Protein AF-A0A938N292-F1 (afdb_monomer)

Secondary structure (DSSP, 8-state):
------PPP-SSS--GGG-PPPPTTS---S-EEEES-TBS-GGGSEEEETTS-EESSTTS--B---EEETTTTEEE-TTSTT--EEEEEETTTEEEEEEEEEETTEEEEEEEEEEEEEETTEEEEEEEEEEEEEE-SS-----SSS----TT-EEEEEEEEESSTTSEEPPP-EEE-SSSEEE---TT-SSSSEE----HHHHHHH--HHHHHHHHHHHHHHHHTTSEEE-SSHHHHHHHHHHHHHHHHTEETTEE-SBTTTB---HHHHHHHHHHHHHTT-HHHHHHHHHHHHHH--S-GGG-----SSPHHHHHHHHHHHHHHHEEEETTEEEESTT--GGGGS-TT-EEEEEE--TTS-EEEEEEEETTEEEEEEEES---TT-EEE---TT--EEEEETTEEEPPPTTS-EEE-TT--EEEEEESS----

pLDDT: mean 81.79, std 16.98, range [26.69, 98.5]

Radius of gyration: 25.87 Å; Cα contacts (8 Å, |Δi|>4): 892; chains: 1; bounding box: 75×67×70 Å

Mean predicted aligned error: 10.75 Å

Foldseek 3Di:
DDPDDPDFDPFPDDTPVPPDPQPLQHAPPPDWQWAEAFQAALQQIKTAGLQRWIDNGPPGDIDADWDADPVVRDIDGSSHPPKDKGKAAVVLAASWIKMWIDDVQKIKIKTKHWDWDADPQGIWIKMKMKIKIAGNDPDWDDDDVGDTAHHRGIDMDIDIDTRQEQFFSAHFDWDDDPQATHGPTDPRDPDHHDGHHHPDDVVVVPDDSVVVVVRSVVVLCVLQVQKQWDFPDVCLRSLLNVLLSQQSCCNHNLFRFFHSGTGGHQPLLLQLSLVLCVQSRNPVSSVSSVVCCVVPVDPPNPRHRDDDPPTSNVSSVVSVVSVVCAWDDDDLEIEGNQNDDQVLLADQSHIWMFQGDDPQGGWTWTWHADPQAIKIFIDGRRFRPQYYKYHHPPQQPKFKDAPNHTFDQDPVRIGRDGTPGGMMGIHRPDDPDD

Nearest PDB structures (foldseek):
  6yfs-assembly1_AA  TM=5.260E-01  e=2.532E-01  Leviviridae sp.
  6yfj-assembly1_AA  TM=5.169E-01  e=3.355E-01  Leviviridae sp.
  8tw2-assembly1_HQ  TM=4.976E-01  e=6.971E-01  Acinetobacter phage AP205
  7cyz-assembly1_A  TM=5.162E-01  e=4.721E+00  Homo sapiens
  8f8q-assembly1_H  TM=2.131E-01  e=2.404E+00  Homo sapiens

Structure (mmCIF, N/CA/C/O backbone):
data_AF-A0A938N292-F1
#
_entry.id   AF-A0A938N292-F1
#
loop_
_atom_site.group_PDB
_atom_site.id
_atom_site.type_symbol
_atom_site.label_atom_id
_atom_site.label_alt_id
_atom_site.label_comp_id
_atom_site.label_asym_id
_atom_site.label_entity_id
_atom_site.label_seq_id
_atom_site.pdbx_PDB_ins_code
_atom_site.Cartn_x
_atom_site.Cartn_y
_atom_site.Cartn_z
_atom_site.occupancy
_atom_site.B_iso_or_equiv
_atom_site.auth_seq_id
_atom_site.auth_comp_id
_atom_site.auth_asym_id
_atom_site.auth_atom_id
_atom_site.pdbx_PDB_model_num
ATOM 1 N N . MET A 1 1 ? 47.258 -20.578 10.007 1.00 29.39 1 MET A N 1
ATOM 2 C CA . MET A 1 1 ? 47.990 -20.265 8.766 1.00 29.39 1 MET A CA 1
ATOM 3 C C . MET A 1 1 ? 47.418 -21.180 7.694 1.00 29.39 1 MET A C 1
ATOM 5 O O . MET A 1 1 ? 47.633 -22.375 7.794 1.00 29.39 1 MET A O 1
ATOM 9 N N . ASP A 1 2 ? 46.559 -20.785 6.766 1.00 26.69 2 ASP A N 1
ATOM 10 C CA . ASP A 1 2 ? 45.954 -19.492 6.464 1.00 26.69 2 ASP A CA 1
ATOM 11 C C . ASP A 1 2 ? 44.490 -19.716 6.077 1.00 26.69 2 ASP A C 1
ATOM 13 O O . ASP A 1 2 ? 44.170 -20.543 5.227 1.00 26.69 2 ASP A O 1
ATOM 17 N N . ALA A 1 3 ? 43.604 -18.969 6.731 1.00 28.50 3 ALA A N 1
ATOM 18 C CA . ALA A 1 3 ? 42.199 -18.853 6.385 1.00 28.50 3 ALA A CA 1
ATOM 19 C C . ALA A 1 3 ? 42.047 -17.570 5.567 1.00 28.50 3 ALA A C 1
ATOM 21 O O . ALA A 1 3 ? 42.012 -16.495 6.155 1.00 28.50 3 ALA A O 1
ATOM 22 N N . ASN A 1 4 ? 42.030 -17.665 4.234 1.00 29.64 4 ASN A N 1
ATOM 23 C CA . ASN A 1 4 ? 41.611 -16.566 3.350 1.00 29.64 4 ASN A CA 1
ATOM 24 C C . ASN A 1 4 ? 41.390 -17.024 1.895 1.00 29.64 4 ASN A C 1
ATOM 26 O O . ASN A 1 4 ? 41.973 -16.492 0.957 1.00 29.64 4 ASN A O 1
ATOM 30 N N . ALA A 1 5 ? 40.486 -17.982 1.691 1.00 28.95 5 ALA A N 1
ATOM 31 C CA . ALA A 1 5 ? 39.868 -18.202 0.385 1.00 28.95 5 ALA A CA 1
ATOM 32 C C . ALA A 1 5 ? 38.353 -18.012 0.529 1.00 28.95 5 ALA A C 1
ATOM 34 O O . ALA A 1 5 ? 37.604 -18.953 0.770 1.00 28.95 5 ALA A O 1
ATOM 35 N N . ARG A 1 6 ? 37.897 -16.755 0.452 1.00 31.02 6 ARG A N 1
ATOM 36 C CA . ARG A 1 6 ? 36.481 -16.452 0.206 1.00 31.02 6 ARG A CA 1
ATOM 37 C C . ARG A 1 6 ? 36.202 -16.777 -1.261 1.00 31.02 6 ARG A C 1
ATOM 39 O O . ARG A 1 6 ? 36.461 -15.950 -2.131 1.00 31.02 6 ARG A O 1
ATOM 46 N N . GLU A 1 7 ? 35.732 -17.990 -1.528 1.00 30.16 7 GLU A N 1
ATOM 47 C CA . GLU A 1 7 ? 35.226 -18.370 -2.847 1.00 30.16 7 GLU A CA 1
ATOM 48 C C . GLU A 1 7 ? 33.938 -17.606 -3.173 1.00 30.16 7 GLU A C 1
ATOM 50 O O . GLU A 1 7 ? 33.058 -17.409 -2.333 1.00 30.16 7 GLU A O 1
ATOM 55 N N . ALA A 1 8 ? 33.883 -17.123 -4.411 1.00 29.12 8 ALA A N 1
ATOM 56 C CA . ALA A 1 8 ? 32.892 -16.193 -4.916 1.00 29.12 8 ALA A CA 1
ATOM 57 C C . ALA A 1 8 ? 31.473 -16.786 -4.957 1.00 29.12 8 ALA A C 1
ATOM 59 O O . ALA A 1 8 ? 31.234 -17.882 -5.462 1.00 29.12 8 ALA A O 1
ATOM 60 N N . THR A 1 9 ? 30.519 -15.992 -4.481 1.00 32.31 9 THR A N 1
ATOM 61 C CA . THR A 1 9 ? 29.074 -16.176 -4.614 1.00 32.31 9 THR A CA 1
ATOM 62 C C . THR A 1 9 ? 28.658 -16.133 -6.092 1.00 32.31 9 THR A C 1
ATOM 64 O O . THR A 1 9 ? 28.963 -15.144 -6.758 1.00 32.31 9 THR A O 1
ATOM 67 N N . PRO A 1 10 ? 27.919 -17.120 -6.630 1.00 30.88 10 PRO A N 1
ATOM 68 C CA . PRO A 1 10 ? 27.251 -16.971 -7.914 1.00 30.88 10 PRO A CA 1
ATOM 69 C C . PRO A 1 10 ? 25.745 -16.898 -7.672 1.00 30.88 10 PRO A C 1
ATOM 71 O O . PRO A 1 10 ? 25.057 -17.909 -7.710 1.00 30.88 10 PRO A O 1
ATOM 74 N N . GLY A 1 11 ? 25.238 -15.705 -7.389 1.00 34.06 11 GLY A N 1
ATOM 75 C CA . GLY A 1 11 ? 23.809 -15.411 -7.435 1.00 34.06 11 GLY A CA 1
ATOM 76 C C . GLY A 1 11 ? 23.667 -13.977 -7.887 1.00 34.06 11 GLY A C 1
ATOM 77 O O . GLY A 1 11 ? 24.084 -13.114 -7.132 1.00 34.06 11 GLY A O 1
ATOM 78 N N . LEU A 1 12 ? 23.221 -13.748 -9.130 1.00 41.81 12 LEU A N 1
ATOM 79 C CA . LEU A 1 12 ? 22.969 -12.435 -9.765 1.00 41.81 12 LEU A CA 1
ATOM 80 C C . LEU A 1 12 ? 23.982 -11.298 -9.481 1.00 41.81 12 LEU A C 1
ATOM 82 O O . LEU A 1 12 ? 23.734 -10.137 -9.782 1.00 41.81 12 LEU A O 1
ATOM 86 N N . SER A 1 13 ? 25.167 -11.625 -8.976 1.00 34.03 13 SER A N 1
ATOM 87 C CA . SER A 1 13 ? 26.339 -10.786 -8.940 1.00 34.03 13 SER A CA 1
ATOM 88 C C . SER A 1 13 ? 27.202 -11.242 -10.095 1.00 34.03 13 SER A C 1
ATOM 90 O O . SER A 1 13 ? 27.641 -12.397 -10.122 1.00 34.03 13 SER A O 1
ATOM 92 N N . LEU A 1 14 ? 27.478 -10.326 -11.021 1.00 32.50 14 LEU A N 1
ATOM 93 C CA . LEU A 1 14 ? 28.688 -10.395 -11.831 1.00 32.50 14 LEU A CA 1
ATOM 94 C C . LEU A 1 14 ? 29.822 -10.896 -10.927 1.00 32.50 14 LEU A C 1
ATOM 96 O O . LEU A 1 14 ? 29.991 -10.395 -9.807 1.00 32.50 14 LEU A O 1
ATOM 100 N N . SER A 1 15 ? 30.522 -11.941 -11.372 1.00 34.97 15 SER A N 1
ATOM 101 C CA . SER A 1 15 ? 31.628 -12.544 -10.623 1.00 34.97 15 SER A CA 1
ATOM 102 C C . SER A 1 15 ? 32.570 -11.449 -10.102 1.00 34.97 15 SER A C 1
ATOM 104 O O . SER A 1 15 ? 32.679 -10.382 -10.704 1.00 34.97 15 SER A O 1
ATOM 106 N N . ALA A 1 16 ? 33.286 -11.669 -8.996 1.00 38.19 16 ALA A N 1
ATOM 107 C CA . ALA A 1 16 ? 34.257 -10.682 -8.503 1.00 38.19 16 ALA A CA 1
ATOM 108 C C . ALA A 1 16 ? 35.290 -10.266 -9.581 1.00 38.19 16 ALA A C 1
ATOM 110 O O . ALA A 1 16 ? 35.799 -9.151 -9.541 1.00 38.19 16 ALA A O 1
ATOM 111 N N . ALA A 1 17 ? 35.515 -11.115 -10.592 1.00 37.50 17 ALA A N 1
ATOM 112 C CA . ALA A 1 17 ? 36.336 -10.837 -11.771 1.00 37.50 17 ALA A CA 1
ATOM 113 C C . ALA A 1 17 ? 35.707 -9.846 -12.784 1.00 37.50 17 ALA A C 1
ATOM 115 O O . ALA A 1 17 ? 36.401 -9.346 -13.661 1.00 37.50 17 ALA A O 1
ATOM 116 N N . GLN A 1 18 ? 34.411 -9.543 -12.667 1.00 40.69 18 GLN A N 1
ATOM 117 C CA . GLN A 1 18 ? 33.640 -8.631 -13.523 1.00 40.69 18 GLN A CA 1
ATOM 118 C C . GLN A 1 18 ? 33.222 -7.329 -12.820 1.00 40.69 18 GLN A C 1
ATOM 120 O O . GLN A 1 18 ? 32.629 -6.460 -13.461 1.00 40.69 18 GLN A O 1
ATOM 125 N N . ARG A 1 19 ? 33.531 -7.149 -11.527 1.00 43.97 19 ARG A N 1
ATOM 126 C CA . ARG A 1 19 ? 33.340 -5.858 -10.850 1.00 43.97 19 ARG A CA 1
ATOM 127 C C . ARG A 1 19 ? 34.393 -4.868 -11.342 1.00 43.97 19 ARG A C 1
ATOM 129 O O . ARG A 1 19 ? 35.417 -4.651 -10.699 1.00 43.97 19 ARG A O 1
ATOM 136 N N . LYS A 1 20 ? 34.128 -4.238 -12.486 1.00 45.84 20 LYS A N 1
ATOM 137 C CA . LYS A 1 20 ? 34.719 -2.932 -12.781 1.00 45.84 20 LYS A CA 1
ATOM 138 C C . LYS A 1 20 ? 34.338 -2.014 -11.613 1.00 45.84 20 LYS A C 1
ATOM 140 O O . LYS A 1 20 ? 33.214 -2.112 -11.121 1.00 45.84 20 LYS A O 1
ATOM 145 N N . ALA A 1 21 ? 35.265 -1.189 -11.123 1.00 48.12 21 ALA A N 1
ATOM 146 C CA . ALA A 1 21 ? 34.914 -0.171 -10.135 1.00 48.12 21 ALA A CA 1
ATOM 147 C C . ALA A 1 21 ? 33.693 0.589 -10.670 1.00 48.12 21 ALA A C 1
ATOM 149 O O . ALA A 1 21 ? 33.756 1.080 -11.800 1.00 48.12 21 ALA A O 1
ATOM 150 N N . ALA A 1 22 ? 32.589 0.580 -9.913 1.00 59.78 22 ALA A N 1
ATOM 151 C CA . ALA A 1 22 ? 31.349 1.223 -10.325 1.00 59.78 22 ALA A CA 1
ATOM 152 C C . ALA A 1 22 ? 31.677 2.669 -10.710 1.00 59.78 22 ALA A C 1
ATOM 154 O O . ALA A 1 22 ? 32.312 3.396 -9.938 1.00 59.78 22 ALA A O 1
ATOM 155 N N . GLY A 1 23 ? 31.346 3.041 -11.944 1.00 67.50 23 GLY A N 1
ATOM 156 C CA . GLY A 1 23 ? 31.558 4.392 -12.430 1.00 67.50 23 GLY A CA 1
ATOM 157 C C . GLY A 1 23 ? 30.736 5.371 -11.600 1.00 67.50 23 GLY A C 1
ATOM 158 O O . GLY A 1 23 ? 29.742 5.003 -10.985 1.00 67.50 23 GLY A O 1
ATOM 159 N N . GLN A 1 24 ? 31.104 6.651 -11.610 1.00 78.38 24 GLN A N 1
ATOM 160 C CA . GLN A 1 24 ? 30.368 7.684 -10.863 1.00 78.38 24 GLN A CA 1
ATOM 161 C C . GLN A 1 24 ? 28.904 7.863 -11.324 1.00 78.38 24 GLN A C 1
ATOM 163 O O . GLN A 1 24 ? 28.135 8.558 -10.664 1.00 78.38 24 GLN A O 1
ATOM 168 N N . LEU A 1 25 ? 28.527 7.251 -12.453 1.00 80.62 25 LEU A N 1
ATOM 169 C CA . LEU A 1 25 ? 27.176 7.240 -13.024 1.00 80.62 25 LEU A CA 1
ATOM 170 C C . LEU A 1 25 ? 26.392 5.966 -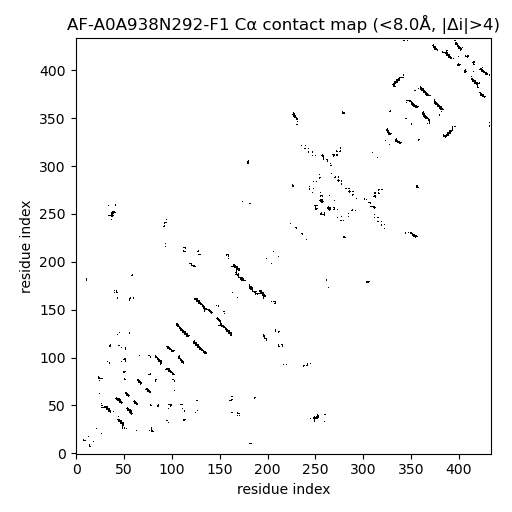12.699 1.00 80.62 25 LEU A C 1
ATOM 172 O O . LEU A 1 25 ? 25.185 5.924 -12.924 1.00 80.62 25 LEU A O 1
ATOM 176 N N . ASP A 1 26 ? 27.069 4.925 -12.212 1.00 81.12 26 ASP A N 1
ATOM 177 C CA . ASP A 1 26 ? 26.409 3.679 -11.851 1.00 81.12 26 ASP A CA 1
ATOM 178 C C . ASP A 1 26 ? 25.600 3.874 -10.563 1.00 81.12 26 ASP A C 1
ATOM 180 O O . ASP A 1 26 ? 25.976 4.696 -9.717 1.00 81.12 26 ASP A O 1
ATOM 184 N N . PRO A 1 27 ? 24.492 3.135 -10.375 1.00 79.62 27 PRO A N 1
ATOM 185 C CA . PRO A 1 27 ? 23.702 3.266 -9.169 1.00 79.62 27 PRO A CA 1
ATOM 186 C C . PRO A 1 27 ? 24.532 2.933 -7.938 1.00 79.62 27 PRO A C 1
ATOM 188 O O . PRO A 1 27 ? 25.319 1.982 -7.935 1.00 79.62 27 PRO A O 1
ATOM 191 N N . ALA A 1 28 ? 24.324 3.690 -6.864 1.00 77.50 28 ALA A N 1
ATOM 192 C CA . ALA A 1 28 ? 25.076 3.477 -5.637 1.00 77.50 28 ALA A CA 1
ATOM 193 C C . ALA A 1 28 ? 24.653 2.193 -4.899 1.00 77.50 28 ALA A C 1
ATOM 195 O O . ALA A 1 28 ? 25.366 1.761 -3.992 1.00 77.50 28 ALA A O 1
ATOM 196 N N . GLY A 1 29 ? 23.495 1.608 -5.243 1.00 73.00 29 GLY A N 1
ATOM 197 C CA . GLY A 1 29 ? 22.965 0.392 -4.620 1.00 73.00 29 GLY A CA 1
ATOM 198 C C . GLY A 1 29 ? 22.646 0.568 -3.134 1.00 73.00 29 GLY A C 1
ATOM 199 O O . GLY A 1 29 ? 22.737 -0.377 -2.354 1.00 73.00 29 GLY A O 1
ATOM 200 N N . LYS A 1 30 ? 22.350 1.804 -2.706 1.00 76.50 30 LYS A N 1
ATOM 201 C CA . LYS A 1 30 ? 22.103 2.134 -1.292 1.00 76.50 30 LYS A CA 1
ATOM 202 C C . LYS A 1 30 ? 20.707 1.718 -0.840 1.00 76.50 30 LYS A C 1
ATOM 204 O O . LYS A 1 30 ? 20.526 1.361 0.322 1.00 76.50 30 LYS A O 1
ATOM 209 N N . ARG A 1 31 ? 19.717 1.827 -1.729 1.00 80.00 31 ARG A N 1
ATOM 210 C CA . ARG A 1 31 ? 18.323 1.427 -1.506 1.00 80.00 31 ARG A CA 1
ATOM 211 C C . ARG A 1 31 ? 17.720 0.997 -2.835 1.00 80.00 31 ARG A C 1
ATOM 213 O O . ARG A 1 31 ? 17.761 1.771 -3.784 1.00 80.00 31 ARG A O 1
ATOM 220 N N . HIS A 1 32 ? 17.099 -0.175 -2.839 1.00 83.06 32 HIS A N 1
ATOM 221 C CA . HIS A 1 32 ? 16.325 -0.687 -3.962 1.00 83.06 32 HIS A CA 1
ATOM 222 C C . HIS A 1 32 ? 14.846 -0.679 -3.577 1.00 83.06 32 HIS A C 1
ATOM 224 O O . HIS A 1 32 ? 14.460 -1.279 -2.574 1.00 83.06 32 HIS A O 1
ATOM 230 N N . ILE A 1 33 ? 14.030 0.024 -4.355 1.00 87.75 33 ILE A N 1
ATOM 231 C CA . ILE A 1 33 ? 12.583 0.114 -4.187 1.00 87.75 33 ILE A CA 1
ATOM 232 C C . ILE A 1 33 ? 11.951 -0.711 -5.314 1.00 87.75 33 ILE A C 1
ATOM 234 O O . ILE A 1 33 ? 11.921 -0.238 -6.454 1.00 87.75 33 ILE A O 1
ATOM 238 N N . PRO A 1 34 ? 11.489 -1.945 -5.042 1.00 89.62 34 PRO A N 1
ATOM 239 C CA . PRO A 1 34 ? 10.710 -2.694 -6.016 1.00 89.62 34 PRO A CA 1
ATOM 240 C C . PRO A 1 34 ? 9.341 -2.030 -6.195 1.00 89.62 34 PRO A C 1
ATOM 242 O O . PRO A 1 34 ? 8.678 -1.682 -5.215 1.00 89.62 34 PRO A O 1
ATOM 245 N N . ILE A 1 35 ? 8.917 -1.873 -7.442 1.00 93.31 35 ILE A N 1
ATOM 246 C CA . ILE A 1 35 ? 7.561 -1.483 -7.829 1.00 93.31 35 ILE A CA 1
ATOM 247 C C . ILE A 1 35 ? 7.049 -2.476 -8.868 1.00 93.31 35 ILE A C 1
ATOM 249 O O . ILE A 1 35 ? 7.838 -3.129 -9.544 1.00 93.31 35 ILE A O 1
ATOM 253 N N . GLY A 1 36 ? 5.734 -2.607 -8.983 1.00 92.00 36 GLY A N 1
ATOM 254 C CA . GLY A 1 36 ? 5.125 -3.505 -9.952 1.00 92.00 36 GLY A CA 1
ATOM 255 C C . GLY A 1 36 ? 3.675 -3.805 -9.632 1.00 92.00 36 GLY A C 1
ATOM 256 O O . GLY A 1 36 ? 3.085 -3.203 -8.729 1.00 92.00 36 GLY A O 1
ATOM 257 N N . VAL A 1 37 ? 3.101 -4.748 -10.372 1.00 90.81 37 VAL A N 1
ATOM 258 C CA . VAL A 1 37 ? 1.756 -5.263 -10.090 1.00 90.81 37 VAL A CA 1
ATOM 259 C C . VAL A 1 37 ? 1.853 -6.421 -9.084 1.00 90.81 37 VAL A C 1
ATOM 261 O O . VAL A 1 37 ? 2.602 -7.365 -9.328 1.00 90.81 37 VAL A O 1
ATOM 264 N N . PRO A 1 38 ? 1.124 -6.383 -7.952 1.00 89.81 38 PRO A N 1
ATOM 265 C CA . PRO A 1 38 ? 1.051 -7.495 -7.007 1.00 89.81 38 PRO A CA 1
ATOM 266 C C . PRO A 1 38 ? 0.733 -8.830 -7.685 1.00 89.81 38 PRO A C 1
ATOM 268 O O . PRO A 1 38 ? -0.067 -8.885 -8.619 1.00 89.81 38 PRO A O 1
ATOM 271 N N . ASN A 1 39 ? 1.333 -9.907 -7.177 1.00 89.19 39 ASN A N 1
ATOM 272 C CA . ASN A 1 39 ? 1.183 -11.269 -7.696 1.00 89.19 39 ASN A CA 1
ATOM 273 C C . ASN A 1 39 ? 1.698 -11.507 -9.135 1.00 89.19 39 ASN A C 1
ATOM 275 O O . ASN A 1 39 ? 1.430 -12.561 -9.712 1.00 89.19 39 ASN A O 1
ATOM 279 N N . SER A 1 40 ? 2.445 -10.567 -9.726 1.00 89.69 40 SER A N 1
ATOM 280 C CA . SER A 1 40 ? 3.163 -10.788 -10.989 1.00 89.69 40 SER A CA 1
ATOM 281 C C . SER A 1 40 ? 4.513 -11.484 -10.766 1.00 89.69 40 SER A C 1
ATOM 283 O O . SER A 1 40 ? 5.042 -11.502 -9.652 1.00 89.69 40 SER A O 1
ATOM 285 N N . LEU A 1 41 ? 5.101 -12.025 -11.840 1.00 87.31 41 LEU A N 1
ATOM 286 C CA . LEU A 1 41 ? 6.461 -12.573 -11.803 1.00 87.31 41 LEU A CA 1
ATOM 287 C C . LEU A 1 41 ? 7.483 -11.522 -11.360 1.00 87.31 41 LEU A C 1
ATOM 289 O O . LEU A 1 41 ? 7.498 -10.422 -11.908 1.00 87.31 41 LEU A O 1
ATOM 293 N N . ASP A 1 42 ? 8.420 -11.881 -10.480 1.00 81.19 42 ASP A N 1
ATOM 294 C CA . ASP A 1 42 ? 9.475 -10.953 -10.029 1.00 81.19 42 ASP A CA 1
ATOM 295 C C . ASP A 1 42 ? 10.303 -10.375 -11.181 1.00 81.19 42 ASP A C 1
ATOM 297 O O . ASP A 1 42 ? 10.696 -9.210 -11.150 1.00 81.19 42 ASP A O 1
ATOM 301 N N . SER A 1 43 ? 10.513 -11.145 -12.255 1.00 82.75 43 SER A N 1
ATOM 302 C CA . SER A 1 43 ? 11.230 -10.657 -13.439 1.00 82.75 43 SER A CA 1
ATOM 303 C C . SER A 1 43 ? 10.543 -9.491 -14.155 1.00 82.75 43 SER A C 1
ATOM 305 O O . SER A 1 43 ? 11.209 -8.768 -14.898 1.00 82.75 43 SER A O 1
ATOM 307 N N . LEU A 1 44 ? 9.233 -9.326 -13.945 1.00 87.62 44 LEU A N 1
ATOM 308 C CA . LEU A 1 44 ? 8.428 -8.244 -14.510 1.00 87.62 44 LEU A CA 1
ATOM 309 C C . LEU A 1 44 ? 8.441 -6.983 -13.647 1.00 87.62 44 LEU A C 1
ATOM 311 O O . LEU A 1 44 ? 8.061 -5.934 -14.146 1.00 87.62 44 LEU A O 1
ATOM 315 N N . LYS A 1 45 ? 8.885 -7.080 -12.390 1.00 91.44 45 LYS A N 1
ATOM 316 C CA . LYS A 1 45 ? 8.884 -5.961 -11.451 1.00 91.44 45 LYS A CA 1
ATOM 317 C C . LYS A 1 45 ? 10.064 -5.027 -11.714 1.00 91.44 45 LYS A C 1
ATOM 319 O O . LYS A 1 45 ? 11.189 -5.454 -11.998 1.00 91.44 45 LYS A O 1
ATOM 324 N N . THR A 1 46 ? 9.807 -3.737 -11.571 1.00 91.44 46 THR A N 1
ATOM 325 C CA . THR A 1 46 ? 10.779 -2.661 -11.746 1.00 91.44 46 THR A CA 1
ATOM 326 C C . THR A 1 46 ? 11.530 -2.384 -10.451 1.00 91.44 46 THR A C 1
ATOM 328 O O . THR A 1 46 ? 10.937 -2.264 -9.382 1.00 91.44 46 THR A O 1
ATOM 331 N N . PHE A 1 47 ? 12.845 -2.197 -10.543 1.00 89.06 47 PHE A N 1
ATOM 332 C CA . PHE A 1 47 ? 13.684 -1.848 -9.392 1.00 89.06 47 PHE A CA 1
ATOM 333 C C . PHE A 1 47 ? 14.187 -0.421 -9.536 1.00 89.06 47 PHE A C 1
ATOM 335 O O . PHE A 1 47 ? 14.922 -0.123 -10.479 1.00 89.06 47 PHE A O 1
ATOM 342 N N . VAL A 1 48 ? 13.773 0.445 -8.609 1.00 91.38 48 VAL A N 1
ATOM 343 C CA . VAL A 1 48 ? 14.116 1.870 -8.583 1.00 91.38 48 VAL A CA 1
ATOM 344 C C . VAL A 1 48 ? 15.116 2.150 -7.467 1.00 91.38 48 VAL A C 1
ATOM 346 O O . VAL A 1 48 ? 14.944 1.724 -6.328 1.00 91.38 48 VAL A O 1
ATOM 349 N N . GLU A 1 49 ? 16.163 2.888 -7.787 1.00 90.69 49 GLU A N 1
ATOM 350 C CA . GLU A 1 49 ? 17.218 3.295 -6.864 1.00 90.69 49 GLU A CA 1
ATOM 351 C C . GLU A 1 49 ? 16.829 4.587 -6.134 1.00 90.69 49 GLU A C 1
ATOM 353 O O . GLU A 1 49 ? 15.995 5.362 -6.611 1.00 90.69 49 GLU A O 1
ATOM 358 N N . ALA A 1 50 ? 17.464 4.881 -4.995 1.00 88.81 50 ALA A N 1
ATOM 359 C CA . ALA A 1 50 ? 17.235 6.145 -4.277 1.00 88.81 50 ALA A CA 1
ATOM 360 C C . ALA A 1 50 ? 17.550 7.389 -5.128 1.00 88.81 50 ALA A C 1
ATOM 362 O O . ALA A 1 50 ? 17.001 8.464 -4.892 1.00 88.81 50 ALA A O 1
ATOM 363 N N . GLU A 1 51 ? 18.441 7.242 -6.102 1.00 91.25 51 GLU A N 1
ATOM 364 C CA . GLU A 1 51 ? 18.855 8.268 -7.051 1.00 91.25 51 GLU A CA 1
ATOM 365 C C . GLU A 1 51 ? 17.881 8.419 -8.239 1.00 91.25 51 GLU A C 1
ATOM 367 O O . GLU A 1 51 ? 18.059 9.295 -9.084 1.00 91.25 51 GLU A O 1
ATOM 372 N N . GLY A 1 52 ? 16.842 7.579 -8.317 1.00 89.50 52 GLY A N 1
ATOM 373 C CA . GLY A 1 52 ? 15.821 7.595 -9.368 1.00 89.50 52 GLY A CA 1
ATOM 374 C C . GLY A 1 52 ? 16.189 6.817 -10.634 1.00 89.50 52 GLY A C 1
ATOM 375 O O . GLY A 1 52 ? 15.344 6.684 -11.519 1.00 89.50 52 GLY A O 1
ATOM 376 N N . CYS A 1 53 ? 17.413 6.287 -10.733 1.00 89.75 53 CYS A N 1
ATOM 377 C CA . CYS A 1 53 ? 17.784 5.309 -11.759 1.00 89.75 53 CYS A CA 1
ATOM 378 C C . CYS A 1 53 ? 16.977 4.020 -11.564 1.00 89.75 53 CYS A C 1
ATOM 380 O O . CYS A 1 53 ? 16.646 3.669 -10.433 1.00 89.75 53 CYS A O 1
ATOM 382 N N . PHE A 1 54 ? 16.656 3.302 -12.638 1.00 91.56 54 PHE A N 1
ATOM 383 C CA . PHE A 1 54 ? 15.853 2.084 -12.511 1.00 91.56 54 PHE A CA 1
ATOM 384 C C . PHE A 1 54 ? 16.088 1.080 -13.635 1.00 91.56 54 PHE A C 1
ATOM 386 O O . PHE A 1 54 ? 16.601 1.422 -14.699 1.00 91.56 54 PHE A O 1
ATOM 393 N N . SER A 1 55 ? 15.673 -0.163 -13.401 1.00 87.12 55 SER A N 1
ATOM 394 C CA . SER A 1 55 ? 15.576 -1.215 -14.416 1.00 87.12 55 SER A CA 1
ATOM 395 C C . SER A 1 55 ? 14.105 -1.589 -14.604 1.00 87.12 55 SER A C 1
ATOM 397 O O . SER A 1 55 ? 13.507 -2.011 -13.613 1.00 87.12 55 SER A O 1
ATOM 399 N N . PRO A 1 56 ? 13.516 -1.486 -15.818 1.00 85.44 56 PRO A N 1
ATOM 400 C CA . PRO A 1 56 ? 12.100 -1.802 -16.043 1.00 85.44 56 PRO A CA 1
ATOM 401 C C . PRO A 1 56 ? 11.706 -3.251 -15.727 1.00 85.44 56 PRO A C 1
ATOM 403 O O . PRO A 1 56 ? 10.539 -3.558 -15.574 1.00 85.44 56 PRO A O 1
ATOM 406 N N . GLY A 1 57 ? 12.677 -4.159 -15.685 1.00 81.38 57 GLY A N 1
ATOM 407 C CA . GLY A 1 57 ? 12.491 -5.556 -15.296 1.00 81.38 57 GLY A CA 1
ATOM 408 C C . GLY A 1 57 ? 13.835 -6.255 -15.130 1.00 81.38 57 GLY A C 1
ATOM 409 O O . GLY A 1 57 ? 14.873 -5.741 -15.573 1.00 81.38 57 GLY A O 1
ATOM 410 N N . ILE A 1 58 ? 13.861 -7.431 -14.512 1.00 77.56 58 ILE A N 1
ATOM 411 C CA . ILE A 1 58 ? 15.114 -8.169 -14.289 1.00 77.56 58 ILE A CA 1
ATOM 412 C C . ILE A 1 58 ? 15.692 -8.634 -15.635 1.00 77.56 58 ILE A C 1
ATOM 414 O O . ILE A 1 58 ? 14.992 -9.165 -16.495 1.00 77.56 58 ILE A O 1
ATOM 418 N N . GLY A 1 59 ? 16.997 -8.423 -15.848 1.00 67.38 59 GLY A N 1
ATOM 419 C CA . GLY A 1 59 ? 17.679 -8.824 -17.090 1.00 67.38 59 GLY A CA 1
ATOM 420 C C . GLY A 1 59 ? 17.336 -7.968 -18.322 1.00 67.38 59 GLY A C 1
ATOM 421 O O . GLY A 1 59 ? 17.648 -8.352 -19.461 1.00 67.38 59 GLY A O 1
ATOM 422 N N . SER A 1 60 ? 16.702 -6.809 -18.109 1.00 76.81 60 SER A N 1
ATOM 423 C CA . SER A 1 60 ? 16.377 -5.835 -19.153 1.00 76.81 60 SER A CA 1
ATOM 424 C C . SER A 1 60 ? 17.554 -4.882 -19.444 1.00 76.81 60 SER A C 1
ATOM 426 O O . SER A 1 60 ? 18.553 -5.327 -20.016 1.00 76.81 60 SER A O 1
ATOM 428 N N . TYR A 1 61 ? 17.419 -3.597 -19.119 1.00 76.62 61 TYR A N 1
ATOM 429 C CA . TYR A 1 61 ? 18.381 -2.509 -19.297 1.00 76.62 61 TYR A CA 1
ATOM 430 C C . TYR A 1 61 ? 18.178 -1.454 -18.197 1.00 76.62 61 TYR A C 1
ATOM 432 O O . TYR A 1 61 ? 17.087 -1.338 -17.651 1.00 76.62 61 TYR A O 1
ATOM 440 N N . GLY A 1 62 ? 19.215 -0.678 -17.873 1.00 79.44 62 GLY A N 1
ATOM 441 C CA . GLY A 1 62 ? 19.124 0.407 -16.889 1.00 79.44 62 GLY A CA 1
ATOM 442 C C . GLY A 1 62 ? 18.782 1.756 -17.526 1.00 79.44 62 GLY A C 1
ATOM 443 O O . GLY A 1 62 ? 19.248 2.061 -18.624 1.00 79.44 62 GLY A O 1
ATOM 444 N N . ILE A 1 63 ? 17.999 2.570 -16.822 1.00 83.25 63 ILE A N 1
ATOM 445 C CA . ILE A 1 63 ? 17.677 3.958 -17.161 1.00 83.25 63 ILE A CA 1
ATOM 446 C C . ILE A 1 63 ? 18.322 4.886 -16.130 1.00 83.25 63 ILE A C 1
ATOM 448 O O . ILE A 1 63 ? 18.191 4.680 -14.923 1.00 83.25 63 ILE A O 1
ATOM 452 N N . TYR A 1 64 ? 19.006 5.916 -16.630 1.00 87.62 64 TYR A N 1
ATOM 453 C CA . TYR A 1 64 ? 19.840 6.836 -15.860 1.00 87.62 64 TYR A CA 1
ATOM 454 C C . TYR A 1 64 ? 19.489 8.280 -16.205 1.00 87.62 64 TYR A C 1
ATOM 456 O O . TYR A 1 64 ? 19.228 8.589 -17.368 1.00 87.62 64 TYR A O 1
ATOM 464 N N . TYR A 1 65 ? 19.558 9.164 -15.211 1.00 86.94 65 TYR A N 1
ATOM 465 C CA . TYR A 1 65 ? 19.321 10.597 -15.377 1.00 86.94 65 TYR A CA 1
ATOM 466 C C . TYR A 1 65 ? 20.588 11.382 -15.072 1.00 86.94 65 TYR A C 1
ATOM 468 O O . TYR A 1 65 ? 21.194 11.208 -14.018 1.00 86.94 65 TYR A O 1
ATOM 476 N N . TRP A 1 66 ? 20.972 12.265 -15.984 1.00 87.75 66 TRP A N 1
ATOM 477 C CA . TRP A 1 66 ? 22.117 13.152 -15.828 1.00 87.75 66 TRP A CA 1
ATOM 478 C C . TRP A 1 66 ? 21.837 14.481 -16.526 1.00 87.75 66 TRP A C 1
ATOM 480 O O . TRP A 1 66 ? 21.049 14.556 -17.468 1.00 87.75 66 TRP A O 1
ATOM 490 N N . VAL A 1 67 ? 22.488 15.531 -16.040 1.00 85.38 67 VAL A N 1
ATOM 491 C CA . VAL A 1 67 ? 22.491 16.866 -16.635 1.00 85.38 67 VAL A CA 1
ATOM 492 C C . VAL A 1 67 ? 23.909 17.140 -17.103 1.00 85.38 67 VAL A C 1
ATOM 494 O O . VAL A 1 67 ? 24.864 16.903 -16.365 1.00 85.38 67 VAL A O 1
ATOM 497 N N . TYR A 1 68 ? 24.049 17.623 -18.331 1.00 80.94 68 TYR A N 1
ATOM 498 C CA . TYR A 1 68 ? 25.331 18.049 -18.873 1.00 80.94 68 TYR A CA 1
ATOM 499 C C . TYR A 1 68 ? 25.284 19.548 -19.152 1.00 80.94 68 TYR A C 1
ATOM 501 O O . TYR A 1 68 ? 24.536 19.992 -20.025 1.00 80.94 68 TYR A O 1
ATOM 509 N N . ASP A 1 69 ? 26.074 20.311 -18.405 1.00 75.25 69 ASP A N 1
ATOM 510 C CA . ASP A 1 69 ? 26.336 21.717 -18.677 1.00 75.25 69 ASP A CA 1
ATOM 511 C C . ASP A 1 69 ? 27.373 21.806 -19.801 1.00 75.25 69 ASP A C 1
ATOM 513 O O . ASP A 1 69 ? 28.496 21.306 -19.685 1.00 75.25 69 ASP A O 1
ATOM 517 N N . ARG A 1 70 ? 26.979 22.401 -20.927 1.00 66.88 70 ARG A N 1
ATOM 518 C CA . ARG A 1 70 ? 27.860 22.523 -22.090 1.00 66.88 70 ARG A CA 1
ATOM 519 C C . ARG A 1 70 ? 28.874 23.643 -21.962 1.00 66.88 70 ARG A C 1
ATOM 521 O O . ARG A 1 70 ? 29.937 23.494 -22.553 1.00 66.88 70 ARG A O 1
ATOM 528 N N . ASP A 1 71 ? 28.536 24.718 -21.262 1.00 71.62 71 ASP A N 1
ATOM 529 C CA . ASP A 1 71 ? 29.390 25.901 -21.170 1.00 71.62 71 ASP A CA 1
ATOM 530 C C . ASP A 1 71 ? 30.528 25.623 -20.187 1.00 71.62 71 ASP A C 1
ATOM 532 O O . ASP A 1 71 ? 31.697 25.854 -20.491 1.00 71.62 71 ASP A O 1
ATOM 536 N N . GLU A 1 72 ? 30.193 24.995 -19.060 1.00 77.25 72 GLU A N 1
ATOM 537 C CA . GLU A 1 72 ? 31.168 24.543 -18.064 1.00 77.25 72 GLU A CA 1
ATOM 538 C C . GLU A 1 72 ? 31.803 23.189 -18.424 1.00 77.25 72 GLU A C 1
ATOM 540 O O . GLU A 1 72 ? 32.756 22.750 -17.783 1.00 77.25 72 GLU A O 1
ATOM 545 N N . HIS A 1 73 ? 31.280 22.495 -19.443 1.00 78.00 73 HIS A N 1
ATOM 546 C CA . HIS A 1 73 ? 31.676 21.131 -19.810 1.00 78.00 73 HIS A CA 1
ATOM 547 C C . HIS A 1 73 ? 31.608 20.140 -18.632 1.00 78.00 73 HIS A C 1
ATOM 549 O O . HIS A 1 73 ? 32.439 19.234 -18.505 1.00 78.00 73 HIS A O 1
ATOM 555 N N . THR A 1 74 ? 30.609 20.298 -17.761 1.00 83.38 74 THR A N 1
ATOM 556 C CA . THR A 1 74 ? 30.450 19.478 -16.556 1.00 83.38 74 THR A CA 1
ATOM 557 C C . THR A 1 74 ? 29.226 18.576 -16.648 1.00 83.38 74 THR A C 1
ATOM 559 O O . THR A 1 74 ? 28.128 18.992 -17.008 1.00 83.38 74 THR A O 1
ATOM 562 N N . LEU A 1 75 ? 29.407 17.304 -16.296 1.00 87.19 75 LEU A N 1
ATOM 563 C CA . LEU A 1 75 ? 28.313 16.352 -16.139 1.00 87.19 75 LEU A CA 1
ATOM 564 C C . LEU A 1 75 ? 27.981 16.227 -14.655 1.00 87.19 75 LEU A C 1
ATOM 566 O O . LEU A 1 75 ? 28.875 16.003 -13.845 1.00 87.19 75 LEU A O 1
ATOM 570 N N . THR A 1 76 ? 26.700 16.322 -14.316 1.00 90.81 76 THR A N 1
ATOM 571 C CA . THR A 1 76 ? 26.189 16.102 -12.961 1.00 90.81 76 THR A CA 1
ATOM 572 C C . THR A 1 76 ? 25.144 14.990 -12.981 1.00 90.81 76 THR A C 1
ATOM 574 O O . THR A 1 76 ? 24.243 14.987 -13.822 1.00 90.81 76 THR A O 1
ATOM 577 N N . ALA A 1 77 ? 25.250 14.045 -12.051 1.00 90.75 77 ALA A N 1
ATOM 578 C CA . ALA A 1 77 ? 24.314 12.935 -11.890 1.00 90.75 77 ALA A CA 1
ATOM 579 C C . ALA A 1 77 ? 24.013 12.709 -10.397 1.00 90.75 77 ALA A C 1
ATOM 581 O O . ALA A 1 77 ? 24.898 12.934 -9.567 1.00 90.75 77 ALA A O 1
ATOM 582 N N . PRO A 1 78 ? 22.817 12.212 -10.033 1.00 91.75 78 PRO A N 1
ATOM 583 C CA . PRO A 1 78 ? 22.426 12.005 -8.635 1.00 91.75 78 PRO A CA 1
ATOM 584 C C . PRO A 1 78 ? 23.255 10.934 -7.914 1.00 91.75 78 PRO A C 1
ATOM 586 O O . PRO A 1 78 ? 23.244 10.858 -6.690 1.00 91.75 78 PRO A O 1
ATOM 589 N N . THR A 1 79 ? 23.983 10.109 -8.664 1.00 89.25 79 THR A N 1
ATOM 590 C CA . THR A 1 79 ? 24.886 9.064 -8.166 1.00 89.25 79 THR A CA 1
ATOM 591 C C . THR A 1 79 ? 26.269 9.593 -7.775 1.00 89.25 79 THR A C 1
ATOM 593 O O . THR A 1 79 ? 27.043 8.880 -7.132 1.00 89.25 79 THR A O 1
ATOM 596 N N . MET A 1 80 ? 26.609 10.833 -8.145 1.00 90.12 80 MET A N 1
ATOM 597 C CA . MET A 1 80 ? 27.906 11.434 -7.833 1.00 90.12 80 MET A CA 1
ATOM 598 C C . MET A 1 80 ? 28.009 11.806 -6.350 1.00 90.12 80 MET A C 1
ATOM 600 O O . MET A 1 80 ? 27.050 12.255 -5.732 1.00 90.12 80 MET A O 1
ATOM 604 N N . LYS A 1 81 ? 29.209 11.646 -5.778 1.00 83.38 81 LYS A N 1
ATOM 605 C CA . LYS A 1 81 ? 29.468 11.762 -4.331 1.00 83.38 81 LYS A CA 1
ATOM 606 C C . LYS A 1 81 ? 28.999 13.086 -3.711 1.00 83.38 81 LYS A C 1
ATOM 608 O O . LYS A 1 81 ? 28.524 13.074 -2.579 1.00 83.38 81 LYS A O 1
ATOM 613 N N . ASP A 1 82 ? 29.130 14.182 -4.451 1.00 85.88 82 ASP A N 1
ATOM 614 C CA . ASP A 1 82 ? 28.874 15.540 -3.958 1.00 85.88 82 ASP A CA 1
ATOM 615 C C . ASP A 1 82 ? 27.506 16.092 -4.406 1.00 85.88 82 ASP A C 1
ATOM 617 O O . ASP A 1 82 ? 27.209 17.269 -4.208 1.00 85.88 82 ASP A O 1
ATOM 621 N N . VAL A 1 83 ? 26.648 15.243 -4.984 1.00 89.44 83 VAL A N 1
ATOM 622 C CA . VAL A 1 83 ? 25.286 15.610 -5.389 1.00 89.44 83 VAL A CA 1
ATOM 623 C C . VAL A 1 83 ? 24.303 15.114 -4.337 1.00 89.44 83 VAL A C 1
ATOM 625 O O . VAL A 1 83 ? 24.092 13.916 -4.156 1.00 89.44 83 VAL A O 1
ATOM 628 N N . ALA A 1 84 ? 23.678 16.050 -3.625 1.00 90.12 84 ALA A N 1
ATOM 629 C CA . ALA A 1 84 ? 22.618 15.714 -2.688 1.00 90.12 84 ALA A CA 1
ATOM 630 C C . ALA A 1 84 ? 21.372 15.239 -3.453 1.00 90.12 84 ALA A C 1
ATOM 632 O O . ALA A 1 84 ? 20.837 15.959 -4.297 1.00 90.12 84 ALA A O 1
ATOM 633 N N . CYS A 1 85 ? 20.896 14.038 -3.123 1.00 92.00 85 CYS A N 1
ATOM 634 C CA . CYS A 1 85 ? 19.677 13.463 -3.675 1.00 92.00 85 CYS A CA 1
ATOM 635 C C . CYS A 1 85 ? 18.701 13.119 -2.547 1.00 92.00 85 CYS A C 1
ATOM 637 O O . CYS A 1 85 ? 19.057 12.476 -1.556 1.00 92.00 85 CYS A O 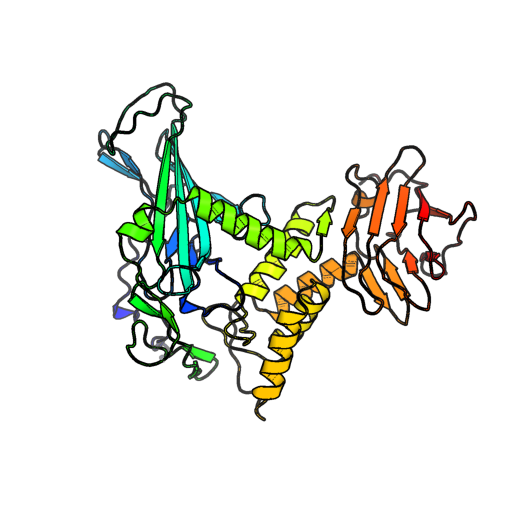1
ATOM 639 N N . THR A 1 86 ? 17.456 13.546 -2.711 1.00 92.44 86 THR A N 1
ATOM 640 C CA . THR A 1 86 ? 16.330 13.209 -1.835 1.00 92.44 86 THR A CA 1
ATOM 641 C C . THR A 1 86 ? 15.352 12.329 -2.594 1.00 92.44 86 THR A C 1
ATOM 643 O O . THR A 1 86 ? 15.250 12.429 -3.812 1.00 92.44 86 THR A O 1
ATOM 646 N N . CYS A 1 87 ? 14.632 11.456 -1.898 1.00 91.94 87 CYS A N 1
ATOM 647 C CA . CYS A 1 87 ? 13.674 10.558 -2.532 1.00 91.94 87 CYS A CA 1
ATOM 648 C C . CYS A 1 87 ? 12.499 10.252 -1.607 1.00 91.94 87 CYS A C 1
ATOM 650 O O . CYS A 1 87 ? 12.604 10.399 -0.387 1.00 91.94 87 CYS A O 1
ATOM 652 N N . GLY A 1 88 ? 11.403 9.771 -2.184 1.00 89.38 88 GLY A N 1
ATOM 653 C CA . GLY A 1 88 ? 10.219 9.354 -1.444 1.00 89.38 88 GLY A CA 1
ATOM 654 C C . GLY A 1 88 ? 9.194 8.671 -2.338 1.00 89.38 88 GLY A C 1
ATOM 655 O O . GLY A 1 88 ? 9.492 8.300 -3.470 1.00 89.38 88 GLY A O 1
ATOM 656 N N . LEU A 1 89 ? 7.980 8.518 -1.820 1.00 90.06 89 LEU A N 1
ATOM 657 C CA . LEU A 1 89 ? 6.835 7.956 -2.534 1.00 90.06 89 LEU A CA 1
ATOM 658 C C . LEU A 1 89 ? 5.820 9.058 -2.856 1.00 90.06 89 LEU A C 1
ATOM 660 O O . LEU A 1 89 ? 5.696 10.033 -2.107 1.00 90.06 89 LEU A O 1
ATOM 664 N N . ALA A 1 90 ? 5.139 8.959 -3.999 1.00 87.50 90 ALA A N 1
ATOM 665 C CA . ALA A 1 90 ? 4.142 9.950 -4.395 1.00 87.50 90 ALA A CA 1
ATOM 666 C C . ALA A 1 90 ? 2.979 9.967 -3.393 1.00 87.50 90 ALA A C 1
ATOM 668 O O . ALA A 1 90 ? 2.408 8.924 -3.072 1.00 87.50 90 ALA A O 1
ATOM 669 N N . GLU A 1 91 ? 2.656 11.167 -2.898 1.00 84.44 91 GLU A N 1
ATOM 670 C CA . GLU A 1 91 ? 1.646 11.391 -1.850 1.00 84.44 91 GLU A CA 1
ATOM 671 C C . GLU A 1 91 ? 1.819 10.477 -0.629 1.00 84.44 91 GLU A C 1
ATOM 673 O O . GLU A 1 91 ? 0.841 10.078 0.000 1.00 84.44 91 GLU A O 1
ATOM 678 N N . SER A 1 92 ? 3.070 10.101 -0.359 1.00 76.75 92 SER A N 1
ATOM 679 C CA . SER A 1 92 ? 3.525 9.255 0.746 1.00 76.75 92 SER A CA 1
ATOM 680 C C . SER A 1 92 ? 2.924 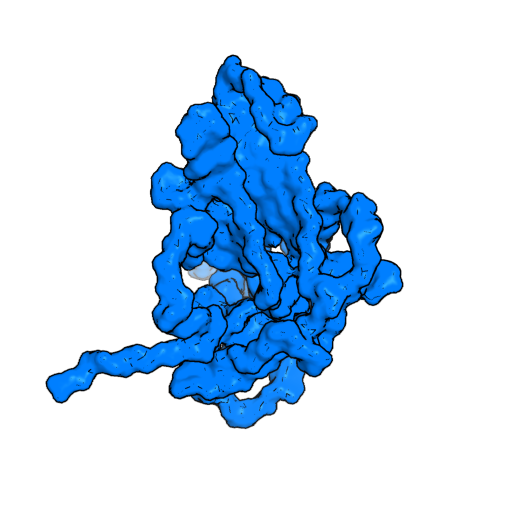7.844 0.844 1.00 76.75 92 SER A C 1
ATOM 682 O O . SER A 1 92 ? 3.368 7.069 1.684 1.00 76.75 92 SER A O 1
ATOM 684 N N . ARG A 1 93 ? 2.009 7.458 -0.055 1.00 77.38 93 ARG A N 1
ATOM 685 C CA . ARG A 1 93 ? 1.311 6.159 -0.008 1.00 77.38 93 ARG A CA 1
ATOM 686 C C . ARG A 1 93 ? 1.397 5.327 -1.282 1.00 77.38 93 ARG A C 1
ATOM 688 O O . ARG A 1 93 ? 1.251 4.110 -1.220 1.00 77.38 93 ARG A O 1
ATOM 695 N N . TYR A 1 94 ? 1.595 5.938 -2.448 1.00 88.06 94 TYR A N 1
ATOM 696 C CA . TYR A 1 94 ? 1.640 5.190 -3.705 1.00 88.06 94 TYR A CA 1
ATOM 697 C C . TYR A 1 94 ? 3.035 4.621 -3.941 1.00 88.06 94 TYR A C 1
ATOM 699 O O . TYR A 1 94 ? 4.016 5.343 -3.769 1.00 88.06 94 TYR A O 1
ATOM 707 N N . LEU A 1 95 ? 3.139 3.374 -4.421 1.00 90.00 95 LEU A N 1
ATOM 708 C CA . LEU A 1 95 ? 4.405 2.804 -4.911 1.00 90.00 95 LEU A CA 1
ATOM 709 C C . LEU A 1 95 ? 4.801 3.412 -6.268 1.00 90.00 95 LEU A C 1
ATOM 711 O O . LEU A 1 95 ? 4.961 2.733 -7.276 1.00 90.00 95 LEU A O 1
ATOM 715 N N . ILE A 1 96 ? 4.934 4.736 -6.265 1.00 94.19 96 ILE A N 1
ATOM 716 C CA . ILE A 1 96 ? 5.407 5.595 -7.341 1.00 94.19 96 ILE A CA 1
ATOM 717 C C . ILE A 1 96 ? 6.581 6.386 -6.743 1.00 94.19 96 ILE A C 1
ATOM 719 O O . ILE A 1 96 ? 6.370 7.458 -6.157 1.00 94.19 96 ILE A O 1
ATOM 723 N N . PRO A 1 97 ? 7.805 5.835 -6.777 1.00 93.88 97 PRO A N 1
ATOM 724 C CA . PRO A 1 97 ? 8.977 6.476 -6.217 1.00 93.88 97 PRO A CA 1
ATOM 725 C C . PRO A 1 97 ? 9.310 7.747 -6.980 1.00 93.88 97 PRO A C 1
ATOM 727 O O . PRO A 1 97 ? 9.130 7.831 -8.196 1.00 93.88 97 PRO A O 1
ATOM 730 N N . TRP A 1 98 ? 9.831 8.729 -6.259 1.00 94.50 98 TRP A N 1
ATOM 731 C CA . TRP A 1 98 ? 10.389 9.939 -6.833 1.00 94.50 98 TRP A CA 1
ATOM 732 C C . TRP A 1 98 ? 11.772 10.217 -6.263 1.00 94.50 98 TRP A C 1
ATOM 734 O O . TRP A 1 98 ? 12.033 9.921 -5.097 1.00 94.50 98 TRP A O 1
ATOM 744 N N . ALA A 1 99 ? 12.630 10.831 -7.072 1.00 94.56 99 ALA A N 1
ATOM 745 C CA . ALA A 1 99 ? 13.927 11.348 -6.654 1.00 94.56 99 ALA A CA 1
ATOM 746 C C . ALA A 1 99 ? 14.056 12.822 -7.054 1.00 94.56 99 ALA A C 1
ATOM 748 O O . ALA A 1 99 ? 13.473 13.257 -8.046 1.00 94.56 99 ALA A O 1
ATOM 749 N N . GLN A 1 100 ? 14.789 13.603 -6.266 1.00 94.94 100 GLN A N 1
ATOM 750 C CA . GLN A 1 100 ? 15.035 15.018 -6.507 1.00 94.94 100 GLN A CA 1
ATOM 751 C C . GLN A 1 100 ? 16.460 15.400 -6.111 1.00 94.94 100 GLN A C 1
ATOM 753 O O . GLN A 1 100 ? 16.896 15.125 -4.991 1.00 94.94 100 GLN A O 1
ATOM 758 N N . TRP A 1 101 ? 17.155 16.066 -7.025 1.00 94.38 101 TRP A N 1
ATOM 759 C CA . TRP A 1 101 ? 18.553 16.476 -6.906 1.00 94.38 101 TRP A CA 1
ATOM 760 C C . TRP A 1 101 ? 18.802 17.742 -7.734 1.00 94.38 101 TRP A C 1
ATOM 762 O O . TRP A 1 101 ? 17.924 18.179 -8.483 1.00 94.38 101 TRP A O 1
ATOM 772 N N . SER A 1 102 ? 19.988 18.335 -7.597 1.00 91.06 102 SER A N 1
ATOM 773 C CA . SER A 1 102 ? 20.335 19.583 -8.285 1.00 91.06 102 SER A CA 1
ATOM 774 C C . SER A 1 102 ? 21.615 19.464 -9.109 1.00 91.06 102 SER A C 1
ATOM 776 O O . SER A 1 102 ? 22.559 18.785 -8.710 1.00 91.06 102 SER A O 1
ATOM 778 N N . ALA A 1 103 ? 21.656 20.187 -10.227 1.00 87.12 103 ALA A N 1
ATOM 779 C CA . ALA A 1 103 ? 22.832 20.416 -11.060 1.00 87.12 103 ALA A CA 1
ATOM 780 C C . ALA A 1 103 ? 22.987 21.926 -11.279 1.00 87.12 103 ALA A C 1
ATOM 782 O O . ALA A 1 103 ? 22.278 22.526 -12.089 1.00 87.12 103 ALA A O 1
ATOM 783 N N . GLY A 1 104 ? 23.855 22.569 -10.494 1.00 83.88 104 GLY A N 1
ATOM 784 C CA . GLY A 1 104 ? 23.965 24.029 -10.480 1.00 83.88 104 GLY A CA 1
ATOM 785 C C . GLY A 1 104 ? 22.634 24.697 -10.104 1.00 83.88 104 GLY A C 1
ATOM 786 O O . GLY A 1 104 ? 22.124 24.493 -9.004 1.00 83.88 104 GLY A O 1
ATOM 787 N N . ARG A 1 105 ? 22.068 25.489 -11.026 1.00 79.75 105 ARG A N 1
ATOM 788 C CA . ARG A 1 105 ? 20.775 26.196 -10.869 1.00 79.75 105 ARG A CA 1
ATOM 789 C C . ARG A 1 105 ? 19.562 25.392 -11.359 1.00 79.75 105 ARG A C 1
ATOM 791 O O . ARG A 1 105 ? 18.458 25.929 -11.427 1.00 79.75 105 ARG A O 1
ATOM 798 N N . LEU A 1 106 ? 19.759 24.135 -11.747 1.00 81.19 106 LEU A N 1
ATOM 799 C CA . LEU A 1 106 ? 18.685 23.253 -12.187 1.00 81.19 106 LEU A CA 1
ATOM 800 C C . LEU A 1 106 ? 18.320 22.290 -11.063 1.00 81.19 106 LEU A C 1
ATOM 802 O O . LEU A 1 106 ? 19.188 21.604 -10.524 1.00 81.19 106 LEU A O 1
ATOM 806 N N . ALA A 1 107 ? 17.032 22.211 -10.744 1.00 88.38 107 ALA A N 1
ATOM 807 C CA . ALA A 1 107 ? 16.466 21.145 -9.934 1.00 88.38 107 ALA A CA 1
ATOM 808 C C . ALA A 1 107 ? 15.850 20.094 -10.864 1.00 88.38 107 ALA A C 1
ATOM 810 O O . ALA A 1 107 ? 15.025 20.419 -11.720 1.00 88.38 107 ALA A O 1
ATOM 811 N N . VAL A 1 108 ? 16.242 18.836 -10.692 1.00 89.94 108 VAL A N 1
ATOM 812 C CA . VAL A 1 108 ? 15.715 17.695 -11.444 1.00 89.94 108 VAL A CA 1
ATOM 813 C C . VAL A 1 108 ? 14.863 16.861 -10.504 1.00 89.94 108 VAL A C 1
ATOM 815 O O . VAL A 1 108 ? 15.314 16.491 -9.420 1.00 89.94 108 VAL A O 1
ATOM 818 N N . ARG A 1 109 ? 13.638 16.543 -10.923 1.00 93.31 109 ARG A N 1
ATOM 819 C CA . ARG A 1 109 ? 12.740 15.641 -10.203 1.00 93.31 109 ARG A CA 1
ATOM 820 C C . ARG A 1 109 ? 12.267 14.533 -11.128 1.00 93.31 109 ARG A C 1
ATOM 822 O O . ARG A 1 109 ? 11.704 14.813 -12.182 1.00 93.31 109 ARG A O 1
ATOM 829 N N . THR A 1 110 ? 12.459 13.287 -10.721 1.00 93.44 110 THR A N 1
ATOM 830 C CA . THR A 1 110 ? 12.001 12.111 -11.465 1.00 93.44 110 THR A CA 1
ATOM 831 C C . THR A 1 110 ? 10.914 11.379 -10.699 1.00 93.44 110 THR A C 1
ATOM 833 O O . THR A 1 110 ? 10.906 11.408 -9.467 1.00 93.44 110 THR A O 1
ATOM 836 N N . GLN A 1 111 ? 9.993 10.731 -11.410 1.00 94.69 111 GLN A N 1
ATOM 837 C CA . GLN A 1 111 ? 9.037 9.782 -10.838 1.00 94.69 111 GLN A CA 1
ATOM 838 C C . GLN A 1 111 ? 8.910 8.561 -11.743 1.00 94.69 111 GLN A C 1
ATOM 840 O O . GLN A 1 111 ? 8.958 8.700 -12.963 1.00 94.69 111 GLN A O 1
ATOM 845 N N . VAL A 1 112 ? 8.716 7.383 -11.151 1.00 94.94 112 VAL A N 1
ATOM 846 C CA . VAL A 1 112 ? 8.623 6.112 -11.882 1.00 94.94 112 VAL A CA 1
ATOM 847 C C . VAL A 1 112 ? 7.399 5.337 -11.398 1.00 94.94 112 VAL A C 1
ATOM 849 O O . VAL A 1 112 ? 7.134 5.283 -10.200 1.00 94.94 112 VAL A O 1
ATOM 852 N N . CYS A 1 113 ? 6.639 4.748 -12.316 1.00 95.12 113 CYS A N 1
ATOM 853 C CA . CYS A 1 113 ? 5.519 3.857 -12.019 1.00 95.12 113 CYS A CA 1
ATOM 854 C C . CYS A 1 113 ? 5.543 2.643 -12.949 1.00 95.12 113 CYS A C 1
ATOM 856 O O . CYS A 1 113 ? 6.091 2.716 -14.045 1.00 95.12 113 CYS A O 1
ATOM 858 N N . GLU A 1 114 ? 4.901 1.556 -12.541 1.00 94.50 114 GLU A N 1
ATOM 859 C CA . GLU A 1 114 ? 4.663 0.391 -13.391 1.00 94.50 114 GLU A CA 1
ATOM 860 C C . GLU A 1 114 ? 3.166 0.091 -13.416 1.00 94.50 114 GLU A C 1
ATOM 862 O O . GLU A 1 114 ? 2.485 0.192 -12.393 1.00 94.50 114 GLU A O 1
ATOM 867 N N . VAL A 1 115 ? 2.655 -0.252 -14.596 1.00 94.00 115 VAL A N 1
ATOM 868 C CA . VAL A 1 115 ? 1.266 -0.660 -14.799 1.00 94.00 115 VAL A CA 1
ATOM 869 C C . VAL A 1 115 ? 1.191 -1.886 -15.690 1.00 94.00 115 VAL A C 1
ATOM 871 O O . VAL A 1 115 ? 2.048 -2.119 -16.540 1.00 94.00 115 VAL A O 1
ATOM 874 N N . ASN A 1 116 ? 0.100 -2.622 -15.536 1.00 93.12 116 ASN A N 1
ATOM 875 C CA . ASN A 1 116 ? -0.312 -3.660 -16.458 1.00 93.12 116 ASN A CA 1
ATOM 876 C C . ASN A 1 116 ? -1.445 -3.114 -17.356 1.00 93.12 116 ASN A C 1
ATOM 878 O O . ASN A 1 116 ? -2.388 -2.497 -16.854 1.00 93.12 116 ASN A O 1
ATOM 882 N N . ARG A 1 117 ? -1.336 -3.286 -18.680 1.00 87.56 117 ARG A N 1
ATOM 883 C CA . ARG A 1 117 ? -2.311 -2.818 -19.676 1.00 87.56 117 ARG A CA 1
ATOM 884 C C . ARG A 1 117 ? -2.685 -3.906 -20.674 1.00 87.56 117 ARG A C 1
ATOM 886 O O . ARG A 1 117 ? -1.850 -4.682 -21.120 1.00 87.56 117 ARG A O 1
ATOM 893 N N . GLN A 1 118 ? -3.933 -3.865 -21.132 1.00 90.25 118 GLN A N 1
ATOM 894 C CA . GLN A 1 118 ? -4.382 -4.663 -22.271 1.00 90.25 118 GLN A CA 1
ATOM 895 C C . GLN A 1 118 ? -3.940 -4.026 -23.593 1.00 90.25 118 GLN A C 1
ATOM 897 O O . GLN A 1 118 ? -4.135 -2.828 -23.808 1.00 90.25 118 GLN A O 1
ATOM 902 N N . SER A 1 119 ? -3.379 -4.836 -24.490 1.00 86.38 119 SER A N 1
ATOM 903 C CA . SER A 1 119 ? -3.048 -4.470 -25.870 1.00 86.38 119 SER A CA 1
ATOM 904 C C . SER A 1 119 ? -3.745 -5.420 -26.860 1.00 86.38 119 SER A C 1
ATOM 906 O O . SER A 1 119 ? -4.198 -6.495 -26.459 1.00 86.38 119 SER A O 1
ATOM 908 N N . PRO A 1 120 ? -3.793 -5.101 -28.169 1.00 84.75 120 PRO A N 1
ATOM 909 C CA . PRO A 1 120 ? -4.318 -6.021 -29.186 1.00 84.75 120 PRO A CA 1
ATOM 910 C C . PRO A 1 120 ? -3.604 -7.382 -29.247 1.00 84.75 120 PRO A C 1
ATOM 912 O O . PRO A 1 120 ? -4.148 -8.333 -29.801 1.00 84.75 120 PRO A O 1
ATOM 915 N N . HIS A 1 121 ? -2.396 -7.478 -28.683 1.00 76.75 121 HIS A N 1
ATOM 916 C CA . HIS A 1 121 ? -1.571 -8.687 -28.662 1.00 76.75 121 HIS A CA 1
ATOM 917 C C . HIS A 1 121 ? -1.545 -9.374 -27.290 1.00 76.75 121 HIS A C 1
ATOM 919 O O . HIS A 1 121 ? -0.739 -10.274 -27.070 1.00 76.75 121 HIS A O 1
ATOM 925 N N . GLY A 1 122 ? -2.428 -8.961 -26.378 1.00 84.69 122 GLY A N 1
ATOM 926 C CA . GLY A 1 122 ? -2.506 -9.468 -25.015 1.00 84.69 122 GLY A CA 1
ATOM 927 C C . GLY A 1 122 ? -2.006 -8.466 -23.983 1.00 84.69 122 GLY A C 1
ATOM 928 O O . GLY A 1 122 ? -1.796 -7.282 -24.261 1.00 84.69 122 GLY A O 1
ATOM 929 N N . GLU A 1 123 ? -1.859 -8.960 -22.767 1.00 88.75 123 GLU A N 1
ATOM 930 C CA . GLU A 1 123 ? -1.501 -8.169 -21.603 1.00 88.75 123 GLU A CA 1
ATOM 931 C C . GLU A 1 123 ? -0.011 -7.777 -21.612 1.00 88.75 123 GLU A C 1
ATOM 933 O O . GLU A 1 123 ? 0.846 -8.601 -21.929 1.00 88.75 123 GLU A O 1
ATOM 938 N N . VAL A 1 124 ? 0.301 -6.515 -21.295 1.00 86.25 124 VAL A N 1
ATOM 939 C CA . VAL A 1 124 ? 1.664 -5.959 -21.311 1.00 86.25 124 VAL A CA 1
ATOM 940 C C . VAL A 1 124 ? 1.971 -5.168 -20.038 1.00 86.25 124 VAL A C 1
ATOM 942 O O . VAL A 1 124 ? 1.172 -4.340 -19.596 1.00 86.25 124 VAL A O 1
ATOM 945 N N . PHE A 1 125 ? 3.169 -5.369 -19.487 1.00 90.19 125 PHE A N 1
ATOM 946 C CA . PHE A 1 125 ? 3.703 -4.587 -18.369 1.00 90.19 125 PHE A CA 1
ATOM 947 C C . PHE A 1 125 ? 4.512 -3.402 -18.905 1.00 90.19 125 PHE A C 1
ATOM 949 O O . PHE A 1 125 ? 5.372 -3.549 -19.780 1.00 90.19 125 PHE A O 1
ATOM 956 N N . VAL A 1 126 ? 4.216 -2.200 -18.409 1.00 87.88 126 VAL A N 1
ATOM 957 C CA . VAL A 1 126 ? 4.794 -0.950 -18.914 1.00 87.88 126 VAL A CA 1
ATOM 958 C C . VAL A 1 126 ? 5.228 -0.065 -17.759 1.00 87.88 126 VAL A C 1
ATOM 960 O O . VAL A 1 126 ? 4.441 0.238 -16.862 1.00 87.88 126 VAL A O 1
ATOM 963 N N . VAL A 1 127 ? 6.466 0.421 -17.836 1.00 91.31 127 VAL A N 1
ATOM 964 C CA . VAL A 1 127 ? 6.999 1.417 -16.909 1.00 91.31 127 VAL A CA 1
ATOM 965 C C . VAL A 1 127 ? 6.833 2.805 -17.503 1.00 91.31 127 VAL A C 1
ATOM 967 O O . VAL A 1 127 ? 7.319 3.096 -18.601 1.00 91.31 127 VAL A O 1
ATOM 970 N N . GLY A 1 128 ? 6.135 3.664 -16.767 1.00 89.12 128 GLY A N 1
ATOM 971 C CA . GLY A 1 128 ? 6.034 5.087 -17.051 1.00 89.12 128 GLY A CA 1
ATOM 972 C C . GLY A 1 128 ? 7.048 5.850 -16.213 1.00 89.12 128 GLY A C 1
ATOM 973 O O . GLY A 1 128 ? 7.101 5.675 -14.995 1.00 89.12 128 GLY A O 1
ATOM 974 N N . SER A 1 129 ? 7.827 6.720 -16.851 1.00 91.81 129 SER A N 1
ATOM 975 C CA . SER A 1 129 ? 8.735 7.612 -16.140 1.00 91.81 129 SER A CA 1
ATOM 976 C C . SER A 1 129 ? 8.594 9.057 -16.601 1.00 91.81 129 SER A C 1
ATOM 978 O O . SER A 1 129 ? 8.441 9.333 -17.794 1.00 91.81 129 SER A O 1
ATOM 980 N N . SER A 1 130 ? 8.654 9.985 -15.649 1.00 89.06 130 SER A N 1
ATOM 981 C CA . SER A 1 130 ? 8.673 11.423 -15.899 1.00 89.06 130 SER A CA 1
ATOM 982 C C . SER A 1 130 ? 9.923 12.048 -15.290 1.00 89.06 130 SER A C 1
ATOM 984 O O . SER A 1 130 ? 10.320 11.712 -14.174 1.00 89.06 130 SER A O 1
ATOM 986 N N . ALA A 1 131 ? 10.545 12.963 -16.031 1.00 88.00 131 ALA A N 1
ATOM 987 C CA . ALA A 1 131 ? 11.622 13.812 -15.541 1.00 88.00 131 ALA A CA 1
ATOM 988 C C . ALA A 1 131 ? 11.225 15.276 -15.749 1.00 88.00 131 ALA A C 1
ATOM 990 O O . ALA A 1 131 ? 11.094 15.742 -16.883 1.00 88.00 131 ALA A O 1
ATOM 991 N N . GLY A 1 132 ? 10.998 15.977 -14.642 1.00 85.00 132 GLY A N 1
ATOM 992 C CA . GLY A 1 132 ? 10.778 17.415 -14.608 1.00 85.00 132 GLY A CA 1
ATOM 993 C C . GLY A 1 132 ? 12.086 18.136 -14.313 1.00 85.00 132 GLY A C 1
ATOM 994 O O . GLY A 1 132 ? 12.815 17.758 -13.392 1.00 85.00 132 GLY A O 1
ATOM 995 N N . VAL A 1 133 ? 12.371 19.185 -15.080 1.00 83.75 133 VAL A N 1
ATOM 996 C CA . VAL A 1 133 ? 13.527 20.059 -14.851 1.00 83.75 133 VAL A CA 1
ATOM 997 C C . VAL A 1 133 ? 13.017 21.466 -14.576 1.00 83.75 133 VAL A C 1
ATOM 999 O O . VAL A 1 133 ? 12.262 22.030 -15.366 1.00 83.75 133 VAL A O 1
ATOM 1002 N N . THR A 1 134 ? 13.407 22.022 -13.432 1.00 83.62 134 THR A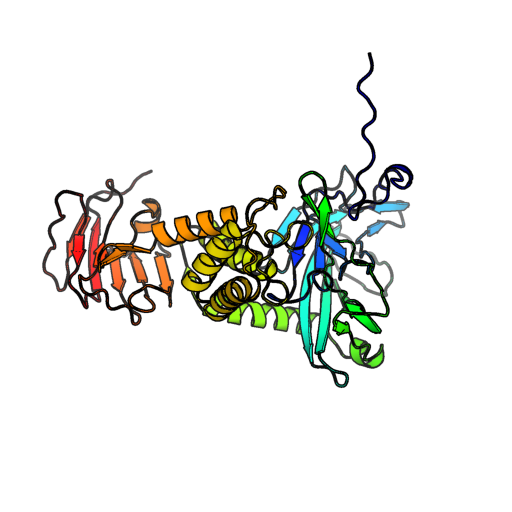 N 1
ATOM 1003 C CA . THR A 1 134 ? 13.052 23.380 -13.004 1.00 83.62 134 THR A CA 1
ATOM 1004 C C . THR A 1 134 ? 14.305 24.238 -12.945 1.00 83.62 134 THR A C 1
ATOM 1006 O O . THR A 1 134 ? 15.283 23.867 -12.296 1.00 83.62 134 THR A O 1
ATOM 1009 N N . ASN A 1 135 ? 14.269 25.402 -13.589 1.00 77.31 135 ASN A N 1
ATOM 1010 C CA . ASN A 1 135 ? 15.319 26.405 -13.454 1.00 77.31 135 ASN A CA 1
ATOM 1011 C C . ASN A 1 135 ? 15.019 27.300 -12.245 1.00 77.31 135 ASN A C 1
ATOM 1013 O O . ASN A 1 135 ? 14.027 28.029 -12.241 1.00 77.31 135 ASN A O 1
ATOM 1017 N N . THR A 1 136 ? 15.873 27.235 -11.223 1.00 75.31 136 THR A N 1
ATOM 1018 C CA . THR A 1 136 ? 15.719 27.990 -9.971 1.00 75.31 136 THR A CA 1
ATOM 1019 C C . THR A 1 136 ? 16.521 29.298 -9.958 1.00 75.31 136 THR A C 1
ATOM 1021 O O . THR A 1 136 ? 16.641 29.925 -8.907 1.00 75.31 136 THR A O 1
ATOM 1024 N N . GLY A 1 137 ? 17.117 29.692 -11.089 1.0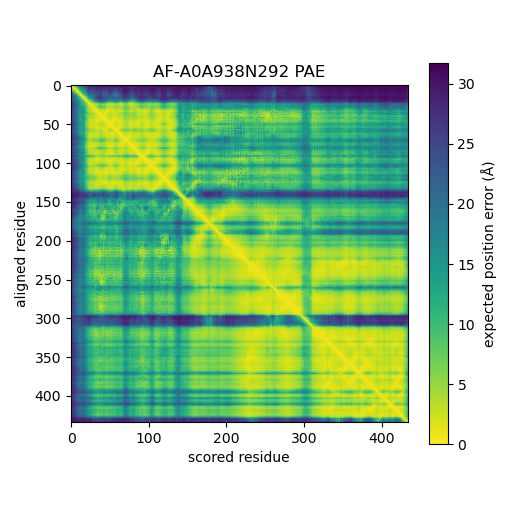0 63.00 137 GLY A N 1
ATOM 1025 C CA . GLY A 1 137 ? 17.851 30.947 -11.265 1.00 63.00 137 GLY A CA 1
ATOM 1026 C C . GLY A 1 137 ? 17.026 32.082 -11.887 1.00 63.00 137 GLY A C 1
ATOM 1027 O O . GLY A 1 137 ? 15.878 31.910 -12.283 1.00 63.00 137 GLY A O 1
ATOM 1028 N N . ASP A 1 138 ? 17.652 33.252 -12.009 1.00 51.12 138 ASP A N 1
ATOM 1029 C CA . ASP A 1 138 ? 17.116 34.509 -12.556 1.00 51.12 138 ASP A CA 1
ATOM 1030 C C . ASP A 1 138 ? 17.420 34.731 -14.055 1.00 51.12 138 ASP A C 1
ATOM 1032 O O . ASP A 1 138 ? 17.206 35.817 -14.593 1.00 51.12 138 ASP A O 1
ATOM 1036 N N . CYS A 1 139 ? 17.898 33.701 -14.758 1.00 41.72 139 CYS A N 1
ATOM 1037 C CA . CYS A 1 139 ? 18.290 33.759 -16.168 1.00 41.72 139 CYS A CA 1
ATOM 1038 C C . CYS A 1 139 ? 17.649 32.624 -16.986 1.00 41.72 139 CYS A C 1
ATOM 1040 O O . CYS A 1 139 ? 17.402 31.540 -16.459 1.00 41.72 139 CYS A O 1
ATOM 1042 N N . SER A 1 140 ? 17.398 32.853 -18.282 1.00 44.44 140 SER A N 1
ATOM 1043 C CA . SER A 1 140 ? 16.902 31.836 -19.229 1.00 44.44 140 SER A CA 1
ATOM 1044 C C . SER A 1 140 ? 17.992 31.449 -20.235 1.00 44.44 140 SER A C 1
ATOM 1046 O O . SER A 1 140 ? 18.753 32.300 -20.689 1.00 44.44 140 SER A O 1
ATOM 1048 N N . GLY A 1 141 ? 18.076 30.157 -20.556 1.00 40.12 141 GLY A N 1
ATOM 1049 C CA . GLY A 1 141 ? 19.016 29.562 -21.509 1.00 40.12 141 GLY A CA 1
ATOM 1050 C C . GLY A 1 141 ? 18.465 28.226 -22.018 1.00 40.12 141 GLY A C 1
ATOM 1051 O O . GLY A 1 141 ? 17.597 27.639 -21.372 1.00 40.12 141 GLY A O 1
ATOM 1052 N N . ALA A 1 142 ? 18.918 27.767 -23.187 1.00 35.22 142 ALA A N 1
ATOM 1053 C CA . ALA A 1 142 ? 18.361 26.603 -23.887 1.00 35.22 142 ALA A CA 1
ATOM 1054 C C . ALA A 1 142 ? 19.387 25.469 -24.072 1.00 35.22 142 ALA A C 1
ATOM 1056 O O . ALA A 1 142 ? 20.559 25.738 -24.328 1.00 35.22 142 ALA A O 1
ATOM 1057 N N . LEU A 1 143 ? 18.922 24.209 -24.058 1.00 34.78 143 LEU A N 1
ATOM 1058 C CA . LEU A 1 143 ? 19.612 23.052 -24.648 1.00 34.78 143 LEU A CA 1
ATOM 1059 C C . LEU A 1 143 ? 18.608 22.015 -25.178 1.00 34.78 143 LEU A C 1
ATOM 1061 O O . LEU A 1 143 ? 17.601 21.718 -24.548 1.00 34.78 143 LEU A O 1
ATOM 1065 N N . ARG A 1 144 ? 18.913 21.517 -26.380 1.00 41.19 144 ARG A N 1
ATOM 1066 C CA . ARG A 1 144 ? 18.023 20.849 -27.342 1.00 41.19 144 ARG A CA 1
ATOM 1067 C C . ARG A 1 144 ? 17.970 19.320 -27.131 1.00 41.19 144 ARG A C 1
ATOM 1069 O O . ARG A 1 144 ? 19.043 18.742 -27.002 1.00 41.19 144 ARG A O 1
ATOM 1076 N N . PHE A 1 145 ? 16.878 18.539 -27.183 1.00 52.03 145 PHE A N 1
ATOM 1077 C CA . PHE A 1 145 ? 15.452 18.688 -27.554 1.00 52.03 145 PHE A CA 1
ATOM 1078 C C . PHE A 1 145 ? 14.922 20.112 -27.488 1.00 52.03 145 PHE A C 1
ATOM 1080 O O . PHE A 1 145 ? 15.022 20.700 -26.426 1.00 52.03 145 PHE A O 1
ATOM 1087 N N . ASP A 1 146 ? 14.434 20.685 -28.596 1.00 48.22 146 ASP A N 1
ATOM 1088 C CA . ASP A 1 146 ? 14.103 22.120 -28.684 1.00 48.22 146 ASP A CA 1
ATOM 1089 C C . ASP A 1 146 ? 12.996 22.507 -27.674 1.00 48.22 146 ASP A C 1
ATOM 1091 O O . ASP A 1 146 ? 11.818 22.555 -28.010 1.00 48.22 146 ASP A O 1
ATOM 1095 N N . LEU A 1 147 ? 13.381 22.753 -26.421 1.00 52.44 147 LEU A N 1
ATOM 1096 C CA . LEU A 1 147 ? 12.541 23.093 -25.279 1.00 52.44 147 LEU A CA 1
ATOM 1097 C C . LEU A 1 147 ? 13.098 24.398 -24.695 1.00 52.44 147 LEU A C 1
ATOM 1099 O O . LEU A 1 147 ? 14.275 24.479 -24.342 1.00 52.44 147 LEU A O 1
ATOM 1103 N N . SER A 1 148 ? 12.277 25.447 -24.641 1.00 58.31 148 SER A N 1
ATOM 1104 C CA . SER A 1 148 ? 12.638 26.752 -24.071 1.00 58.31 148 SER A CA 1
ATOM 1105 C C . SER A 1 148 ? 11.891 26.965 -22.764 1.00 58.31 148 SER A C 1
ATOM 1107 O O . SER A 1 148 ? 10.697 27.246 -22.780 1.00 58.31 148 SER A O 1
ATOM 1109 N N . ILE A 1 149 ? 12.602 26.845 -21.638 1.00 64.69 149 ILE A N 1
ATOM 1110 C CA . ILE A 1 149 ? 12.016 26.962 -20.297 1.00 64.69 149 ILE A CA 1
ATOM 1111 C C . ILE A 1 149 ? 12.322 28.356 -19.725 1.00 64.69 149 ILE A C 1
ATOM 1113 O O . ILE A 1 149 ? 13.494 28.659 -19.476 1.00 64.69 149 ILE A O 1
ATOM 1117 N N . PRO A 1 150 ? 11.325 29.234 -19.507 1.00 63.78 150 PRO A N 1
ATOM 1118 C CA . PRO A 1 150 ? 11.556 30.529 -18.867 1.00 63.78 150 PRO A CA 1
ATOM 1119 C C . PRO A 1 150 ? 11.953 30.365 -17.388 1.00 63.78 150 PRO A C 1
ATOM 1121 O O . PRO A 1 150 ? 11.747 29.306 -16.795 1.00 63.78 150 PRO A O 1
ATOM 1124 N N . ALA A 1 151 ? 12.498 31.415 -16.764 1.00 56.47 151 ALA A N 1
ATOM 1125 C CA . ALA A 1 151 ? 12.728 31.424 -15.315 1.00 56.47 151 ALA A CA 1
ATOM 1126 C C . ALA A 1 151 ? 11.396 31.201 -14.570 1.00 56.47 151 ALA A C 1
ATOM 1128 O O . ALA A 1 151 ? 10.393 31.843 -14.884 1.00 56.47 151 ALA A O 1
ATOM 1129 N N . GLY A 1 152 ? 11.373 30.250 -13.630 1.00 67.25 152 GLY A N 1
ATOM 1130 C CA . GLY A 1 152 ? 10.140 29.778 -12.984 1.00 67.25 152 GLY A CA 1
ATOM 1131 C C . GLY A 1 152 ? 9.264 28.848 -13.841 1.00 67.25 152 GLY A C 1
ATOM 1132 O O . GLY A 1 152 ? 8.239 28.373 -13.360 1.00 67.25 152 GLY A O 1
ATOM 1133 N N . GLY A 1 153 ? 9.651 28.565 -15.088 1.00 69.38 153 GLY A N 1
ATOM 1134 C CA . GLY A 1 153 ? 9.012 27.576 -15.953 1.00 69.38 153 GLY A CA 1
ATOM 1135 C C . GLY A 1 153 ? 9.468 26.148 -15.647 1.00 69.38 153 GLY A C 1
ATOM 1136 O O . GLY A 1 153 ? 10.515 25.912 -15.041 1.00 69.38 153 GLY A O 1
ATOM 1137 N N . THR A 1 154 ? 8.677 25.170 -16.080 1.00 79.50 154 THR A N 1
ATOM 1138 C CA . THR A 1 154 ? 8.997 23.741 -15.970 1.00 79.50 154 THR A CA 1
ATOM 1139 C C . THR A 1 154 ? 8.618 23.051 -17.269 1.00 79.50 154 THR A C 1
ATOM 1141 O O . THR A 1 154 ? 7.506 23.238 -17.750 1.00 79.50 154 THR A O 1
ATOM 1144 N N . GLU A 1 155 ? 9.516 22.220 -17.793 1.00 80.50 155 GLU A N 1
ATOM 1145 C CA . GLU A 1 155 ? 9.206 21.278 -18.873 1.00 80.50 155 GLU A CA 1
ATOM 1146 C C . GLU A 1 155 ? 9.302 19.848 -18.352 1.00 80.50 155 GLU A C 1
ATOM 1148 O O . GLU A 1 155 ? 10.128 19.534 -17.487 1.00 80.50 155 GLU A O 1
ATOM 1153 N N . THR A 1 156 ? 8.447 18.976 -18.887 1.00 80.31 156 THR A N 1
ATOM 1154 C CA . THR A 1 156 ? 8.404 17.557 -18.520 1.00 80.31 156 THR A CA 1
ATOM 1155 C C . THR A 1 156 ? 8.696 16.699 -19.737 1.00 80.31 156 THR A C 1
ATOM 1157 O O . THR A 1 156 ? 7.954 16.727 -20.717 1.00 80.31 156 THR A O 1
ATOM 1160 N N . ILE A 1 157 ? 9.739 15.877 -19.645 1.00 79.38 157 ILE A N 1
ATOM 1161 C CA . ILE A 1 157 ? 10.018 14.837 -20.637 1.00 79.38 157 ILE A CA 1
ATOM 1162 C C . ILE A 1 157 ? 9.428 13.525 -20.121 1.00 79.38 157 ILE A C 1
ATOM 1164 O O . ILE A 1 157 ? 9.681 13.112 -18.985 1.00 79.38 157 ILE A O 1
ATOM 1168 N N . GLN A 1 158 ? 8.622 12.882 -20.961 1.00 77.88 158 GLN A N 1
ATOM 1169 C CA . GLN A 1 158 ? 7.956 11.619 -20.661 1.00 77.88 158 GLN A CA 1
ATOM 1170 C C . GLN A 1 158 ? 8.646 10.466 -21.389 1.00 77.88 158 GLN A C 1
ATOM 1172 O O . GLN A 1 158 ? 8.973 10.571 -22.571 1.00 77.88 158 GLN A O 1
ATOM 1177 N N . LEU A 1 159 ? 8.844 9.355 -20.683 1.00 78.44 159 LEU A N 1
ATOM 1178 C CA . LEU A 1 159 ? 9.454 8.138 -21.207 1.00 78.44 159 LEU A CA 1
ATOM 1179 C C . LEU A 1 159 ? 8.507 6.958 -20.981 1.00 78.44 159 LEU A C 1
ATOM 1181 O O . LEU A 1 159 ? 7.943 6.796 -19.896 1.00 78.44 159 LEU A O 1
ATOM 1185 N N . ILE A 1 160 ? 8.362 6.126 -22.011 1.00 76.31 160 ILE A N 1
ATOM 1186 C CA . ILE A 1 160 ? 7.599 4.877 -21.962 1.00 76.31 160 ILE A CA 1
ATOM 1187 C C . ILE A 1 160 ? 8.580 3.736 -22.184 1.00 76.31 160 ILE A C 1
ATOM 1189 O O . ILE A 1 160 ? 9.268 3.687 -23.206 1.00 76.31 160 ILE A O 1
ATOM 1193 N N . CYS A 1 161 ? 8.666 2.838 -21.209 1.00 80.12 161 CYS A N 1
ATOM 1194 C CA . CYS A 1 161 ? 9.609 1.730 -21.209 1.00 80.12 161 CYS A CA 1
ATOM 1195 C C . CYS A 1 161 ? 8.839 0.407 -21.104 1.00 80.12 161 CYS A C 1
ATOM 1197 O O . CYS A 1 161 ? 8.417 0.043 -20.005 1.00 80.12 161 CYS A O 1
ATOM 1199 N N . PRO A 1 162 ? 8.629 -0.316 -22.217 1.00 78.94 162 PRO A N 1
ATOM 1200 C CA . PRO A 1 162 ? 8.022 -1.640 -22.148 1.00 78.94 162 PRO A CA 1
ATOM 1201 C C . PRO A 1 162 ? 8.920 -2.624 -21.392 1.00 78.94 162 PRO A C 1
ATOM 1203 O O . PRO A 1 162 ? 10.146 -2.614 -21.550 1.00 78.94 162 PRO A O 1
ATOM 1206 N N . VAL A 1 163 ? 8.310 -3.493 -20.586 1.00 80.56 163 VAL A N 1
ATOM 1207 C CA . VAL A 1 163 ? 9.025 -4.509 -19.808 1.00 80.56 163 VAL A CA 1
ATOM 1208 C C . VAL A 1 163 ? 9.167 -5.779 -20.640 1.00 80.56 163 VAL A C 1
ATOM 1210 O O . VAL A 1 163 ? 8.181 -6.371 -21.059 1.00 80.56 163 VAL A O 1
ATOM 1213 N N . LEU A 1 164 ? 10.414 -6.194 -20.895 1.00 75.94 164 LEU A N 1
ATOM 1214 C CA . LEU A 1 164 ? 10.746 -7.408 -21.660 1.00 75.94 164 LEU A CA 1
ATOM 1215 C C . LEU A 1 164 ? 9.975 -7.563 -23.001 1.00 75.94 164 LEU A C 1
ATOM 1217 O O . LEU A 1 164 ? 9.568 -8.678 -23.314 1.00 75.94 164 LEU A O 1
ATOM 1221 N N . PRO A 1 165 ? 9.815 -6.515 -23.840 1.00 78.88 165 PRO A N 1
ATOM 1222 C CA . PRO A 1 165 ? 9.024 -6.620 -25.071 1.00 78.88 165 PRO A CA 1
ATOM 1223 C C . PRO A 1 165 ? 9.550 -7.743 -25.970 1.00 78.88 165 PRO A C 1
ATOM 1225 O O . PRO A 1 165 ? 10.762 -7.832 -26.211 1.00 78.88 165 PRO A O 1
ATOM 1228 N N . GLY A 1 166 ? 8.641 -8.613 -26.415 1.00 76.62 166 GLY A N 1
ATOM 1229 C CA . GLY A 1 166 ? 8.928 -9.728 -27.319 1.00 76.62 166 GLY A CA 1
ATOM 1230 C C . GLY A 1 166 ? 9.752 -10.844 -26.676 1.00 76.62 166 GLY A C 1
ATOM 1231 O O . GLY A 1 166 ? 10.336 -11.662 -27.385 1.00 76.62 166 GLY A O 1
ATOM 1232 N N . ARG A 1 167 ? 9.862 -10.856 -25.343 1.00 78.56 167 ARG A N 1
ATOM 1233 C CA . ARG A 1 167 ? 10.667 -11.814 -24.575 1.00 78.56 167 ARG A CA 1
ATOM 1234 C C . ARG A 1 167 ? 9.810 -12.544 -23.547 1.00 78.56 167 ARG A C 1
ATOM 1236 O O . ARG A 1 167 ? 8.707 -12.125 -23.219 1.00 78.56 167 ARG A O 1
ATOM 1243 N N . ARG A 1 168 ? 10.340 -13.644 -23.007 1.00 81.38 168 ARG A N 1
ATOM 1244 C CA . ARG A 1 168 ? 9.692 -14.391 -21.923 1.00 81.38 168 ARG A CA 1
ATOM 1245 C C . ARG A 1 168 ? 10.152 -13.882 -20.558 1.00 81.38 168 ARG A C 1
ATOM 1247 O O . ARG A 1 168 ? 11.351 -13.733 -20.314 1.00 81.38 168 ARG A O 1
ATOM 1254 N N . ALA A 1 169 ? 9.198 -13.661 -19.662 1.00 84.38 169 ALA A N 1
ATOM 1255 C CA . ALA A 1 169 ? 9.418 -13.496 -18.232 1.00 84.38 169 ALA A CA 1
ATOM 1256 C C . ALA A 1 169 ? 9.593 -14.880 -17.600 1.00 84.38 169 ALA A C 1
ATOM 1258 O O . ALA A 1 169 ? 8.635 -15.642 -17.465 1.00 84.38 169 ALA A O 1
ATOM 1259 N N . VAL A 1 170 ? 10.838 -15.248 -17.304 1.00 83.44 170 VAL A N 1
ATOM 1260 C CA . VAL A 1 170 ? 11.207 -16.599 -16.863 1.00 83.44 170 VAL A CA 1
ATOM 1261 C C . VAL A 1 170 ? 10.870 -16.771 -15.379 1.00 83.44 170 VAL A C 1
ATOM 1263 O O . VAL A 1 170 ? 11.179 -15.902 -14.571 1.00 83.44 170 VAL A O 1
ATOM 1266 N N . ARG A 1 171 ? 10.256 -17.905 -15.019 1.00 82.19 171 ARG A N 1
ATOM 1267 C CA . ARG A 1 171 ? 9.991 -18.278 -13.618 1.00 82.19 171 ARG A CA 1
ATOM 1268 C C . ARG A 1 171 ? 11.287 -18.572 -12.870 1.00 82.19 171 ARG A C 1
ATOM 1270 O O . ARG A 1 171 ? 12.237 -19.073 -13.476 1.00 82.19 171 ARG A O 1
ATOM 1277 N N . HIS A 1 172 ? 11.289 -18.363 -11.556 1.00 77.50 172 HIS A N 1
ATOM 1278 C CA . HIS A 1 172 ? 12.427 -18.752 -10.728 1.00 77.50 172 HIS A CA 1
ATOM 1279 C C . HIS A 1 172 ? 12.720 -20.246 -10.825 1.00 77.50 172 HIS A C 1
ATOM 1281 O O . HIS A 1 172 ? 11.826 -21.095 -10.866 1.00 77.50 172 HIS A O 1
ATOM 1287 N N . ARG A 1 173 ? 14.010 -20.567 -10.785 1.00 78.88 173 ARG A N 1
ATOM 1288 C CA . ARG A 1 173 ? 14.527 -21.921 -10.631 1.00 78.88 173 ARG A CA 1
ATOM 1289 C C . ARG A 1 173 ? 15.413 -21.959 -9.396 1.00 78.88 173 ARG A C 1
ATOM 1291 O O . ARG A 1 173 ? 16.643 -21.921 -9.492 1.00 78.88 173 ARG A O 1
ATOM 1298 N N . TRP A 1 174 ? 14.776 -22.047 -8.236 1.00 75.94 174 TRP A N 1
ATOM 1299 C CA . TRP A 1 174 ? 15.462 -22.106 -6.952 1.00 75.94 174 TRP A CA 1
ATOM 1300 C C . TRP A 1 174 ? 16.301 -23.379 -6.831 1.00 75.94 174 TRP A C 1
ATOM 1302 O O . TRP A 1 174 ? 15.788 -24.495 -6.912 1.00 75.94 174 TRP A O 1
ATOM 1312 N N . VAL A 1 175 ? 17.605 -23.208 -6.629 1.00 76.94 175 VAL A N 1
ATOM 1313 C CA . VAL A 1 175 ? 18.549 -24.293 -6.346 1.00 76.94 175 VAL A CA 1
ATOM 1314 C C . VAL A 1 175 ? 19.142 -24.120 -4.947 1.00 76.94 175 VAL A C 1
ATOM 1316 O O . VAL A 1 175 ? 19.556 -23.009 -4.597 1.00 76.94 175 VAL A O 1
ATOM 1319 N N . PRO A 1 176 ? 19.188 -25.191 -4.134 1.00 71.75 176 PRO A N 1
ATOM 1320 C CA . PRO A 1 176 ? 19.723 -25.118 -2.783 1.00 71.75 176 PRO A CA 1
ATOM 1321 C C . PRO A 1 176 ? 21.236 -24.859 -2.791 1.00 71.75 176 PRO A C 1
ATOM 1323 O O . PRO A 1 176 ? 21.982 -25.327 -3.654 1.00 71.75 176 PRO A O 1
ATOM 1326 N N . ARG A 1 177 ? 21.695 -24.123 -1.782 1.00 69.50 177 ARG A N 1
ATOM 1327 C CA . ARG A 1 177 ? 23.091 -23.848 -1.424 1.00 69.50 177 ARG A CA 1
ATOM 1328 C C . ARG A 1 177 ? 23.267 -24.039 0.080 1.00 69.50 177 ARG A C 1
ATOM 1330 O O . ARG A 1 177 ? 22.293 -24.066 0.818 1.00 69.50 177 ARG A O 1
ATOM 1337 N N . THR A 1 178 ? 24.520 -24.113 0.537 1.00 61.66 178 THR A N 1
ATOM 1338 C CA . THR A 1 178 ? 24.918 -24.483 1.910 1.00 61.66 178 THR A CA 1
ATOM 1339 C C . THR A 1 178 ? 24.112 -23.813 3.030 1.00 61.66 178 THR A C 1
ATOM 1341 O O . THR A 1 178 ? 23.936 -24.445 4.060 1.00 61.66 178 THR A O 1
ATOM 1344 N N . ASN A 1 179 ? 23.597 -22.590 2.836 1.00 57.38 179 ASN A N 1
ATOM 1345 C CA . ASN A 1 179 ? 22.667 -21.945 3.773 1.00 57.38 179 ASN A CA 1
ATOM 1346 C C . ASN A 1 179 ? 21.519 -21.163 3.105 1.00 57.38 179 ASN A C 1
ATOM 1348 O O . ASN A 1 179 ? 20.702 -20.611 3.823 1.00 57.38 179 ASN A O 1
ATOM 1352 N N . ASN A 1 180 ? 21.427 -21.101 1.771 1.00 58.84 180 ASN A N 1
ATOM 1353 C CA . ASN A 1 180 ? 20.431 -20.274 1.072 1.00 58.84 180 ASN A CA 1
ATOM 1354 C C . ASN A 1 180 ? 19.899 -20.981 -0.185 1.00 58.84 180 ASN A C 1
ATOM 1356 O O . ASN A 1 180 ? 20.425 -22.015 -0.580 1.00 58.84 180 ASN A O 1
ATOM 1360 N N . PHE A 1 181 ? 18.922 -20.378 -0.864 1.00 67.44 181 PHE A N 1
ATOM 1361 C CA . PHE A 1 181 ? 18.600 -20.688 -2.258 1.00 67.44 181 PHE A CA 1
ATOM 1362 C C . PHE A 1 181 ? 19.206 -19.640 -3.188 1.00 67.44 181 PHE A C 1
ATOM 1364 O O . PHE A 1 181 ? 19.400 -18.486 -2.809 1.00 67.44 181 PHE A O 1
ATOM 1371 N N . ILE A 1 182 ? 19.522 -20.055 -4.408 1.00 72.06 182 ILE A N 1
ATOM 1372 C CA . ILE A 1 182 ? 19.891 -19.149 -5.493 1.00 72.06 182 ILE A CA 1
ATOM 1373 C C . ILE A 1 182 ? 18.914 -19.379 -6.628 1.00 72.06 182 ILE A C 1
ATOM 1375 O O . ILE A 1 182 ? 18.590 -20.524 -6.945 1.00 72.06 182 ILE A O 1
ATOM 1379 N N . ASP A 1 183 ? 18.459 -18.297 -7.242 1.00 76.25 183 ASP A N 1
ATOM 1380 C CA . ASP A 1 183 ? 17.723 -18.410 -8.485 1.00 76.25 183 ASP A CA 1
ATOM 1381 C C . ASP A 1 183 ? 18.692 -18.726 -9.632 1.00 76.25 183 ASP A C 1
ATOM 1383 O O . ASP A 1 183 ? 19.590 -17.945 -9.950 1.00 76.25 183 ASP A O 1
ATOM 1387 N N . SER A 1 184 ? 18.528 -19.906 -10.226 1.00 80.62 184 SER A N 1
ATOM 1388 C CA . SER A 1 184 ? 19.270 -20.353 -11.408 1.00 80.62 184 SER A CA 1
ATOM 1389 C C . SER A 1 184 ? 18.492 -20.158 -12.709 1.00 80.62 184 SER A C 1
ATOM 1391 O O . SER A 1 184 ? 18.875 -20.718 -13.742 1.00 80.62 184 SER A O 1
ATOM 1393 N N . ALA A 1 185 ? 17.393 -19.395 -12.677 1.00 77.62 185 ALA A N 1
ATOM 1394 C CA . ALA A 1 185 ? 16.703 -18.972 -13.881 1.00 77.62 185 ALA A CA 1
ATOM 1395 C C . ALA A 1 185 ? 17.682 -18.240 -14.805 1.00 77.62 185 ALA A C 1
ATOM 1397 O O . ALA A 1 185 ? 18.486 -17.413 -14.374 1.00 77.62 185 ALA A O 1
ATOM 1398 N N . ILE A 1 186 ? 17.626 -18.571 -16.093 1.00 76.88 186 ILE A N 1
ATOM 1399 C CA . ILE A 1 186 ? 18.442 -17.927 -17.120 1.00 76.88 186 ILE A CA 1
ATOM 1400 C C . ILE A 1 186 ? 17.593 -16.797 -17.704 1.00 76.88 186 ILE A C 1
ATOM 1402 O O . ILE A 1 186 ? 16.598 -17.090 -18.376 1.00 76.88 186 ILE A O 1
ATOM 1406 N N . PRO A 1 187 ? 17.940 -15.516 -17.473 1.00 68.38 187 PRO A N 1
ATOM 1407 C CA . PRO A 1 187 ? 17.218 -14.413 -18.089 1.00 68.38 187 PRO A CA 1
ATOM 1408 C C . PRO A 1 187 ? 17.263 -14.548 -19.613 1.00 68.38 187 PRO A C 1
ATOM 1410 O O . PRO A 1 187 ? 18.310 -14.882 -20.166 1.00 68.38 187 PRO A O 1
ATOM 1413 N N . ARG A 1 188 ? 16.153 -14.234 -20.296 1.00 64.56 188 ARG A N 1
ATOM 1414 C CA . ARG A 1 188 ? 16.024 -14.324 -21.768 1.00 64.56 188 ARG A CA 1
ATOM 1415 C C . ARG A 1 188 ? 16.087 -15.755 -22.333 1.00 64.56 188 ARG A C 1
ATOM 1417 O O . ARG A 1 188 ? 16.529 -15.942 -23.459 1.00 64.56 188 ARG A O 1
ATOM 1424 N N . SER A 1 189 ? 15.656 -16.752 -21.561 1.00 71.12 189 SER A N 1
ATOM 1425 C CA . SER A 1 189 ? 15.433 -18.115 -22.061 1.00 71.12 189 SER A CA 1
ATOM 1426 C C . SER A 1 189 ? 14.251 -18.163 -23.039 1.00 71.12 189 SER A C 1
ATOM 1428 O O . SER A 1 189 ? 13.194 -17.600 -22.753 1.00 71.12 189 SER A O 1
ATOM 1430 N N . ASP A 1 190 ? 14.401 -18.905 -24.141 1.00 70.56 190 ASP A N 1
ATOM 1431 C CA . ASP A 1 190 ? 13.312 -19.191 -25.092 1.00 70.56 190 ASP A CA 1
ATOM 1432 C C . ASP A 1 190 ? 12.326 -20.250 -24.556 1.00 70.56 190 ASP A C 1
ATOM 1434 O O . ASP A 1 190 ? 11.248 -20.454 -25.113 1.00 70.56 190 ASP A O 1
ATOM 1438 N N . ALA A 1 191 ? 12.681 -20.930 -23.460 1.00 71.38 191 ALA A N 1
ATOM 1439 C CA . ALA A 1 191 ? 11.874 -21.963 -22.817 1.00 71.38 191 ALA A CA 1
ATOM 1440 C C . ALA A 1 191 ? 11.384 -21.531 -21.424 1.00 71.38 191 ALA A C 1
ATOM 1442 O O . ALA A 1 191 ? 12.163 -21.024 -20.612 1.00 71.38 191 ALA A O 1
ATOM 1443 N N . GLY A 1 192 ? 10.111 -21.824 -21.130 1.00 75.06 192 GLY A N 1
ATOM 1444 C CA . GLY A 1 192 ? 9.458 -21.542 -19.844 1.00 75.06 192 GLY A CA 1
ATOM 1445 C C . GLY A 1 192 ? 9.010 -20.083 -19.673 1.00 75.06 192 GLY A C 1
ATOM 1446 O O . GLY A 1 192 ? 9.314 -19.225 -20.493 1.00 75.06 192 GLY A O 1
ATOM 1447 N N . GLY A 1 193 ? 8.267 -19.787 -18.604 1.00 80.81 193 GLY A N 1
ATOM 1448 C CA . GLY A 1 193 ? 7.844 -18.415 -18.290 1.00 80.81 193 GLY A CA 1
ATOM 1449 C C . GLY A 1 193 ? 6.639 -17.889 -19.080 1.00 80.81 193 GLY A C 1
ATOM 1450 O O . GLY A 1 193 ? 6.029 -18.616 -19.868 1.00 80.81 193 GLY A O 1
ATOM 1451 N N . ILE A 1 194 ? 6.301 -16.620 -18.851 1.00 86.88 194 ILE A N 1
ATOM 1452 C CA . ILE A 1 194 ? 5.166 -15.917 -19.469 1.00 86.88 194 ILE A CA 1
ATOM 1453 C C . ILE A 1 194 ? 5.665 -15.099 -20.663 1.00 86.88 194 ILE A C 1
ATOM 1455 O O . ILE A 1 194 ? 6.621 -14.336 -20.531 1.00 86.88 194 ILE A O 1
ATOM 1459 N N . ASP A 1 195 ? 5.026 -15.244 -21.823 1.00 83.56 195 ASP A N 1
ATOM 1460 C CA . ASP A 1 195 ? 5.313 -14.406 -22.993 1.00 83.56 195 ASP A CA 1
ATOM 1461 C C . ASP A 1 195 ? 4.933 -12.947 -22.723 1.00 83.56 195 ASP A C 1
ATOM 1463 O O . ASP A 1 195 ? 3.841 -12.676 -22.231 1.00 83.56 195 ASP A O 1
ATOM 1467 N N . GLN A 1 196 ? 5.825 -12.010 -23.046 1.00 79.56 196 GLN A N 1
ATOM 1468 C CA . GLN A 1 196 ? 5.536 -10.576 -23.033 1.00 79.56 196 GLN A CA 1
ATOM 1469 C C . GLN A 1 196 ? 5.389 -10.085 -24.480 1.00 79.56 196 GLN A C 1
ATOM 1471 O O . GLN A 1 196 ? 6.384 -10.052 -25.215 1.00 79.56 196 GLN A O 1
ATOM 1476 N N . PRO A 1 197 ? 4.168 -9.728 -24.923 1.00 80.06 197 PRO A N 1
ATOM 1477 C CA . PRO A 1 197 ? 3.926 -9.257 -26.281 1.00 80.06 197 PRO A CA 1
ATOM 1478 C C . PRO A 1 197 ? 4.764 -8.021 -26.626 1.00 80.06 197 PRO A C 1
ATOM 1480 O O . PRO A 1 197 ? 5.009 -7.165 -25.777 1.00 80.06 197 PRO A O 1
ATOM 1483 N N . ASP A 1 198 ? 5.154 -7.891 -27.895 1.00 81.75 198 ASP A N 1
ATOM 1484 C CA . ASP A 1 198 ? 5.656 -6.628 -28.442 1.00 81.75 198 ASP A CA 1
ATOM 1485 C C . ASP A 1 198 ? 4.665 -6.074 -29.479 1.00 81.75 198 ASP A C 1
ATOM 1487 O O . ASP A 1 198 ? 4.732 -6.448 -30.651 1.00 81.75 198 ASP A O 1
ATOM 1491 N N . PRO A 1 199 ? 3.725 -5.198 -29.080 1.00 74.12 199 PRO A N 1
ATOM 1492 C CA . PRO A 1 199 ? 2.807 -4.526 -30.000 1.00 74.12 199 PRO A CA 1
ATOM 1493 C C . PRO A 1 199 ? 3.502 -3.521 -30.940 1.00 74.12 199 PRO A C 1
ATOM 1495 O O . PRO A 1 199 ? 2.849 -2.946 -31.811 1.00 74.12 199 PRO A O 1
ATOM 1498 N N . GLY A 1 200 ? 4.812 -3.295 -30.785 1.00 75.81 200 GLY A N 1
ATOM 1499 C CA . GLY A 1 200 ? 5.603 -2.454 -31.669 1.00 75.81 200 GLY A CA 1
ATOM 1500 C C . GLY A 1 200 ? 5.499 -0.955 -31.380 1.00 75.81 200 GLY A C 1
ATOM 1501 O O . GLY A 1 200 ? 4.687 -0.469 -30.590 1.00 75.81 200 GLY A O 1
ATOM 1502 N N . SER A 1 201 ? 6.373 -0.187 -32.034 1.00 72.81 201 SER A N 1
ATOM 1503 C CA . SER A 1 201 ? 6.558 1.234 -31.717 1.00 72.81 201 SER A CA 1
ATOM 1504 C C . SER A 1 201 ? 5.338 2.117 -31.995 1.00 72.81 201 SER A C 1
ATOM 1506 O O . SER A 1 201 ? 5.155 3.101 -31.282 1.00 72.81 201 SER A O 1
ATOM 1508 N N . ASP A 1 202 ? 4.489 1.771 -32.967 1.00 73.00 202 ASP A N 1
ATOM 1509 C CA . ASP A 1 202 ? 3.284 2.551 -33.282 1.00 73.00 202 ASP A CA 1
ATOM 1510 C C . ASP A 1 202 ? 2.302 2.545 -32.108 1.00 73.00 202 ASP A C 1
ATOM 1512 O O . ASP A 1 202 ? 1.798 3.598 -31.724 1.00 73.00 202 ASP A O 1
ATOM 1516 N N . TYR A 1 203 ? 2.116 1.393 -31.457 1.00 79.06 203 TYR A N 1
ATOM 1517 C CA . TYR A 1 203 ? 1.310 1.288 -30.243 1.00 79.06 203 TYR A CA 1
ATOM 1518 C C . TYR A 1 203 ? 1.889 2.145 -29.111 1.00 79.06 203 TYR A C 1
ATOM 1520 O O . TYR A 1 203 ? 1.185 2.975 -28.530 1.00 79.06 203 TYR A O 1
ATOM 1528 N N . TYR A 1 204 ? 3.187 2.009 -28.822 1.00 76.56 204 TYR A N 1
ATOM 1529 C CA . TYR A 1 204 ? 3.811 2.756 -27.726 1.00 76.56 204 TYR A CA 1
ATOM 1530 C C . TYR A 1 204 ? 3.810 4.271 -27.965 1.00 76.56 204 TYR A C 1
ATOM 1532 O O . TYR A 1 204 ? 3.647 5.025 -27.012 1.00 76.56 204 TYR A O 1
ATOM 1540 N N . ARG A 1 205 ? 3.908 4.733 -29.219 1.00 76.62 205 ARG A N 1
ATOM 1541 C CA . ARG A 1 205 ? 3.812 6.161 -29.578 1.00 76.62 205 ARG A CA 1
ATOM 1542 C C . ARG A 1 205 ? 2.435 6.766 -29.301 1.00 76.62 205 ARG A C 1
ATOM 1544 O O . ARG A 1 205 ? 2.347 7.972 -29.101 1.00 76.62 205 ARG A O 1
ATOM 1551 N N . THR A 1 206 ? 1.374 5.957 -29.298 1.00 83.19 206 THR A N 1
ATOM 1552 C CA . THR A 1 206 ? 0.025 6.414 -28.911 1.00 83.19 206 THR A CA 1
ATOM 1553 C C . THR A 1 206 ? -0.183 6.456 -27.400 1.00 83.19 206 THR A C 1
ATOM 1555 O O . THR A 1 206 ? -1.129 7.085 -26.930 1.00 83.19 206 THR A O 1
ATOM 1558 N N . SER A 1 207 ? 0.690 5.805 -26.627 1.00 80.62 207 SER A N 1
ATOM 1559 C CA . SER A 1 207 ? 0.615 5.834 -25.172 1.00 80.62 207 SER A CA 1
ATOM 1560 C C . SER A 1 207 ? 1.158 7.159 -24.649 1.00 80.62 207 SER A C 1
ATOM 1562 O O . SER A 1 207 ? 2.144 7.686 -25.157 1.00 80.62 207 SER A O 1
ATOM 1564 N N . LYS A 1 208 ? 0.540 7.682 -23.591 1.00 86.12 208 LYS A N 1
ATOM 1565 C CA . LYS A 1 208 ? 1.039 8.854 -22.871 1.00 86.12 208 LYS A CA 1
ATOM 1566 C C . LYS A 1 208 ? 1.430 8.465 -21.457 1.00 86.12 208 LYS A C 1
ATOM 1568 O O . LYS A 1 208 ? 0.718 7.688 -20.818 1.00 86.12 208 LYS A O 1
ATOM 1573 N N . ALA A 1 209 ? 2.532 9.014 -20.944 1.00 85.06 209 ALA A N 1
ATOM 1574 C CA . ALA A 1 209 ? 2.959 8.676 -19.590 1.00 85.06 209 ALA A CA 1
ATOM 1575 C C . ALA A 1 209 ? 1.959 9.180 -18.542 1.00 85.06 209 ALA A C 1
ATOM 1577 O O . ALA A 1 209 ? 1.724 8.484 -17.561 1.00 85.06 209 ALA A O 1
ATOM 1578 N N . GLU A 1 210 ? 1.308 10.324 -18.773 1.00 88.56 210 GLU A N 1
ATOM 1579 C CA . GLU A 1 210 ? 0.236 10.832 -17.902 1.00 88.56 210 GLU A CA 1
ATOM 1580 C C . GLU A 1 210 ? -0.882 9.800 -17.685 1.00 88.56 210 GLU A C 1
ATOM 1582 O O . GLU A 1 210 ? -1.281 9.555 -16.546 1.00 88.56 210 GLU A O 1
ATOM 1587 N N . ASP A 1 211 ? -1.294 9.105 -18.748 1.00 90.94 211 ASP A N 1
ATOM 1588 C CA . ASP A 1 211 ? -2.305 8.054 -18.667 1.00 90.94 211 ASP A CA 1
ATOM 1589 C C . ASP A 1 211 ? -1.780 6.833 -17.896 1.00 90.94 211 ASP A C 1
ATOM 1591 O O . ASP A 1 211 ? -2.551 6.136 -17.238 1.00 90.94 211 ASP A O 1
ATOM 1595 N N . LEU A 1 212 ? -0.479 6.524 -17.994 1.00 90.69 212 LEU A N 1
ATOM 1596 C CA . LEU A 1 212 ? 0.148 5.435 -17.231 1.00 90.69 212 LEU A CA 1
ATOM 1597 C C . LEU A 1 212 ? 0.149 5.770 -15.735 1.00 90.69 212 LEU A C 1
ATOM 1599 O O . LEU A 1 212 ? -0.297 4.957 -14.930 1.00 90.69 212 LEU A O 1
ATOM 1603 N N . PHE A 1 213 ? 0.553 6.988 -15.361 1.00 93.06 213 PHE A N 1
ATOM 1604 C CA . PHE A 1 213 ? 0.514 7.446 -13.969 1.00 93.06 213 PHE A CA 1
ATOM 1605 C C . PHE A 1 213 ? -0.914 7.505 -13.420 1.00 93.06 213 PHE A C 1
ATOM 1607 O O . PHE A 1 213 ? -1.142 7.104 -12.278 1.00 93.06 213 PHE A O 1
ATOM 1614 N N . ALA A 1 214 ? -1.883 7.972 -14.212 1.00 93.19 214 ALA A N 1
ATOM 1615 C CA . ALA A 1 214 ? -3.290 7.983 -13.818 1.00 93.19 214 ALA A CA 1
ATOM 1616 C C . ALA A 1 214 ? -3.811 6.561 -13.556 1.00 93.19 214 ALA A C 1
ATOM 1618 O O . ALA A 1 214 ? -4.481 6.325 -12.552 1.00 93.19 214 ALA A O 1
ATOM 1619 N N . GLN A 1 215 ? -3.449 5.597 -14.405 1.00 93.75 215 GLN A N 1
ATOM 1620 C CA . GLN A 1 215 ? -3.813 4.194 -14.200 1.00 93.75 215 GLN A CA 1
ATOM 1621 C C . GLN A 1 215 ? -3.122 3.570 -12.988 1.00 93.75 215 GLN A C 1
ATOM 1623 O O . GLN A 1 215 ? -3.780 2.863 -12.231 1.00 93.75 215 GLN A O 1
ATOM 1628 N N . ALA A 1 216 ? -1.839 3.864 -12.756 1.00 92.94 216 ALA A N 1
ATOM 1629 C CA . ALA A 1 216 ? -1.132 3.403 -11.563 1.00 92.94 216 ALA A CA 1
ATOM 1630 C C . ALA A 1 216 ? -1.815 3.910 -10.285 1.00 92.94 216 ALA A C 1
ATOM 1632 O O . ALA A 1 216 ? -2.040 3.147 -9.349 1.00 92.94 216 ALA A O 1
ATOM 1633 N N . ARG A 1 217 ? -2.195 5.194 -10.259 1.00 93.88 217 ARG A N 1
ATOM 1634 C CA . ARG A 1 217 ? -2.936 5.791 -9.139 1.00 93.88 217 ARG A CA 1
ATOM 1635 C C . ARG A 1 217 ? -4.287 5.121 -8.948 1.00 93.88 217 ARG A C 1
ATOM 1637 O O . ARG A 1 217 ? -4.565 4.680 -7.844 1.00 93.88 217 ARG A O 1
ATOM 1644 N N . ALA A 1 218 ? -5.064 4.951 -10.017 1.00 93.75 218 ALA A N 1
ATOM 1645 C CA . ALA A 1 218 ? -6.360 4.281 -9.951 1.00 93.75 218 ALA A CA 1
ATOM 1646 C C . ALA A 1 218 ? -6.250 2.830 -9.446 1.00 93.75 218 ALA A C 1
ATOM 1648 O O . ALA A 1 218 ? -7.082 2.385 -8.656 1.00 93.75 218 ALA A O 1
ATOM 1649 N N . PHE A 1 219 ? -5.206 2.102 -9.857 1.00 91.75 219 PHE A N 1
ATOM 1650 C CA . PHE A 1 219 ? -4.919 0.762 -9.350 1.00 91.75 219 PHE A CA 1
ATOM 1651 C C . PHE A 1 219 ? -4.674 0.775 -7.834 1.00 91.75 219 PHE A C 1
ATOM 1653 O O . PHE A 1 219 ? -5.309 0.017 -7.097 1.00 91.75 219 PHE A O 1
ATOM 1660 N N . TRP A 1 220 ? -3.792 1.659 -7.357 1.00 90.75 220 TRP A N 1
ATOM 1661 C CA . TRP A 1 220 ? -3.486 1.762 -5.931 1.00 90.75 220 TRP A CA 1
ATOM 1662 C C . TRP A 1 220 ? -4.651 2.317 -5.110 1.00 90.75 220 TRP A C 1
ATOM 1664 O O . TRP A 1 220 ? -4.878 1.845 -4.004 1.00 90.75 220 TRP A O 1
ATOM 1674 N N . ASP A 1 221 ? -5.439 3.243 -5.651 1.00 90.75 221 ASP A N 1
ATOM 1675 C CA . ASP A 1 221 ? -6.669 3.720 -5.017 1.00 90.75 221 ASP A CA 1
ATOM 1676 C C . ASP A 1 221 ? -7.674 2.586 -4.845 1.00 90.75 221 ASP A C 1
ATOM 1678 O O . ASP A 1 221 ? -8.251 2.430 -3.771 1.00 90.75 221 ASP A O 1
ATOM 1682 N N . ASN A 1 222 ? -7.841 1.737 -5.861 1.00 88.94 222 ASN A N 1
ATOM 1683 C CA . ASN A 1 222 ? -8.683 0.553 -5.752 1.00 88.94 222 ASN A CA 1
ATOM 1684 C C . ASN A 1 222 ? -8.153 -0.424 -4.685 1.00 88.94 222 ASN A C 1
ATOM 1686 O O . ASN A 1 222 ? -8.933 -0.899 -3.859 1.00 88.94 222 ASN A O 1
ATOM 1690 N N . MET A 1 223 ? -6.839 -0.674 -4.643 1.00 85.19 223 MET A N 1
ATOM 1691 C CA . MET A 1 223 ? -6.211 -1.483 -3.585 1.00 85.19 223 MET A CA 1
ATOM 1692 C C . MET A 1 223 ? -6.476 -0.893 -2.191 1.00 85.19 223 MET A C 1
ATOM 1694 O O . MET A 1 223 ? -6.907 -1.609 -1.291 1.00 85.19 223 MET A O 1
ATOM 1698 N N . TYR A 1 224 ? -6.270 0.411 -2.010 1.00 83.62 224 TYR A N 1
ATOM 1699 C CA . TYR A 1 224 ? -6.399 1.089 -0.717 1.00 83.62 224 TYR A CA 1
ATOM 1700 C C . TYR A 1 224 ? -7.850 1.387 -0.318 1.00 83.62 224 TYR A C 1
ATOM 1702 O O . TYR A 1 224 ? -8.135 1.591 0.859 1.00 83.62 224 TYR A O 1
ATOM 1710 N N . SER A 1 225 ? -8.803 1.334 -1.250 1.00 88.19 225 SER A N 1
ATOM 1711 C CA . SER A 1 225 ? -10.234 1.466 -0.939 1.00 88.19 225 SER A CA 1
ATOM 1712 C C . SER A 1 225 ? -10.777 0.323 -0.070 1.00 88.19 225 SER A C 1
ATOM 1714 O O . SER A 1 225 ? -11.840 0.450 0.540 1.00 88.19 225 SER A O 1
ATOM 1716 N N . ARG A 1 226 ? -10.043 -0.794 0.018 1.00 91.12 226 ARG A N 1
ATOM 1717 C CA . ARG A 1 226 ? -10.429 -1.972 0.801 1.00 91.12 226 ARG A CA 1
ATOM 1718 C C . ARG A 1 226 ? -10.388 -1.723 2.299 1.00 91.12 226 ARG A C 1
ATOM 1720 O O . ARG A 1 226 ? -11.246 -2.247 3.000 1.00 91.12 226 ARG A O 1
ATOM 1727 N N . VAL A 1 227 ? -9.441 -0.928 2.786 1.00 93.56 227 VAL A N 1
ATOM 1728 C CA . VAL A 1 227 ? -9.371 -0.485 4.183 1.00 93.56 227 VAL A CA 1
ATOM 1729 C C . VAL A 1 227 ? -8.805 0.919 4.195 1.00 93.56 227 VAL A C 1
ATOM 1731 O O . VAL A 1 227 ? -7.697 1.135 3.717 1.00 93.56 227 VAL A O 1
ATOM 1734 N N . THR A 1 228 ? -9.545 1.867 4.760 1.00 94.25 228 THR A N 1
ATOM 1735 C CA . THR A 1 228 ? -9.112 3.265 4.793 1.00 94.25 228 THR A CA 1
ATOM 1736 C C . THR A 1 228 ? -8.680 3.663 6.192 1.00 94.25 228 THR A C 1
ATOM 1738 O O . THR A 1 228 ? -9.427 3.476 7.151 1.00 94.25 228 THR A O 1
ATOM 1741 N N . PHE A 1 229 ? -7.501 4.268 6.284 1.00 94.62 229 PHE A N 1
ATOM 1742 C CA . PHE A 1 229 ? -6.953 4.881 7.487 1.00 94.62 229 PHE A CA 1
ATOM 1743 C C . PHE A 1 229 ? -6.778 6.385 7.276 1.00 94.62 229 PHE A C 1
ATOM 1745 O O . PHE A 1 229 ? -6.240 6.816 6.256 1.00 94.62 229 PHE A O 1
ATOM 1752 N N . GLN A 1 230 ? -7.203 7.169 8.261 1.00 94.56 230 GLN A N 1
ATOM 1753 C CA . GLN A 1 230 ? -6.843 8.571 8.428 1.00 94.56 230 GLN A CA 1
ATOM 1754 C C . GLN A 1 230 ? -6.514 8.773 9.904 1.00 94.56 230 GLN A C 1
ATOM 1756 O O . GLN A 1 230 ? -7.397 8.750 10.764 1.00 94.56 230 GLN A O 1
ATOM 1761 N N . LEU A 1 231 ? -5.221 8.896 10.186 1.00 96.00 231 LEU A N 1
ATOM 1762 C CA . LEU A 1 231 ? -4.671 8.967 11.534 1.00 96.00 231 LEU A CA 1
ATOM 1763 C C . LEU A 1 231 ? -3.912 10.291 11.709 1.00 96.00 231 LEU A C 1
ATOM 1765 O O . LEU A 1 231 ? -3.332 10.766 10.731 1.00 96.00 231 LEU A O 1
ATOM 1769 N N . PRO A 1 232 ? -3.845 10.858 12.927 1.00 95.19 232 PRO A N 1
ATOM 1770 C CA . PRO A 1 232 ? -3.134 12.115 13.183 1.00 95.19 232 PRO A CA 1
ATOM 1771 C C . PRO A 1 232 ? -1.653 12.099 12.796 1.00 95.19 232 PRO A C 1
ATOM 1773 O O . PRO A 1 232 ? -1.098 13.125 12.415 1.00 95.19 232 PRO A O 1
ATOM 1776 N N . ASP A 1 233 ? -0.999 10.938 12.883 1.00 93.44 233 ASP A N 1
ATOM 1777 C CA . ASP A 1 233 ? 0.359 10.758 12.376 1.00 93.44 233 ASP A CA 1
ATOM 1778 C C . ASP A 1 233 ? 0.326 10.149 10.971 1.00 93.44 233 ASP A C 1
ATOM 1780 O O . ASP A 1 233 ? 0.025 8.963 10.790 1.00 93.44 233 ASP A O 1
ATOM 1784 N N . ALA A 1 234 ? 0.690 10.951 9.970 1.00 90.25 234 ALA A N 1
ATOM 1785 C CA . ALA A 1 234 ? 0.754 10.505 8.581 1.00 90.25 234 ALA A CA 1
ATOM 1786 C C . ALA A 1 234 ? 1.662 9.276 8.402 1.00 90.25 234 ALA A C 1
ATOM 1788 O O . ALA A 1 234 ? 1.329 8.393 7.620 1.00 90.25 234 ALA A O 1
ATOM 1789 N N . ARG A 1 235 ? 2.736 9.132 9.198 1.00 90.44 235 ARG A N 1
ATOM 1790 C CA . ARG A 1 235 ? 3.661 7.987 9.101 1.00 90.44 235 ARG A CA 1
ATOM 1791 C C . ARG A 1 235 ? 2.979 6.659 9.408 1.00 90.44 235 ARG A C 1
ATOM 1793 O O . ARG A 1 235 ? 3.371 5.635 8.856 1.00 90.44 235 ARG A O 1
ATOM 1800 N N . TRP A 1 236 ? 1.972 6.665 10.283 1.00 93.81 236 TRP A N 1
ATOM 1801 C CA . TRP A 1 236 ? 1.183 5.471 10.566 1.00 93.81 236 TRP A CA 1
ATOM 1802 C C . TRP A 1 236 ? 0.300 5.098 9.384 1.00 93.81 236 TRP A C 1
ATOM 1804 O O . TRP A 1 236 ? 0.283 3.943 8.969 1.00 93.81 236 TRP A O 1
ATOM 1814 N N . THR A 1 237 ? -0.400 6.089 8.833 1.00 92.56 237 THR A N 1
ATOM 1815 C CA . THR A 1 237 ? -1.255 5.916 7.655 1.00 92.56 237 THR A CA 1
ATOM 1816 C C . THR A 1 237 ? -0.432 5.406 6.467 1.00 92.56 237 THR A C 1
ATOM 1818 O O . THR A 1 237 ? -0.746 4.365 5.895 1.00 92.56 237 THR A O 1
ATOM 1821 N N . ASP A 1 238 ? 0.676 6.079 6.160 1.00 90.44 238 ASP A N 1
ATOM 1822 C CA . ASP A 1 238 ? 1.598 5.721 5.082 1.00 90.44 238 ASP A CA 1
ATOM 1823 C C . ASP A 1 238 ? 2.210 4.334 5.304 1.00 90.44 238 ASP A C 1
ATOM 1825 O O . ASP A 1 238 ? 2.233 3.507 4.394 1.00 90.44 238 ASP A O 1
ATOM 1829 N N . GLY A 1 239 ? 2.655 4.043 6.532 1.00 92.06 239 GLY A N 1
ATOM 1830 C CA . GLY A 1 239 ? 3.218 2.748 6.904 1.00 92.06 239 GLY A CA 1
ATOM 1831 C C . GLY A 1 239 ? 2.228 1.602 6.700 1.00 92.06 239 GLY A C 1
ATOM 1832 O O . GLY A 1 239 ? 2.586 0.593 6.094 1.00 92.06 239 GLY A O 1
ATOM 1833 N N . LEU A 1 240 ? 0.976 1.765 7.140 1.00 93.62 240 LEU A N 1
ATOM 1834 C CA . LEU A 1 240 ? -0.071 0.754 6.968 1.00 93.62 240 LEU A CA 1
ATOM 1835 C C . LEU A 1 240 ? -0.314 0.430 5.486 1.00 93.62 240 LEU A C 1
ATOM 1837 O O . LEU A 1 240 ? -0.430 -0.747 5.145 1.00 93.62 240 LEU A O 1
ATOM 1841 N N . TYR A 1 241 ? -0.340 1.431 4.602 1.00 92.94 241 TYR A N 1
ATOM 1842 C CA . TYR A 1 241 ? -0.525 1.201 3.165 1.00 92.94 241 TYR A CA 1
ATOM 1843 C C . TYR A 1 241 ? 0.719 0.623 2.486 1.00 92.94 241 TYR A C 1
ATOM 1845 O O . TYR A 1 241 ? 0.620 -0.365 1.758 1.00 92.94 241 TYR A O 1
ATOM 1853 N N . VAL A 1 242 ? 1.897 1.199 2.736 1.00 90.69 242 VAL A N 1
ATOM 1854 C CA . VAL A 1 242 ? 3.145 0.790 2.073 1.00 90.69 242 VAL A CA 1
ATOM 1855 C C . VAL A 1 242 ? 3.546 -0.626 2.467 1.00 90.69 242 VAL A C 1
ATOM 1857 O O . VAL A 1 242 ? 4.018 -1.377 1.617 1.00 90.69 242 VAL A O 1
ATOM 1860 N N . MET A 1 243 ? 3.332 -1.029 3.722 1.00 92.62 243 MET A N 1
ATOM 1861 C CA . MET A 1 243 ? 3.609 -2.401 4.146 1.00 92.62 243 MET A CA 1
ATOM 1862 C C . MET A 1 243 ? 2.696 -3.407 3.431 1.00 92.62 243 MET A C 1
ATOM 1864 O O . MET A 1 243 ? 3.199 -4.424 2.956 1.00 92.62 243 MET A O 1
ATOM 1868 N N . LEU A 1 244 ? 1.392 -3.121 3.285 1.00 92.56 244 LEU A N 1
ATOM 1869 C CA . LEU A 1 244 ? 0.468 -3.967 2.506 1.00 92.56 244 LEU A CA 1
ATOM 1870 C C . LEU A 1 244 ? 0.890 -4.048 1.040 1.00 92.56 244 LEU A C 1
ATOM 1872 O O . LEU A 1 244 ? 0.952 -5.137 0.475 1.00 92.56 244 LEU A O 1
ATOM 1876 N N . ALA A 1 245 ? 1.236 -2.910 0.442 1.00 91.12 245 ALA A N 1
ATOM 1877 C CA . ALA A 1 245 ? 1.706 -2.857 -0.934 1.00 91.12 245 ALA A CA 1
ATOM 1878 C C . ALA A 1 245 ? 2.993 -3.679 -1.124 1.00 91.12 245 ALA A C 1
ATOM 1880 O O . ALA A 1 245 ? 3.081 -4.478 -2.052 1.00 91.12 245 ALA A O 1
ATOM 1881 N N . HIS A 1 246 ? 3.964 -3.542 -0.216 1.00 90.12 246 HIS A N 1
ATOM 1882 C CA . HIS A 1 246 ? 5.230 -4.269 -0.279 1.00 90.12 246 HIS A CA 1
ATOM 1883 C C . HIS A 1 246 ? 5.045 -5.778 -0.099 1.00 90.12 246 HIS A C 1
ATOM 1885 O O . HIS A 1 246 ? 5.557 -6.552 -0.901 1.00 90.12 246 HIS A O 1
ATOM 1891 N N . ALA A 1 247 ? 4.280 -6.207 0.906 1.00 90.69 247 ALA A N 1
ATOM 1892 C CA . ALA A 1 247 ? 3.993 -7.625 1.100 1.00 90.69 247 ALA A CA 1
ATOM 1893 C C . ALA A 1 247 ? 3.214 -8.214 -0.094 1.00 90.69 247 ALA A C 1
ATOM 1895 O O . 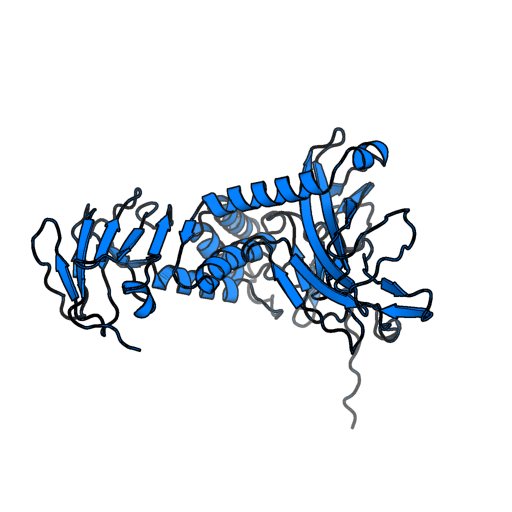ALA A 1 247 ? 3.462 -9.351 -0.486 1.00 90.69 247 ALA A O 1
ATOM 1896 N N . GLY A 1 248 ? 2.339 -7.429 -0.735 1.00 90.00 248 GLY A N 1
ATOM 1897 C CA . GLY A 1 248 ? 1.670 -7.816 -1.979 1.00 90.00 248 GLY A CA 1
ATOM 1898 C C . GLY A 1 248 ? 2.623 -7.946 -3.175 1.00 90.00 248 GLY A C 1
ATOM 1899 O O . GLY A 1 248 ? 2.408 -8.801 -4.031 1.00 90.00 248 GLY A O 1
ATOM 1900 N N . LEU A 1 249 ? 3.698 -7.151 -3.237 1.00 89.06 249 LEU A N 1
ATOM 1901 C CA . LEU A 1 249 ? 4.748 -7.308 -4.253 1.00 89.06 249 LEU A CA 1
ATOM 1902 C C . LEU A 1 249 ? 5.586 -8.571 -4.054 1.00 89.06 249 LEU A C 1
ATOM 1904 O O . LEU A 1 249 ? 6.095 -9.101 -5.036 1.00 89.06 249 LEU A O 1
ATOM 1908 N N . CYS A 1 250 ? 5.718 -9.067 -2.825 1.00 88.12 250 CYS A N 1
ATOM 1909 C CA . CYS A 1 250 ? 6.382 -10.344 -2.562 1.00 88.12 250 CYS A CA 1
ATOM 1910 C C . CYS A 1 250 ? 5.550 -11.559 -3.013 1.00 88.12 250 CYS A C 1
ATOM 1912 O O . CYS A 1 250 ? 6.066 -12.672 -3.041 1.00 88.12 250 CYS A O 1
ATOM 1914 N N . MET A 1 251 ? 4.280 -11.363 -3.385 1.00 87.88 251 MET A N 1
ATOM 1915 C CA . MET A 1 251 ? 3.490 -12.404 -4.039 1.00 87.88 251 MET A CA 1
ATOM 1916 C C . MET A 1 251 ? 3.974 -12.603 -5.477 1.00 87.88 251 MET A C 1
ATOM 1918 O O . MET A 1 251 ? 4.138 -11.636 -6.231 1.00 87.88 251 MET A O 1
ATOM 1922 N N . ASN A 1 252 ? 4.167 -13.862 -5.853 1.00 84.62 252 ASN A N 1
ATOM 1923 C CA . ASN A 1 252 ? 4.784 -14.261 -7.109 1.00 84.62 252 ASN A CA 1
ATOM 1924 C C . ASN A 1 252 ? 4.094 -15.517 -7.656 1.00 84.62 252 ASN A C 1
ATOM 1926 O O . ASN A 1 252 ? 4.405 -16.632 -7.247 1.00 84.62 252 ASN A O 1
ATOM 1930 N N . GLU A 1 253 ? 3.093 -15.343 -8.526 1.00 85.88 253 GLU A N 1
ATOM 1931 C CA . GLU A 1 253 ? 2.236 -16.449 -8.992 1.00 85.88 253 GLU A CA 1
ATOM 1932 C C . GLU A 1 253 ? 1.679 -17.301 -7.828 1.00 85.88 253 GLU A C 1
ATOM 1934 O O . GLU A 1 253 ? 1.759 -18.529 -7.820 1.00 85.88 253 GLU A O 1
ATOM 1939 N N . ASN A 1 254 ? 1.102 -16.626 -6.833 1.00 86.69 254 ASN A N 1
ATOM 1940 C CA . ASN A 1 254 ? 0.546 -17.159 -5.583 1.00 86.69 254 ASN A CA 1
ATOM 1941 C C . ASN A 1 254 ? 1.585 -17.618 -4.549 1.00 86.69 254 ASN A C 1
ATOM 1943 O O . ASN A 1 254 ? 1.220 -17.842 -3.396 1.00 86.69 254 ASN A O 1
ATOM 1947 N N . ALA A 1 255 ? 2.868 -17.712 -4.908 1.00 83.19 255 ALA A N 1
ATOM 1948 C CA . ALA A 1 255 ? 3.929 -17.984 -3.949 1.00 83.19 255 ALA A CA 1
ATOM 1949 C C . ALA A 1 255 ? 4.160 -16.754 -3.045 1.00 83.19 255 ALA A C 1
ATOM 1951 O O . ALA A 1 255 ? 4.390 -15.660 -3.568 1.00 83.19 255 ALA A O 1
ATOM 1952 N N . PRO A 1 256 ? 4.111 -16.893 -1.707 1.00 86.25 256 PRO A N 1
ATOM 1953 C CA . PRO A 1 256 ? 4.475 -15.825 -0.777 1.00 86.25 256 PRO A CA 1
ATOM 1954 C C . PRO A 1 256 ? 5.985 -15.822 -0.552 1.00 86.25 256 PRO A C 1
ATOM 1956 O O . PRO A 1 256 ? 6.479 -16.329 0.464 1.00 86.25 256 PRO A O 1
ATOM 1959 N N . ASP A 1 257 ? 6.734 -15.302 -1.517 1.00 83.19 257 ASP A N 1
ATOM 1960 C CA . ASP A 1 257 ? 8.176 -15.183 -1.352 1.00 83.19 257 ASP A CA 1
ATOM 1961 C C . ASP A 1 257 ? 8.493 -14.253 -0.171 1.00 83.19 257 ASP A C 1
ATOM 1963 O O . ASP A 1 257 ? 7.733 -13.348 0.179 1.00 83.19 257 ASP A O 1
ATOM 1967 N N . VAL A 1 258 ? 9.612 -14.497 0.511 1.00 77.69 258 VAL A N 1
ATOM 1968 C CA . VAL A 1 258 ? 10.005 -13.668 1.662 1.00 77.69 258 VAL A CA 1
ATOM 1969 C C . VAL A 1 258 ? 10.412 -12.271 1.193 1.00 77.69 258 VAL A C 1
ATOM 1971 O O . VAL A 1 258 ? 10.183 -11.293 1.907 1.00 77.69 258 VAL A O 1
ATOM 1974 N N . ALA A 1 259 ? 11.002 -12.184 -0.002 1.00 74.25 259 ALA A N 1
ATOM 1975 C CA . ALA A 1 259 ? 11.371 -10.947 -0.675 1.00 74.25 259 ALA A CA 1
ATOM 1976 C C . ALA A 1 259 ? 11.369 -11.135 -2.201 1.00 74.25 259 ALA A C 1
ATOM 1978 O O . ALA A 1 259 ? 11.708 -12.208 -2.690 1.00 74.25 259 ALA A O 1
ATOM 1979 N N . VAL A 1 260 ? 11.114 -10.045 -2.929 1.00 67.12 260 VAL A N 1
ATOM 1980 C CA . VAL A 1 260 ? 10.905 -9.927 -4.395 1.00 67.12 260 VAL A CA 1
ATOM 1981 C C . VAL A 1 260 ? 12.071 -10.416 -5.293 1.00 67.12 260 VAL A C 1
ATOM 1983 O O . VAL A 1 260 ? 12.074 -10.175 -6.493 1.00 67.12 260 VAL A O 1
ATOM 1986 N N . LEU A 1 261 ? 13.153 -10.991 -4.756 1.00 64.88 261 LEU A N 1
ATOM 1987 C CA . LEU A 1 261 ? 14.352 -11.272 -5.568 1.00 64.88 261 LEU A CA 1
ATOM 1988 C C . LEU A 1 261 ? 15.162 -12.495 -5.169 1.00 64.88 261 LEU A C 1
ATOM 1990 O O . LEU A 1 261 ? 15.673 -13.204 -6.031 1.00 64.88 261 LEU A O 1
ATOM 1994 N N . ASN A 1 262 ? 15.435 -12.673 -3.881 1.00 63.00 262 ASN A N 1
ATOM 1995 C CA . ASN A 1 262 ? 16.523 -13.554 -3.447 1.00 63.00 262 ASN A CA 1
ATOM 1996 C C . ASN A 1 262 ? 16.162 -14.427 -2.252 1.00 63.00 262 ASN A C 1
ATOM 1998 O O . ASN A 1 262 ? 17.048 -15.072 -1.684 1.00 63.00 262 ASN A O 1
ATOM 2002 N N . TYR A 1 263 ? 14.887 -14.436 -1.869 1.00 71.88 263 TYR A N 1
ATOM 2003 C CA . TYR A 1 263 ? 14.425 -15.235 -0.757 1.00 71.88 263 TYR A CA 1
ATOM 2004 C C . TYR A 1 263 ? 13.067 -15.868 -1.091 1.00 71.88 263 TYR A C 1
ATOM 2006 O O . TYR A 1 263 ? 12.042 -15.195 -0.974 1.00 71.88 263 TYR A O 1
ATOM 2014 N N . PRO A 1 264 ? 13.060 -17.165 -1.466 1.00 73.38 264 PRO A N 1
ATOM 2015 C CA . PRO A 1 264 ? 11.832 -17.880 -1.787 1.00 73.38 264 PRO A CA 1
ATOM 2016 C C . PRO A 1 264 ? 10.951 -18.107 -0.558 1.00 73.38 264 PRO A C 1
ATOM 2018 O O . PRO A 1 264 ? 11.372 -17.897 0.580 1.00 73.38 264 PRO A O 1
ATOM 2021 N N . VAL A 1 265 ? 9.754 -18.628 -0.800 1.00 77.88 265 VAL A N 1
ATOM 2022 C CA . VAL A 1 265 ? 8.774 -19.029 0.217 1.00 77.88 265 VAL A CA 1
ATOM 2023 C C . VAL A 1 265 ? 9.377 -19.662 1.479 1.00 77.88 265 VAL A C 1
ATOM 2025 O O . VAL A 1 265 ? 10.107 -20.658 1.438 1.00 77.88 265 VAL A O 1
ATOM 2028 N N . PHE A 1 266 ? 8.968 -19.125 2.629 1.00 78.81 266 PHE A N 1
ATOM 2029 C CA . PHE A 1 266 ? 9.205 -19.698 3.950 1.00 78.81 266 PHE A CA 1
ATOM 2030 C C . PHE A 1 266 ? 7.877 -19.805 4.706 1.00 78.81 266 PHE A C 1
ATOM 2032 O O . PHE A 1 266 ? 7.169 -18.809 4.843 1.00 78.81 266 PHE A O 1
ATOM 2039 N N . ASN A 1 267 ? 7.532 -20.996 5.215 1.00 77.19 267 ASN A N 1
ATOM 2040 C CA . ASN A 1 267 ? 6.192 -21.283 5.758 1.00 77.19 267 ASN A CA 1
ATOM 2041 C C . ASN A 1 267 ? 5.740 -20.273 6.818 1.00 77.19 267 ASN A C 1
ATOM 2043 O O . ASN A 1 267 ? 4.627 -19.757 6.755 1.00 77.19 267 ASN A O 1
ATOM 2047 N N . ARG A 1 268 ? 6.618 -19.964 7.779 1.00 82.25 268 ARG A N 1
ATOM 2048 C CA . ARG A 1 268 ? 6.327 -18.993 8.841 1.00 82.25 268 ARG A CA 1
ATOM 2049 C C . ARG A 1 268 ? 6.007 -17.615 8.256 1.00 82.25 268 ARG A C 1
ATOM 2051 O O . ARG A 1 268 ? 4.995 -17.026 8.614 1.00 82.25 268 ARG A O 1
ATOM 2058 N N . ASP A 1 269 ? 6.870 -17.107 7.382 1.00 85.31 269 ASP A N 1
ATOM 2059 C CA . ASP A 1 269 ? 6.729 -15.781 6.777 1.00 85.31 269 ASP A CA 1
ATOM 2060 C C . ASP A 1 269 ? 5.453 -15.686 5.948 1.00 85.31 269 ASP A C 1
ATOM 2062 O O . ASP A 1 269 ? 4.673 -14.754 6.131 1.00 85.31 269 ASP A O 1
ATOM 2066 N N . GLY A 1 270 ? 5.197 -16.691 5.108 1.00 86.12 270 GLY A N 1
ATOM 2067 C CA . GLY A 1 270 ? 3.986 -16.745 4.304 1.00 86.12 270 GLY A CA 1
ATOM 2068 C C . GLY A 1 270 ? 2.716 -16.764 5.156 1.00 86.12 270 GLY A C 1
ATOM 2069 O O . GLY A 1 270 ? 1.767 -16.063 4.827 1.00 86.12 270 GLY A O 1
ATOM 2070 N N . MET A 1 271 ? 2.692 -17.469 6.295 1.00 88.88 271 MET A N 1
ATOM 2071 C CA . MET A 1 271 ? 1.539 -17.437 7.211 1.00 88.88 271 MET A CA 1
ATOM 2072 C C . MET A 1 271 ? 1.310 -16.060 7.846 1.00 88.88 271 MET A C 1
ATOM 2074 O O . MET A 1 271 ? 0.164 -15.620 7.958 1.00 88.88 271 MET A O 1
ATOM 2078 N N . TYR A 1 272 ? 2.376 -15.350 8.226 1.00 92.00 272 TYR A N 1
ATOM 2079 C CA . TYR A 1 272 ? 2.248 -13.976 8.717 1.00 92.00 272 TYR A CA 1
ATOM 2080 C C . TYR A 1 272 ? 1.726 -13.034 7.628 1.00 92.00 272 TYR A C 1
ATOM 2082 O O . TYR A 1 272 ? 0.810 -12.250 7.885 1.00 92.00 272 TYR A O 1
ATOM 2090 N N . VAL A 1 273 ? 2.239 -13.160 6.400 1.00 91.88 273 VAL A N 1
ATOM 2091 C CA . VAL A 1 273 ? 1.748 -12.405 5.239 1.00 91.88 273 VAL A CA 1
ATOM 2092 C C . VAL A 1 273 ? 0.281 -12.735 4.955 1.00 91.88 273 VAL A C 1
ATOM 2094 O O . VAL A 1 273 ? -0.509 -11.818 4.763 1.00 91.88 273 VAL A O 1
ATOM 2097 N N . ALA A 1 274 ? -0.134 -14.002 5.018 1.00 93.50 274 ALA A N 1
ATOM 2098 C CA . ALA A 1 274 ? -1.532 -14.393 4.826 1.00 93.50 274 ALA A CA 1
ATOM 2099 C C . ALA A 1 274 ? -2.463 -13.733 5.854 1.00 93.50 274 ALA A C 1
ATOM 2101 O O . ALA A 1 274 ? -3.519 -13.212 5.484 1.00 93.50 274 ALA A O 1
ATOM 2102 N N . ASN A 1 275 ? -2.068 -13.714 7.132 1.00 95.12 275 ASN A N 1
ATOM 2103 C CA . ASN A 1 275 ? -2.829 -13.058 8.196 1.00 95.12 275 ASN A CA 1
ATOM 2104 C C . ASN A 1 275 ? -2.905 -11.536 7.985 1.00 95.12 275 ASN A C 1
ATOM 2106 O O . ASN A 1 275 ? -3.982 -10.946 8.079 1.00 95.12 275 ASN A O 1
ATOM 2110 N N . MET A 1 276 ? -1.775 -10.910 7.642 1.00 95.19 276 MET A N 1
ATOM 2111 C CA . MET A 1 276 ? -1.698 -9.489 7.302 1.00 95.19 276 MET A CA 1
ATOM 2112 C C . MET A 1 276 ? -2.610 -9.143 6.116 1.00 95.19 276 MET A C 1
ATOM 2114 O O . MET A 1 276 ? -3.393 -8.204 6.216 1.00 95.19 276 MET A O 1
ATOM 2118 N N . MET A 1 277 ? -2.572 -9.917 5.027 1.00 95.19 277 MET A N 1
ATOM 2119 C CA . MET A 1 277 ? -3.409 -9.698 3.841 1.00 95.19 277 MET A CA 1
ATOM 2120 C C . MET A 1 277 ? -4.895 -9.831 4.163 1.00 95.19 277 MET A C 1
ATOM 2122 O O . MET A 1 277 ? -5.683 -8.956 3.803 1.00 95.19 277 MET A O 1
ATOM 2126 N N . LEU A 1 278 ? -5.280 -10.865 4.918 1.00 95.00 278 LEU A N 1
ATOM 2127 C CA . LEU A 1 278 ? -6.664 -11.058 5.351 1.00 95.00 278 LEU A CA 1
ATOM 2128 C C . LEU A 1 278 ? -7.161 -9.866 6.176 1.00 95.00 278 LEU A C 1
ATOM 2130 O O . LEU A 1 278 ? -8.226 -9.308 5.904 1.00 95.00 278 LEU A O 1
ATOM 2134 N N . LYS A 1 279 ? -6.371 -9.445 7.170 1.00 94.94 279 LYS A N 1
ATOM 2135 C CA . LYS A 1 279 ? -6.698 -8.310 8.042 1.00 94.94 279 LYS A CA 1
ATOM 2136 C C . LYS A 1 279 ? -6.565 -6.955 7.339 1.00 94.94 279 LYS A C 1
ATOM 2138 O O . LYS A 1 279 ? -7.164 -5.993 7.808 1.00 94.94 279 LYS A O 1
ATOM 2143 N N . GLY A 1 280 ? -5.844 -6.885 6.222 1.00 94.31 280 GLY A N 1
ATOM 2144 C CA . GLY A 1 280 ? -5.716 -5.722 5.343 1.00 94.31 280 GLY A CA 1
ATOM 2145 C C . GLY A 1 280 ? -6.775 -5.637 4.239 1.00 94.31 280 GLY A C 1
ATOM 2146 O O . GLY A 1 280 ? -6.742 -4.698 3.450 1.00 94.31 280 GLY A O 1
ATOM 2147 N N . GLY A 1 281 ? -7.717 -6.585 4.170 1.00 93.12 281 GLY A N 1
ATOM 2148 C CA . GLY A 1 281 ? -8.811 -6.580 3.188 1.00 93.12 281 GLY A CA 1
ATOM 2149 C C . GLY A 1 281 ? -8.483 -7.249 1.846 1.00 93.12 281 GLY A C 1
ATOM 2150 O O . GLY A 1 281 ? -9.260 -7.130 0.897 1.00 93.12 281 GLY A O 1
ATOM 2151 N N . PHE A 1 282 ? -7.367 -7.973 1.766 1.00 93.94 282 PHE A N 1
ATOM 2152 C CA . PHE A 1 282 ? -6.911 -8.741 0.603 1.00 93.94 282 PHE A CA 1
ATOM 2153 C C . PHE A 1 282 ? -7.125 -10.238 0.839 1.00 93.94 282 PHE A C 1
ATOM 2155 O O . PHE A 1 282 ? -6.178 -11.026 0.893 1.00 93.94 282 PHE A O 1
ATOM 2162 N N . ALA A 1 283 ? -8.386 -10.629 1.035 1.00 93.19 283 ALA A N 1
ATOM 2163 C CA . ALA A 1 283 ? -8.748 -12.020 1.299 1.00 93.19 283 ALA A CA 1
ATOM 2164 C C . ALA A 1 283 ? -8.290 -12.952 0.168 1.00 93.19 283 ALA A C 1
ATOM 2166 O O . ALA A 1 283 ? -7.832 -14.049 0.449 1.00 93.19 283 ALA A O 1
ATOM 2167 N N . GLU A 1 284 ? -8.319 -12.485 -1.079 1.00 93.75 284 GLU A N 1
ATOM 2168 C CA . GLU A 1 284 ? -7.867 -13.246 -2.243 1.00 93.75 284 GLU A CA 1
ATOM 2169 C C . GLU A 1 284 ? -6.356 -13.514 -2.239 1.00 93.75 284 GLU A C 1
ATOM 2171 O O . GLU A 1 284 ? -5.924 -14.595 -2.623 1.00 93.75 284 GLU A O 1
ATOM 2176 N N . LEU A 1 285 ? -5.537 -12.565 -1.762 1.00 93.75 285 LEU A N 1
ATOM 2177 C CA . LEU A 1 285 ? -4.098 -12.798 -1.619 1.00 93.75 285 LEU A CA 1
ATOM 2178 C C . LEU A 1 285 ? -3.828 -13.740 -0.447 1.00 93.75 285 LEU A C 1
ATOM 2180 O O . LEU A 1 285 ? -2.954 -14.592 -0.540 1.00 93.75 285 LEU A O 1
ATOM 2184 N N . SER A 1 286 ? -4.601 -13.626 0.637 1.00 95.06 286 SER A N 1
ATOM 2185 C CA . SER A 1 286 ? -4.533 -14.570 1.756 1.00 95.06 286 SER A CA 1
ATOM 2186 C C . SER A 1 286 ? -4.892 -15.996 1.321 1.00 95.06 286 SER A C 1
ATOM 2188 O O . SER A 1 286 ? -4.160 -16.934 1.625 1.00 95.06 286 SER A O 1
ATOM 2190 N N . GLU A 1 287 ? -5.972 -16.153 0.554 1.00 95.12 287 GLU A N 1
ATOM 2191 C CA . GLU A 1 287 ? -6.405 -17.426 -0.024 1.00 95.12 287 GLU A CA 1
ATOM 2192 C C . GLU A 1 287 ? -5.336 -18.000 -0.956 1.00 95.12 287 GLU A C 1
ATOM 2194 O O . GLU A 1 287 ? -4.933 -19.142 -0.766 1.00 95.12 287 GLU A O 1
ATOM 2199 N N . ALA A 1 288 ? -4.774 -17.187 -1.859 1.00 93.00 288 ALA A N 1
ATOM 2200 C CA . ALA A 1 288 ? -3.683 -17.602 -2.740 1.00 93.00 288 ALA A CA 1
ATOM 2201 C C . ALA A 1 288 ? -2.473 -18.151 -1.964 1.00 93.00 288 ALA A C 1
ATOM 2203 O O . ALA A 1 288 ? -1.887 -19.159 -2.362 1.00 93.00 288 ALA A O 1
ATOM 2204 N N . VAL A 1 289 ? -2.125 -17.532 -0.828 1.00 90.06 289 VAL A N 1
ATOM 2205 C CA . VAL A 1 289 ? -1.071 -18.040 0.058 1.00 90.06 289 VAL A CA 1
ATOM 2206 C C . VAL A 1 289 ? -1.445 -19.388 0.676 1.00 90.06 289 VAL A C 1
ATOM 2208 O O . VAL A 1 289 ? -0.624 -20.308 0.690 1.00 90.06 289 VAL A O 1
ATOM 2211 N N . ILE A 1 290 ? -2.661 -19.516 1.210 1.00 89.00 290 ILE A N 1
ATOM 2212 C CA . ILE A 1 290 ? -3.130 -20.757 1.839 1.00 89.00 290 ILE A CA 1
ATOM 2213 C C . ILE A 1 290 ? -3.148 -21.889 0.808 1.00 89.00 290 ILE A C 1
ATOM 2215 O O . ILE A 1 290 ? -2.578 -22.949 1.065 1.00 89.00 290 ILE A O 1
ATOM 2219 N N . ASP A 1 291 ? -3.719 -21.644 -0.369 1.00 89.12 291 ASP A N 1
ATOM 2220 C CA . ASP A 1 291 ? -3.764 -22.591 -1.481 1.00 89.12 291 ASP A CA 1
ATOM 2221 C C . ASP A 1 291 ? -2.363 -23.004 -1.925 1.00 89.12 291 ASP A C 1
ATOM 2223 O O . ASP A 1 291 ? -2.101 -24.194 -2.120 1.00 89.12 291 ASP A O 1
ATOM 2227 N N . TYR A 1 292 ? -1.431 -22.047 -2.019 1.00 86.12 292 TYR A N 1
ATOM 2228 C CA . TYR A 1 292 ? -0.038 -22.348 -2.323 1.00 86.12 292 TYR A CA 1
ATOM 2229 C C . TYR A 1 292 ? 0.539 -23.336 -1.309 1.00 86.12 292 TYR A C 1
ATOM 2231 O O . TYR A 1 292 ? 1.102 -24.355 -1.710 1.00 86.12 292 TYR A O 1
ATOM 2239 N N . PHE A 1 293 ? 0.378 -23.093 -0.006 1.00 82.44 293 PHE A N 1
ATOM 2240 C CA . PHE A 1 293 ? 0.902 -24.005 1.010 1.00 82.44 293 PHE A CA 1
ATOM 2241 C C . PHE A 1 293 ? 0.177 -25.348 1.046 1.00 82.44 293 PHE A C 1
ATOM 2243 O O . PHE A 1 293 ? 0.836 -26.358 1.259 1.00 82.44 293 PHE A O 1
ATOM 2250 N N . LEU A 1 294 ? -1.129 -25.409 0.790 1.00 81.94 294 LEU A N 1
ATOM 2251 C CA . LEU A 1 294 ? -1.846 -26.684 0.695 1.00 81.94 294 LEU A CA 1
ATOM 2252 C C . LEU A 1 294 ? -1.367 -27.519 -0.502 1.00 81.94 294 LEU A C 1
ATOM 2254 O O . LEU A 1 294 ? -1.220 -28.733 -0.381 1.00 81.94 294 LEU A O 1
ATOM 2258 N N . ALA A 1 295 ? -1.077 -26.877 -1.637 1.00 79.06 295 ALA A N 1
ATOM 2259 C CA . ALA A 1 295 ? -0.601 -27.546 -2.847 1.00 79.06 295 ALA A CA 1
ATOM 2260 C C . ALA A 1 295 ? 0.901 -27.892 -2.815 1.00 79.06 295 ALA A C 1
ATOM 2262 O O . ALA A 1 295 ? 1.323 -28.859 -3.451 1.00 79.06 295 ALA A O 1
ATOM 2263 N N . HIS A 1 296 ? 1.713 -27.115 -2.089 1.00 70.81 296 HIS A N 1
ATOM 2264 C CA . HIS A 1 296 ? 3.181 -27.210 -2.099 1.00 70.81 296 HIS A CA 1
ATOM 2265 C C . HIS A 1 296 ? 3.799 -27.602 -0.752 1.00 70.81 296 HIS A C 1
ATOM 2267 O O . HIS A 1 296 ? 5.026 -27.669 -0.655 1.00 70.81 296 HIS A O 1
ATOM 2273 N N . SER A 1 297 ? 2.986 -27.883 0.271 1.00 59.69 297 SER A N 1
ATOM 2274 C CA . SER A 1 297 ? 3.408 -28.448 1.557 1.00 59.69 297 SER A CA 1
ATOM 2275 C C . SER A 1 297 ? 4.141 -29.772 1.320 1.00 59.69 297 SER A C 1
ATOM 2277 O O . SER A 1 297 ? 3.532 -30.840 1.250 1.00 59.69 297 SER A O 1
ATOM 2279 N N . LYS A 1 298 ? 5.466 -29.703 1.183 1.00 53.88 298 LYS A N 1
ATOM 2280 C CA . LYS A 1 298 ? 6.367 -30.854 1.242 1.00 53.88 298 LYS A CA 1
ATOM 2281 C C . LYS A 1 298 ? 6.884 -31.030 2.668 1.00 53.88 298 LYS A C 1
ATOM 2283 O O . LYS A 1 298 ? 7.005 -30.068 3.420 1.00 53.88 298 LYS A O 1
ATOM 2288 N N . GLU A 1 299 ? 7.207 -32.273 3.002 1.00 44.88 299 GLU A N 1
ATOM 2289 C CA . GLU A 1 299 ? 7.485 -32.805 4.343 1.00 44.88 299 GLU A CA 1
ATOM 2290 C C . GLU A 1 299 ? 8.733 -32.242 5.067 1.00 44.88 299 GLU A C 1
ATOM 2292 O O . GLU A 1 299 ? 9.013 -32.678 6.178 1.00 44.88 299 GLU A O 1
ATOM 2297 N N . GLU A 1 300 ? 9.467 -31.258 4.522 1.00 48.22 300 GLU A N 1
ATOM 2298 C CA . GLU A 1 300 ? 10.756 -30.802 5.097 1.00 48.22 300 GLU A CA 1
ATOM 2299 C C . GLU A 1 300 ? 10.895 -29.258 5.198 1.00 48.22 300 GLU A C 1
ATOM 2301 O O . GLU A 1 300 ? 11.654 -28.634 4.449 1.00 48.22 300 GLU A O 1
ATOM 2306 N N . PRO A 1 301 ? 10.166 -28.591 6.121 1.00 45.69 301 PRO A N 1
ATOM 2307 C CA . PRO A 1 301 ? 10.188 -27.13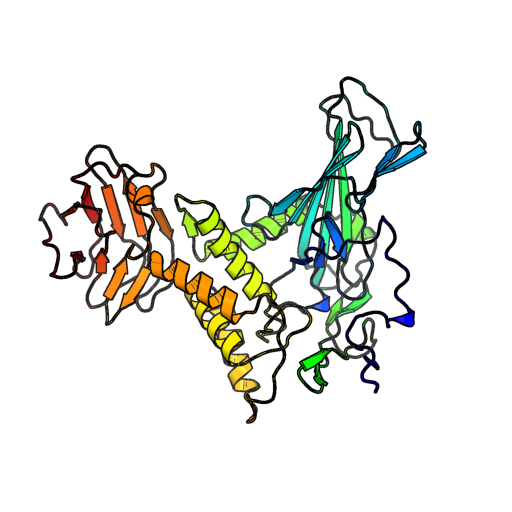0 6.318 1.00 45.69 301 PRO A CA 1
ATOM 2308 C C . PRO A 1 301 ? 11.513 -26.552 6.856 1.00 45.69 301 PRO A C 1
ATOM 2310 O O . PRO A 1 301 ? 11.680 -25.335 6.928 1.00 45.69 301 PRO A O 1
ATOM 2313 N N . ASP A 1 302 ? 12.442 -27.400 7.290 1.00 45.34 302 ASP A N 1
ATOM 2314 C CA . ASP A 1 302 ? 13.653 -27.068 8.051 1.00 45.34 302 ASP A CA 1
ATOM 2315 C C . ASP A 1 302 ? 14.901 -26.807 7.184 1.00 45.34 302 ASP A C 1
ATOM 2317 O O . ASP A 1 302 ? 15.958 -26.412 7.697 1.00 45.34 302 ASP A O 1
ATOM 2321 N N . GLN A 1 303 ? 14.788 -26.981 5.865 1.00 45.28 303 GLN A N 1
ATOM 2322 C CA . GLN A 1 303 ? 15.915 -26.848 4.933 1.00 45.28 303 GLN A CA 1
ATOM 2323 C C . GLN A 1 303 ? 16.100 -25.442 4.344 1.00 45.28 303 GLN A C 1
ATOM 2325 O O . GLN A 1 303 ? 17.080 -25.197 3.639 1.00 45.28 303 GLN A O 1
ATOM 2330 N N . ASN A 1 304 ? 15.222 -24.484 4.654 1.00 47.91 304 ASN A N 1
ATOM 2331 C CA . ASN A 1 304 ? 15.324 -23.120 4.135 1.00 47.91 304 ASN A CA 1
ATOM 2332 C C . ASN A 1 304 ? 15.966 -22.180 5.177 1.00 47.91 304 ASN A C 1
ATOM 2334 O O . ASN A 1 304 ? 15.294 -21.636 6.047 1.00 47.91 304 ASN A O 1
ATOM 2338 N N . ARG A 1 305 ? 17.302 -22.048 5.136 1.00 47.44 305 ARG A N 1
ATOM 2339 C CA . ARG A 1 305 ? 18.116 -21.338 6.153 1.00 47.44 305 ARG A CA 1
ATOM 2340 C C . ARG A 1 305 ? 18.608 -19.945 5.726 1.00 47.44 305 ARG A C 1
ATOM 2342 O O . ARG A 1 305 ? 19.504 -19.395 6.369 1.00 47.44 305 ARG A O 1
ATOM 2349 N N . ALA A 1 306 ? 18.039 -19.370 4.664 1.00 45.25 306 ALA A N 1
ATOM 2350 C CA . ALA A 1 306 ? 18.491 -18.078 4.153 1.00 45.25 306 ALA A CA 1
ATOM 2351 C C . ALA A 1 306 ? 18.071 -16.907 5.055 1.00 45.25 306 ALA A C 1
ATOM 2353 O O . ALA A 1 306 ? 17.121 -17.004 5.820 1.00 45.25 306 ALA A O 1
ATOM 2354 N N . VAL A 1 307 ? 18.757 -15.767 4.970 1.00 42.59 307 VAL A N 1
ATOM 2355 C CA . VAL A 1 307 ? 18.359 -14.511 5.634 1.00 42.59 307 VAL A CA 1
ATOM 2356 C C . VAL A 1 307 ? 18.575 -13.359 4.643 1.00 42.59 307 VAL A C 1
ATOM 2358 O O . VAL A 1 307 ? 19.716 -13.104 4.262 1.00 42.59 307 VAL A O 1
ATOM 2361 N N . ALA A 1 308 ? 17.513 -12.653 4.226 1.00 46.69 308 ALA A N 1
ATOM 2362 C CA . ALA A 1 308 ? 17.581 -11.387 3.472 1.00 46.69 308 ALA A CA 1
ATOM 2363 C C . ALA A 1 308 ? 16.481 -10.393 3.907 1.00 46.69 308 ALA A C 1
ATOM 2365 O O . ALA A 1 308 ? 15.332 -10.780 4.055 1.00 46.69 308 ALA A O 1
ATOM 2366 N N . MET A 1 309 ? 16.823 -9.120 4.144 1.00 42.06 309 MET A N 1
ATOM 2367 C CA . MET A 1 309 ? 15.928 -8.088 4.708 1.00 42.06 309 MET A CA 1
ATOM 2368 C C . MET A 1 309 ? 15.374 -7.110 3.650 1.00 42.06 309 MET A C 1
ATOM 2370 O O . MET A 1 309 ? 16.125 -6.768 2.737 1.00 42.06 309 MET A O 1
ATOM 2374 N N . PRO A 1 310 ? 14.148 -6.563 3.825 1.00 52.25 310 PRO A N 1
ATOM 2375 C CA . PRO A 1 310 ? 13.203 -6.836 4.914 1.00 52.25 310 PRO A CA 1
ATOM 2376 C C . PRO A 1 310 ? 12.439 -8.156 4.717 1.00 52.25 310 PRO A C 1
ATOM 2378 O O . PRO A 1 310 ? 11.980 -8.446 3.622 1.00 52.25 310 PRO A O 1
ATOM 2381 N N . HIS A 1 311 ? 12.330 -8.966 5.777 1.00 72.88 311 HIS A N 1
ATOM 2382 C CA . HIS A 1 311 ? 11.588 -10.233 5.732 1.00 72.88 311 HIS A CA 1
ATOM 2383 C C . HIS A 1 311 ? 10.079 -9.996 5.798 1.00 72.88 311 HIS A C 1
ATOM 2385 O O . HIS A 1 311 ? 9.620 -9.192 6.618 1.00 72.88 311 HIS A O 1
ATOM 2391 N N . GLY A 1 312 ? 9.319 -10.786 5.036 1.00 74.88 312 GLY A N 1
ATOM 2392 C CA . GLY A 1 312 ? 7.857 -10.807 5.074 1.00 74.88 312 GLY A CA 1
ATOM 2393 C C . GLY A 1 312 ? 7.276 -10.917 6.489 1.00 74.88 312 GLY A C 1
ATOM 2394 O O . GLY A 1 312 ? 6.367 -10.156 6.819 1.00 74.88 312 GLY A O 1
ATOM 2395 N N . TRP A 1 313 ? 7.839 -11.765 7.368 1.00 83.44 313 TRP A N 1
ATOM 2396 C CA . TRP A 1 313 ? 7.350 -11.880 8.755 1.00 83.44 313 TRP A CA 1
ATOM 2397 C C . TRP A 1 313 ? 7.463 -10.568 9.543 1.00 83.44 313 TRP A C 1
ATOM 2399 O O . TRP A 1 313 ? 6.546 -10.212 10.277 1.00 83.44 313 TRP A O 1
ATOM 2409 N N . ALA A 1 314 ? 8.568 -9.832 9.393 1.00 83.06 314 ALA A N 1
ATOM 2410 C CA . ALA A 1 314 ? 8.816 -8.619 10.169 1.00 83.06 314 ALA A CA 1
ATOM 2411 C C . ALA A 1 314 ? 7.879 -7.487 9.733 1.00 83.06 314 ALA A C 1
ATOM 2413 O O . ALA A 1 314 ? 7.354 -6.759 10.571 1.00 83.06 314 ALA A O 1
ATOM 2414 N N . ILE A 1 315 ? 7.639 -7.365 8.425 1.00 88.56 315 ILE A N 1
ATOM 2415 C CA . ILE A 1 315 ? 6.685 -6.397 7.871 1.00 88.56 315 ILE A CA 1
ATOM 2416 C C . ILE A 1 315 ? 5.269 -6.721 8.351 1.00 88.56 315 ILE A C 1
ATOM 2418 O O . ILE A 1 315 ? 4.560 -5.830 8.819 1.00 88.56 315 ILE A O 1
ATOM 2422 N N . ALA A 1 316 ? 4.877 -7.994 8.273 1.00 90.88 316 ALA A N 1
ATOM 2423 C CA . ALA A 1 316 ? 3.562 -8.443 8.702 1.00 90.88 316 ALA A CA 1
ATOM 2424 C C . ALA A 1 316 ? 3.327 -8.213 10.198 1.00 90.88 316 ALA A C 1
ATOM 2426 O O . ALA A 1 316 ? 2.299 -7.653 10.560 1.00 90.88 316 ALA A O 1
ATOM 2427 N N . GLU A 1 317 ? 4.279 -8.561 11.063 1.00 92.38 317 GLU A N 1
ATOM 2428 C CA . GLU A 1 317 ? 4.148 -8.360 12.510 1.00 92.38 317 GLU A CA 1
ATOM 2429 C C . GLU A 1 317 ? 4.083 -6.878 12.894 1.00 92.38 317 GLU A C 1
ATOM 2431 O O . GLU A 1 317 ? 3.271 -6.499 13.735 1.00 92.38 317 GLU A O 1
ATOM 2436 N N . VAL A 1 318 ? 4.881 -6.011 12.257 1.00 93.00 318 VAL A N 1
ATOM 2437 C CA . VAL A 1 318 ? 4.798 -4.561 12.500 1.00 93.00 318 VAL A CA 1
ATOM 2438 C C . VAL A 1 318 ? 3.442 -4.018 12.054 1.00 93.00 318 VAL A C 1
ATOM 2440 O O . VAL A 1 318 ? 2.824 -3.241 12.782 1.00 93.00 318 VAL A O 1
ATOM 2443 N N . TRP A 1 319 ? 2.942 -4.451 10.897 1.00 95.94 319 TRP A N 1
ATOM 2444 C CA . TRP A 1 319 ? 1.621 -4.049 10.428 1.00 95.94 319 TRP A CA 1
ATOM 2445 C C . TRP A 1 319 ? 0.502 -4.544 11.353 1.00 95.94 319 TRP A C 1
ATOM 2447 O O . TRP A 1 319 ? -0.390 -3.770 11.697 1.00 95.94 319 TRP A O 1
ATOM 2457 N N . LEU A 1 320 ? 0.565 -5.803 11.799 1.00 95.81 320 LEU A N 1
ATOM 2458 C CA . LEU A 1 320 ? -0.397 -6.396 12.731 1.00 95.81 320 LEU A CA 1
ATOM 2459 C C . LEU A 1 320 ? -0.374 -5.681 14.084 1.00 95.81 320 LEU A C 1
ATOM 2461 O O . LEU A 1 320 ? -1.434 -5.354 14.603 1.00 95.81 320 LEU A O 1
ATOM 2465 N N . LEU A 1 321 ? 0.807 -5.339 14.604 1.00 95.69 321 LEU A N 1
ATOM 2466 C CA . LEU A 1 321 ? 0.950 -4.531 15.813 1.00 95.69 321 LEU A CA 1
ATOM 2467 C C . LEU A 1 321 ? 0.299 -3.152 15.650 1.00 95.69 321 LEU A C 1
ATOM 2469 O O . LEU A 1 321 ? -0.462 -2.722 16.515 1.00 95.69 321 LEU A O 1
ATOM 2473 N N . MET A 1 322 ? 0.570 -2.459 14.541 1.00 96.81 322 MET A N 1
ATOM 2474 C CA . MET A 1 322 ? -0.040 -1.155 14.265 1.00 96.81 322 MET A CA 1
ATOM 2475 C C . MET A 1 322 ? -1.564 -1.264 14.152 1.00 96.81 322 MET A C 1
ATOM 2477 O O . MET A 1 322 ? -2.290 -0.454 14.728 1.00 96.81 322 MET A O 1
ATOM 2481 N N . ARG A 1 323 ? -2.076 -2.289 13.465 1.00 96.44 323 ARG A N 1
ATOM 2482 C CA . ARG A 1 323 ? -3.513 -2.575 13.439 1.00 96.44 323 ARG A CA 1
ATOM 2483 C C . ARG A 1 323 ? -4.052 -2.791 14.851 1.00 96.44 323 ARG A C 1
ATOM 2485 O O . ARG A 1 323 ? -5.062 -2.185 15.193 1.00 96.44 323 ARG A O 1
ATOM 2492 N N . ASP A 1 324 ? -3.394 -3.612 15.659 1.00 96.38 324 ASP A N 1
ATOM 2493 C CA . ASP A 1 324 ? -3.876 -4.001 16.984 1.00 96.38 324 ASP A CA 1
ATOM 2494 C C . ASP A 1 324 ? -3.817 -2.842 17.996 1.00 96.38 324 ASP A C 1
ATOM 2496 O O . ASP A 1 324 ? -4.643 -2.772 18.906 1.00 96.38 324 ASP A O 1
ATOM 2500 N N . CYS A 1 325 ? -2.944 -1.849 17.793 1.00 96.56 325 CYS A N 1
ATOM 2501 C CA . CYS A 1 325 ? -3.018 -0.576 18.517 1.00 96.56 325 CYS A CA 1
ATOM 2502 C C . CYS A 1 325 ? -4.346 0.166 18.280 1.00 96.56 325 CYS A C 1
ATOM 2504 O O . CYS A 1 325 ? -4.836 0.854 19.181 1.00 96.56 325 CYS A O 1
ATOM 2506 N N . LEU A 1 326 ? -4.933 0.033 17.086 1.00 97.19 326 LEU A N 1
ATOM 2507 C CA . LEU A 1 326 ? -6.225 0.624 16.736 1.00 97.19 326 LEU A CA 1
ATOM 2508 C C . LEU A 1 326 ? -7.379 -0.288 17.154 1.00 97.19 326 LEU A C 1
ATOM 2510 O O . LEU A 1 326 ? -8.320 0.176 17.799 1.00 97.19 326 LEU A O 1
ATOM 2514 N N . VAL A 1 327 ? -7.338 -1.560 16.747 1.00 97.38 327 VAL A N 1
ATOM 2515 C CA . VAL A 1 327 ? -8.408 -2.541 16.945 1.00 97.38 327 VAL A CA 1
ATOM 2516 C C . VAL A 1 327 ? -7.851 -3.962 16.966 1.00 97.38 327 VAL A C 1
ATOM 2518 O O . VAL A 1 327 ? -7.222 -4.386 15.999 1.00 97.38 327 VAL A O 1
ATOM 2521 N N . PHE A 1 328 ? -8.201 -4.747 17.987 1.00 97.12 328 PHE A N 1
ATOM 2522 C CA . PHE A 1 328 ? -7.939 -6.190 18.001 1.00 97.12 328 PHE A CA 1
ATOM 2523 C C . PHE A 1 328 ? -9.095 -6.998 18.594 1.00 97.12 328 PHE A C 1
ATOM 2525 O O . PHE A 1 328 ? -9.975 -6.481 19.286 1.00 97.12 328 PHE A O 1
ATOM 2532 N N . GLU A 1 329 ? -9.115 -8.289 18.283 1.00 96.75 329 GLU A N 1
ATOM 2533 C CA . GLU A 1 329 ? -10.120 -9.235 18.749 1.00 96.75 329 GLU A CA 1
ATOM 2534 C C . GLU A 1 329 ? -9.698 -9.910 20.059 1.00 96.75 329 GLU A C 1
ATOM 2536 O O . GLU A 1 329 ? -8.613 -10.479 20.144 1.00 96.75 329 GLU A O 1
ATOM 2541 N N . ASP A 1 330 ? -10.589 -9.938 21.053 1.00 95.75 330 ASP A N 1
ATOM 2542 C CA . ASP A 1 330 ? -10.372 -10.694 22.293 1.00 95.75 330 ASP A CA 1
ATOM 2543 C C . ASP A 1 330 ? -11.673 -11.350 22.770 1.00 95.75 330 ASP A C 1
ATOM 2545 O O . ASP A 1 330 ? -12.655 -10.670 23.053 1.00 95.75 330 ASP A O 1
ATOM 2549 N N . ARG A 1 331 ? -11.695 -12.688 22.835 1.00 93.44 331 ARG A N 1
ATOM 2550 C CA . ARG A 1 331 ? -12.756 -13.502 23.474 1.00 93.44 331 ARG A CA 1
ATOM 2551 C C . ARG A 1 331 ? -14.203 -13.050 23.192 1.00 93.44 331 ARG A C 1
ATOM 2553 O O . ARG A 1 331 ? -15.020 -12.957 24.102 1.00 93.44 331 ARG A O 1
ATOM 2560 N N . GLY A 1 332 ? -14.561 -12.800 21.932 1.00 96.38 332 GLY A N 1
ATOM 2561 C CA . GLY A 1 332 ? -15.916 -12.362 21.553 1.00 96.38 332 GLY A CA 1
ATOM 2562 C C . GLY A 1 332 ? -16.128 -10.843 21.549 1.00 96.38 332 GLY A C 1
ATOM 2563 O O . GLY A 1 332 ? -17.249 -10.398 21.307 1.00 96.38 332 GLY A O 1
ATOM 2564 N N . ARG A 1 333 ? -15.084 -10.054 21.818 1.00 97.88 333 ARG A N 1
ATOM 2565 C CA . ARG A 1 333 ? -15.092 -8.587 21.873 1.00 97.88 333 ARG A CA 1
ATOM 2566 C C . ARG A 1 333 ? -14.192 -7.994 20.792 1.00 97.88 333 ARG A C 1
ATOM 2568 O O . ARG A 1 333 ? -13.274 -8.657 20.300 1.00 97.88 333 ARG A O 1
ATOM 2575 N N . LEU A 1 334 ? -14.439 -6.727 20.468 1.00 98.25 334 LEU A N 1
ATOM 2576 C CA . LEU A 1 334 ? -13.482 -5.865 19.769 1.00 98.25 334 LEU A CA 1
ATOM 2577 C C . LEU A 1 334 ? -12.933 -4.822 20.734 1.00 98.25 334 LEU A C 1
ATOM 2579 O O . LEU A 1 334 ? -13.697 -4.026 21.282 1.00 98.25 334 LEU A O 1
ATOM 2583 N N . ILE A 1 335 ? -11.621 -4.832 20.933 1.00 97.88 335 ILE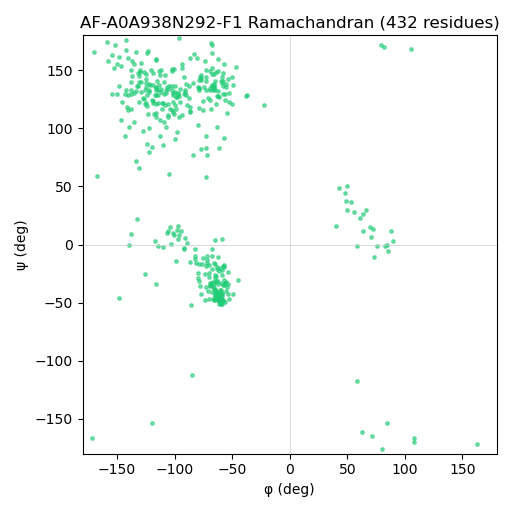 A N 1
ATOM 2584 C CA . ILE A 1 335 ? -10.915 -3.860 21.760 1.00 97.88 335 ILE A CA 1
ATOM 2585 C C . ILE A 1 335 ? -10.501 -2.696 20.865 1.00 97.88 335 ILE A C 1
ATOM 2587 O O . ILE A 1 335 ? -9.933 -2.918 19.801 1.00 97.88 335 ILE A O 1
ATOM 2591 N N . LEU A 1 336 ? -10.817 -1.471 21.275 1.00 98.06 336 LEU A N 1
ATOM 2592 C CA . LEU A 1 336 ? -10.670 -0.251 20.487 1.00 98.06 336 LEU A CA 1
ATOM 2593 C C . LEU A 1 336 ? -9.656 0.690 21.144 1.00 98.06 336 LEU A C 1
ATOM 2595 O O . LEU A 1 336 ? -9.739 0.938 22.348 1.00 98.06 336 LEU A O 1
ATOM 2599 N N . LEU A 1 337 ? -8.772 1.262 20.324 1.00 96.00 337 LEU A N 1
ATOM 2600 C CA . LEU A 1 337 ? -7.825 2.338 20.645 1.00 96.00 337 LEU A CA 1
ATOM 2601 C C . LEU A 1 337 ? -6.796 2.005 21.742 1.00 96.00 337 LEU A C 1
ATOM 2603 O O . LEU A 1 337 ? -6.213 2.903 22.342 1.00 96.00 337 LEU A O 1
ATOM 2607 N N . SER A 1 338 ? -6.522 0.717 21.971 1.00 93.75 338 SER A N 1
ATOM 2608 C CA . SER A 1 338 ? -5.665 0.244 23.068 1.00 93.75 338 SER A CA 1
ATOM 2609 C C . SER A 1 338 ? -4.218 0.743 23.022 1.00 93.75 338 SER A C 1
ATOM 2611 O O . SER A 1 338 ? -3.538 0.684 24.046 1.00 93.75 338 SER A O 1
ATOM 2613 N N . GLY A 1 339 ? -3.715 1.139 21.854 1.00 93.00 339 GLY A N 1
ATOM 2614 C CA . GLY A 1 339 ? -2.313 1.503 21.651 1.00 93.00 339 GLY A CA 1
ATOM 2615 C C . GLY A 1 339 ? -2.126 2.808 20.889 1.00 93.00 339 GLY A C 1
ATOM 2616 O O . GLY A 1 339 ? -1.074 2.995 20.280 1.00 93.00 339 GLY A O 1
ATOM 2617 N N . VAL A 1 340 ? -3.137 3.684 20.873 1.00 93.00 340 VAL A N 1
ATOM 2618 C CA . VAL A 1 340 ? -3.008 5.000 20.233 1.00 93.00 340 VAL A CA 1
ATOM 2619 C C . VAL A 1 340 ? -2.209 5.961 21.104 1.00 93.00 340 VAL A C 1
ATOM 2621 O O . VAL A 1 340 ? -2.293 5.931 22.333 1.00 93.00 340 VAL A O 1
ATOM 2624 N N . ASP A 1 341 ? -1.448 6.841 20.457 1.00 91.62 341 ASP A N 1
ATOM 2625 C CA . ASP A 1 341 ? -0.742 7.914 21.150 1.00 91.62 341 ASP A CA 1
ATOM 2626 C C . ASP A 1 341 ? -1.765 8.844 21.839 1.00 91.62 341 ASP A C 1
ATOM 2628 O O . ASP A 1 341 ? -2.736 9.259 21.197 1.00 91.62 341 ASP A O 1
ATOM 2632 N N . PRO A 1 342 ? -1.586 9.200 23.125 1.00 90.38 342 PRO A N 1
ATOM 2633 C CA . PRO A 1 342 ? -2.524 10.070 23.834 1.00 90.38 342 PRO A CA 1
ATOM 2634 C C . PRO A 1 342 ? -2.803 11.398 23.118 1.00 90.38 342 PRO A C 1
ATOM 2636 O O . PRO A 1 342 ? -3.932 11.885 23.154 1.00 90.38 342 PRO A O 1
ATOM 2639 N N . SER A 1 343 ? -1.813 11.963 22.416 1.00 90.38 343 SER A N 1
ATOM 2640 C CA . SER A 1 343 ? -1.974 13.219 21.670 1.00 90.38 343 SER A CA 1
ATOM 2641 C C . SER A 1 343 ? -2.989 13.123 20.526 1.00 90.38 343 SER A C 1
ATOM 2643 O O . SER A 1 343 ? -3.528 14.141 20.097 1.00 90.38 343 SER A O 1
ATOM 2645 N N . TRP A 1 344 ? -3.309 11.915 20.054 1.00 93.25 344 TRP A N 1
ATOM 2646 C CA . TRP A 1 344 ? -4.294 11.703 18.994 1.00 93.25 344 TRP A CA 1
ATOM 2647 C C . TRP A 1 344 ? -5.725 11.914 19.478 1.00 93.25 344 TRP A C 1
ATOM 2649 O O . TRP A 1 344 ? -6.595 12.277 18.688 1.00 93.25 344 TRP A O 1
ATOM 2659 N N . LEU A 1 345 ? -5.978 11.735 20.777 1.00 91.69 345 LEU A N 1
ATOM 2660 C CA . LEU A 1 345 ? -7.317 11.862 21.350 1.00 91.69 345 LEU A CA 1
ATOM 2661 C C . LEU A 1 345 ? -7.839 13.302 21.315 1.00 91.69 345 LEU A C 1
ATOM 2663 O O . LEU A 1 345 ? -9.050 13.505 21.364 1.00 91.69 345 LEU A O 1
ATOM 2667 N N . THR A 1 346 ? -6.948 14.287 21.204 1.00 90.81 346 THR A N 1
ATOM 2668 C CA . THR A 1 346 ? -7.277 15.718 21.123 1.00 90.81 346 THR A CA 1
ATOM 2669 C C . THR A 1 346 ? -6.906 16.348 19.779 1.00 90.81 346 THR A C 1
ATOM 2671 O O . THR A 1 346 ? -7.173 17.531 19.571 1.00 90.81 346 THR A O 1
ATOM 2674 N N . HIS A 1 347 ? -6.316 15.585 18.855 1.00 93.56 347 HIS A N 1
ATOM 2675 C CA . HIS A 1 347 ? -5.898 16.095 17.553 1.00 93.56 347 HIS A CA 1
ATOM 2676 C C . HIS A 1 347 ? -7.105 16.435 16.669 1.00 93.56 347 HIS A C 1
ATOM 2678 O O . HIS A 1 347 ? -8.007 15.617 16.523 1.00 93.56 347 HIS A O 1
ATOM 2684 N N . ALA A 1 348 ? -7.111 17.611 16.032 1.00 92.56 348 ALA A N 1
ATOM 2685 C CA . ALA A 1 348 ? -8.270 18.111 15.282 1.00 92.56 348 ALA A CA 1
ATOM 2686 C C . ALA A 1 348 ? -8.752 17.159 14.170 1.00 92.56 348 ALA A C 1
ATOM 2688 O O . ALA A 1 348 ? -9.955 17.030 13.956 1.00 92.56 348 ALA A O 1
ATOM 2689 N N . ASP A 1 349 ? -7.824 16.455 13.517 1.00 92.31 349 ASP A N 1
ATOM 2690 C CA . ASP A 1 349 ? -8.147 15.485 12.459 1.00 92.31 349 ASP A CA 1
ATOM 2691 C C . ASP A 1 349 ? -8.841 14.212 12.976 1.00 92.31 349 ASP A C 1
ATOM 2693 O O . ASP A 1 349 ? -9.453 13.481 12.197 1.00 92.31 349 ASP A O 1
ATOM 2697 N N . GLY A 1 350 ? -8.765 13.940 14.284 1.00 94.81 350 GLY A N 1
ATOM 2698 C CA . GLY A 1 350 ? -9.332 12.742 14.894 1.00 94.81 350 GLY A CA 1
ATOM 2699 C C . GLY A 1 350 ? -8.700 11.439 14.394 1.00 94.81 350 GLY A C 1
ATOM 2700 O O . GLY A 1 350 ? -7.598 11.425 13.854 1.00 94.81 350 GLY A O 1
ATOM 2701 N N . VAL A 1 351 ? -9.398 10.321 14.594 1.00 97.56 351 VAL A N 1
ATOM 2702 C CA . VAL A 1 351 ? -8.988 8.993 14.101 1.00 97.56 351 VAL A CA 1
ATOM 2703 C C . VAL A 1 351 ? -10.127 8.423 13.278 1.00 97.56 351 VAL A C 1
ATOM 2705 O O . VAL A 1 351 ? -11.218 8.232 13.808 1.00 97.56 351 VAL A O 1
ATOM 2708 N N . THR A 1 352 ? -9.883 8.101 12.012 1.00 97.44 352 THR A N 1
ATOM 2709 C CA . THR A 1 352 ? -10.871 7.435 11.159 1.00 97.44 352 THR A CA 1
ATOM 2710 C C . THR A 1 352 ? -10.302 6.147 10.587 1.00 97.44 352 THR A C 1
ATOM 2712 O O . THR A 1 352 ? -9.231 6.125 9.984 1.00 97.44 352 THR A O 1
ATOM 2715 N N . VAL A 1 353 ? -11.063 5.070 10.750 1.00 97.12 353 VAL A N 1
ATOM 2716 C CA . VAL A 1 353 ? -10.815 3.771 10.133 1.00 97.12 353 VAL A CA 1
ATOM 2717 C C . VAL A 1 353 ? -12.103 3.307 9.459 1.00 97.12 353 VAL A C 1
ATOM 2719 O O . VAL A 1 353 ? -13.169 3.342 10.076 1.00 97.12 353 VAL A O 1
ATOM 2722 N N . LYS A 1 354 ? -12.035 2.877 8.198 1.00 97.19 354 LYS A N 1
ATOM 2723 C CA . LYS A 1 354 ? -13.189 2.351 7.453 1.00 97.19 354 LYS A CA 1
ATOM 2724 C C . LYS A 1 354 ? -12.904 0.965 6.899 1.00 97.19 354 LYS A C 1
ATOM 2726 O O . LYS A 1 354 ? -11.806 0.698 6.415 1.00 97.19 354 LYS A O 1
ATOM 2731 N N . ASN A 1 355 ? -13.932 0.122 6.934 1.00 96.75 355 ASN A N 1
ATOM 2732 C CA . ASN A 1 355 ? -13.950 -1.236 6.404 1.00 96.75 355 ASN A CA 1
ATOM 2733 C C . ASN A 1 355 ? -12.840 -2.156 6.951 1.00 96.75 355 ASN A C 1
ATOM 2735 O O . ASN A 1 355 ? -12.459 -3.103 6.273 1.00 96.75 355 ASN A O 1
ATOM 2739 N N . LEU A 1 356 ? -12.337 -1.923 8.171 1.00 97.25 356 LEU A N 1
ATOM 2740 C CA . LEU A 1 356 ? -11.263 -2.736 8.755 1.00 97.25 356 LEU A CA 1
ATOM 2741 C C . LEU A 1 356 ? -11.775 -4.153 9.066 1.00 97.25 356 LEU A C 1
ATOM 2743 O O . LEU A 1 356 ? -12.664 -4.293 9.912 1.00 97.25 356 LEU A O 1
ATOM 2747 N N . PRO A 1 357 ? -11.241 -5.213 8.434 1.00 96.81 357 PRO A N 1
ATOM 2748 C CA . PRO A 1 357 ? -11.656 -6.583 8.693 1.00 96.81 357 PRO A CA 1
ATOM 2749 C C . PRO A 1 357 ? -11.475 -6.987 10.156 1.00 96.81 357 PRO A C 1
ATOM 2751 O O . PRO A 1 357 ? -10.449 -6.709 10.786 1.00 96.81 357 PRO A O 1
ATOM 2754 N N . SER A 1 358 ? -12.467 -7.710 10.669 1.00 96.38 358 SER A N 1
ATOM 2755 C CA . SER A 1 358 ? -12.404 -8.392 11.959 1.00 96.38 358 SER A CA 1
ATOM 2756 C C . SER A 1 358 ? -13.109 -9.743 11.896 1.00 96.38 358 SER A C 1
ATOM 2758 O O . SER A 1 358 ? -13.893 -9.989 10.973 1.00 96.38 358 SER A O 1
ATOM 2760 N N . TYR A 1 359 ? -12.913 -10.589 12.911 1.00 95.12 359 TYR A N 1
ATOM 2761 C CA . TYR A 1 359 ? -13.629 -11.872 13.029 1.00 95.12 359 TYR A CA 1
ATOM 2762 C C . TYR A 1 359 ? -15.154 -11.723 13.049 1.00 95.12 359 TYR A C 1
ATOM 2764 O O . TYR A 1 359 ? -15.877 -12.676 12.773 1.00 95.12 359 TYR A O 1
ATOM 2772 N N . TYR A 1 360 ? -15.653 -10.526 13.357 1.00 96.94 360 TYR A N 1
ATOM 2773 C CA . TYR A 1 360 ? -17.078 -10.253 13.494 1.00 96.94 360 TYR A CA 1
ATOM 2774 C C . TYR A 1 360 ? -17.651 -9.450 12.320 1.00 96.94 360 TYR A C 1
ATOM 2776 O O . TYR A 1 360 ? -18.786 -8.982 12.408 1.00 96.94 360 TYR A O 1
ATOM 2784 N N . GLY A 1 361 ? -16.881 -9.275 11.241 1.00 96.50 361 GLY A N 1
ATOM 2785 C CA . GLY A 1 361 ? -17.204 -8.436 10.084 1.00 96.50 361 GLY A CA 1
ATOM 2786 C C . GLY A 1 361 ? -16.411 -7.121 10.057 1.00 96.50 361 GLY A C 1
ATOM 2787 O O . GLY A 1 361 ? -15.758 -6.774 11.042 1.00 96.50 361 GLY A O 1
ATOM 2788 N N . PRO A 1 362 ? -16.438 -6.375 8.940 1.00 97.12 362 PRO A N 1
ATOM 2789 C CA . PRO A 1 362 ? -15.686 -5.130 8.814 1.00 97.12 362 PRO A CA 1
ATOM 2790 C C . PRO A 1 362 ? -16.204 -4.046 9.763 1.00 97.12 362 PRO A C 1
ATOM 2792 O O . PRO A 1 362 ? -17.417 -3.839 9.883 1.00 97.12 362 PRO A O 1
ATOM 2795 N N . LEU A 1 363 ? -15.280 -3.355 10.419 1.00 98.31 363 LEU A N 1
ATOM 2796 C CA . LEU A 1 363 ? -15.521 -2.282 11.372 1.00 98.31 363 LEU A CA 1
ATOM 2797 C C . LEU A 1 363 ? -15.266 -0.920 10.721 1.00 98.31 363 LEU A C 1
ATOM 2799 O O . LEU A 1 363 ? -14.236 -0.718 10.078 1.00 98.31 363 LEU A O 1
ATOM 2803 N N . ASP A 1 364 ? -16.165 0.027 10.982 1.00 98.38 364 ASP A N 1
ATOM 2804 C CA . ASP A 1 364 ? -15.863 1.449 10.831 1.00 98.38 364 ASP A CA 1
ATOM 2805 C C . ASP A 1 364 ? -15.709 2.065 12.221 1.00 98.38 364 ASP A C 1
ATOM 2807 O O . ASP A 1 364 ? -16.532 1.818 13.106 1.00 98.38 364 ASP A O 1
ATOM 2811 N N . LEU A 1 365 ? -14.688 2.890 12.404 1.00 97.81 365 LEU A N 1
ATOM 2812 C CA . LEU A 1 365 ? -14.372 3.571 13.651 1.00 97.81 365 LEU A CA 1
ATOM 2813 C C . LEU A 1 365 ? -14.082 5.039 13.346 1.00 97.81 365 LEU A C 1
ATOM 2815 O O . LEU A 1 365 ? -13.315 5.341 12.436 1.00 97.81 365 LEU A O 1
ATOM 2819 N N . GLU A 1 366 ? -14.684 5.952 14.096 1.00 98.25 366 GLU A N 1
ATOM 2820 C CA . GLU A 1 366 ? -14.425 7.383 13.947 1.00 98.25 366 GLU A CA 1
ATOM 2821 C C . GLU A 1 366 ? -14.375 8.053 15.321 1.00 98.25 366 GLU A C 1
ATOM 2823 O O . GLU A 1 366 ? -15.368 8.077 16.044 1.00 98.25 366 GLU A O 1
ATOM 2828 N N . TRP A 1 367 ? -13.218 8.593 15.686 1.00 97.69 367 TRP A N 1
ATOM 2829 C CA . TRP A 1 367 ? -13.004 9.418 16.867 1.00 97.69 367 TRP A CA 1
ATOM 2830 C C . TRP A 1 367 ? -12.939 10.882 16.444 1.00 97.69 367 TRP A C 1
ATOM 2832 O O . TRP A 1 367 ? -12.019 11.276 15.730 1.00 97.69 367 TRP A O 1
ATOM 2842 N N . ARG A 1 368 ? -13.894 11.690 16.906 1.00 96.69 368 ARG A N 1
ATOM 2843 C CA . ARG A 1 368 ? -13.982 13.124 16.611 1.00 96.69 368 ARG A CA 1
ATOM 2844 C C . ARG A 1 368 ? -13.826 13.953 17.881 1.00 96.69 368 ARG A C 1
ATOM 2846 O O . ARG A 1 368 ? -14.752 13.952 18.699 1.00 96.69 368 ARG A O 1
ATOM 2853 N N . PRO A 1 369 ? -12.714 14.677 18.051 1.00 94.00 369 PRO A N 1
ATOM 2854 C CA . PRO A 1 369 ? -12.596 15.685 19.097 1.00 94.00 369 PRO A CA 1
ATOM 2855 C C . PRO A 1 369 ? -13.501 16.889 18.814 1.00 94.00 369 PRO A C 1
ATOM 2857 O O . PRO A 1 369 ? -13.770 17.227 17.662 1.00 94.00 369 PRO A O 1
ATOM 2860 N N . GLY A 1 370 ? -13.986 17.540 19.867 1.00 89.44 370 GLY A N 1
ATOM 2861 C CA . GLY A 1 370 ? -14.878 18.691 19.775 1.00 89.44 370 GLY A CA 1
ATOM 2862 C C . GLY A 1 370 ? -14.872 19.539 21.052 1.00 89.44 370 GLY A C 1
ATOM 2863 O O . GLY A 1 370 ? -14.252 19.156 22.046 1.00 89.44 370 GLY A O 1
ATOM 2864 N N . PRO A 1 371 ? -15.560 20.697 21.042 1.00 83.88 371 PRO A N 1
ATOM 2865 C CA . PRO A 1 371 ? -15.549 21.642 22.162 1.00 83.88 371 PRO A CA 1
ATOM 2866 C C . PRO A 1 371 ? -16.146 21.062 23.454 1.00 83.88 371 PRO A C 1
ATOM 2868 O O . PRO A 1 371 ? -15.676 21.385 24.540 1.00 83.88 371 PRO A O 1
ATOM 2871 N N . ASP A 1 372 ? -17.125 20.160 23.338 1.00 82.94 372 ASP A N 1
ATOM 2872 C CA . ASP A 1 372 ? -17.818 19.528 24.472 1.00 82.94 372 ASP A CA 1
ATOM 2873 C C . ASP A 1 372 ? -17.250 18.135 24.827 1.00 82.94 372 ASP A C 1
ATOM 2875 O O . ASP A 1 372 ? -17.899 17.331 25.503 1.00 82.94 372 ASP A O 1
ATOM 2879 N N . GLY A 1 373 ? -16.048 17.820 24.336 1.00 89.44 373 GLY A N 1
ATOM 2880 C CA . GLY A 1 373 ? -15.423 16.502 24.433 1.00 89.44 373 GLY A CA 1
ATOM 2881 C C . GLY A 1 373 ? -15.382 15.764 23.095 1.00 89.44 373 GLY A C 1
ATOM 2882 O O . GLY A 1 373 ? -15.584 16.338 22.028 1.00 89.44 373 GLY A O 1
ATOM 2883 N N . CYS A 1 374 ? -15.087 14.471 23.152 1.00 94.62 374 CYS A N 1
ATOM 2884 C CA . CYS A 1 374 ? -14.901 13.611 21.992 1.00 94.62 374 CYS A CA 1
ATOM 2885 C C . CYS A 1 374 ? -16.127 12.727 21.740 1.00 94.62 374 CYS A C 1
ATOM 2887 O O . CYS A 1 374 ? -16.846 12.327 22.661 1.00 94.62 374 CYS A O 1
ATOM 2889 N N . VAL A 1 375 ? -16.342 12.373 20.476 1.00 96.50 375 VAL A N 1
ATOM 2890 C CA . VAL A 1 375 ? -17.354 11.402 20.055 1.00 96.50 375 VAL A CA 1
ATOM 2891 C C . VAL A 1 375 ? -16.666 10.241 19.360 1.00 96.50 375 VAL A C 1
ATOM 2893 O O . VAL A 1 375 ? -15.983 10.443 18.361 1.00 96.50 375 VAL A O 1
ATOM 2896 N N . LEU A 1 376 ? -16.906 9.029 19.852 1.00 98.00 376 LEU A N 1
ATOM 2897 C CA . LEU A 1 376 ? -16.566 7.795 19.158 1.00 98.00 376 LEU A CA 1
ATOM 2898 C C . LEU A 1 376 ? -17.812 7.252 18.454 1.00 98.00 376 LEU A C 1
ATOM 2900 O O . LEU A 1 376 ? -18.792 6.889 19.109 1.00 98.00 376 LEU A O 1
ATOM 2904 N N . ALA A 1 377 ? -17.769 7.181 17.128 1.00 98.25 377 ALA A N 1
ATOM 2905 C CA . ALA A 1 377 ? -18.770 6.518 16.308 1.00 98.25 377 ALA A CA 1
ATOM 2906 C C . ALA A 1 377 ? -18.259 5.145 15.850 1.00 98.25 377 ALA A C 1
ATOM 2908 O O . ALA A 1 377 ? -17.134 5.005 15.370 1.00 98.25 377 ALA A O 1
ATOM 2909 N N . ILE A 1 378 ? -19.111 4.133 16.000 1.00 98.50 378 ILE A N 1
ATOM 2910 C CA . ILE A 1 378 ? -18.837 2.736 15.663 1.00 98.50 378 ILE A CA 1
ATOM 2911 C C . ILE A 1 378 ? -19.829 2.313 14.577 1.00 98.50 378 ILE A C 1
ATOM 2913 O O . ILE A 1 378 ? -21.041 2.234 14.803 1.00 98.50 378 ILE A O 1
ATOM 2917 N N . GLY A 1 379 ? -19.315 2.057 13.380 1.00 97.38 379 GLY A N 1
ATOM 2918 C CA . GLY A 1 379 ? -20.080 1.695 12.190 1.00 97.38 379 GLY A CA 1
ATOM 2919 C C . GLY A 1 379 ? -19.703 0.322 11.635 1.00 97.38 379 GLY A C 1
ATOM 2920 O O . GLY A 1 379 ? -19.271 -0.570 12.365 1.00 97.38 379 GLY A O 1
ATOM 2921 N N . GLY A 1 380 ? -19.900 0.142 10.331 1.00 96.25 380 GLY A N 1
ATOM 2922 C CA . GLY A 1 380 ? -19.624 -1.114 9.645 1.00 96.25 380 GLY A CA 1
ATOM 2923 C C . GLY A 1 380 ? -20.595 -2.253 9.975 1.00 96.25 380 GLY A C 1
ATOM 2924 O O . GLY A 1 380 ? -21.696 -2.067 10.509 1.00 96.25 380 GLY A O 1
ATOM 2925 N N . ARG A 1 381 ? -20.171 -3.466 9.608 1.00 97.06 381 ARG A N 1
ATOM 2926 C CA . ARG A 1 381 ? -20.912 -4.726 9.786 1.00 97.06 381 ARG A CA 1
ATOM 2927 C C . ARG A 1 381 ? -20.392 -5.573 10.949 1.00 97.06 381 ARG A C 1
ATOM 2929 O O . ARG A 1 381 ? -20.951 -6.641 11.182 1.00 97.06 381 ARG A O 1
ATOM 2936 N N . ALA A 1 382 ? -19.373 -5.103 11.668 1.00 97.50 382 ALA A N 1
ATOM 2937 C CA . ALA A 1 382 ? -18.826 -5.763 12.845 1.00 97.50 382 ALA A CA 1
ATOM 2938 C C . ALA A 1 382 ? -19.906 -6.003 13.921 1.00 97.50 382 ALA A C 1
ATOM 2940 O O . ALA A 1 382 ? -20.574 -5.067 14.370 1.00 97.50 382 ALA A O 1
ATOM 2941 N N . LYS A 1 383 ? -20.077 -7.263 14.340 1.00 97.56 383 LYS A N 1
ATOM 2942 C CA . LYS A 1 383 ? -21.044 -7.692 15.369 1.00 97.56 383 LYS A CA 1
ATOM 2943 C C . LYS A 1 383 ? -20.384 -8.588 16.430 1.00 97.56 383 LYS A C 1
ATOM 2945 O O . LYS A 1 383 ? -20.702 -9.776 16.495 1.00 97.56 383 LYS A O 1
ATOM 2950 N N . PRO A 1 384 ? -19.448 -8.063 17.241 1.00 98.00 384 PRO A N 1
ATOM 2951 C CA . PRO A 1 384 ? -18.842 -8.849 18.310 1.00 98.00 384 PRO A CA 1
ATOM 2952 C C . PRO A 1 384 ? -19.913 -9.294 19.323 1.00 98.00 384 PRO A C 1
ATOM 2954 O O . PRO A 1 384 ? -20.658 -8.445 19.825 1.00 98.00 384 PRO A O 1
ATOM 2957 N N . PRO A 1 385 ? -20.024 -10.600 19.639 1.00 97.75 385 PRO A N 1
ATOM 2958 C CA . PRO A 1 385 ? -21.099 -11.128 20.482 1.00 97.75 385 PRO A CA 1
ATOM 2959 C C . PRO A 1 385 ? -21.071 -10.592 21.919 1.00 97.75 385 PRO A C 1
ATOM 2961 O O . PRO A 1 385 ? -22.119 -10.495 22.549 1.00 97.75 385 PRO A O 1
ATOM 2964 N N . GLN A 1 386 ? -19.896 -10.213 22.429 1.00 97.62 386 GLN A N 1
ATOM 2965 C CA . GLN A 1 386 ? -19.732 -9.599 23.750 1.00 97.62 386 GLN A CA 1
ATOM 2966 C C . GLN A 1 386 ? -19.562 -8.071 23.692 1.00 97.62 386 GLN A C 1
ATOM 2968 O O . GLN A 1 386 ? -19.288 -7.447 24.712 1.00 97.62 386 GLN A O 1
ATOM 2973 N N . GLY A 1 387 ? -19.746 -7.456 22.522 1.00 97.88 387 GLY A N 1
ATOM 2974 C CA . GLY A 1 387 ? -19.668 -6.009 22.354 1.00 97.88 387 GLY A CA 1
ATOM 2975 C C . GLY A 1 387 ? -18.249 -5.492 22.139 1.00 97.88 387 GLY A C 1
ATOM 2976 O O . GLY A 1 387 ? -17.385 -6.180 21.593 1.00 97.88 387 GLY A O 1
ATOM 2977 N N . PHE A 1 388 ? -18.031 -4.239 22.515 1.00 98.38 388 PHE A N 1
ATOM 2978 C CA . PHE A 1 388 ? -16.769 -3.540 22.307 1.00 98.38 388 PHE A CA 1
ATOM 2979 C C . PHE A 1 388 ? -16.143 -3.184 23.650 1.00 98.38 388 PHE A C 1
ATOM 2981 O O . PHE A 1 388 ? -16.830 -3.078 24.663 1.00 98.38 388 PHE A O 1
ATOM 2988 N N . VAL A 1 389 ? -14.839 -2.959 23.656 1.00 97.81 389 VAL A N 1
ATOM 2989 C CA . VAL A 1 389 ? -14.130 -2.396 24.802 1.00 97.81 389 VAL A CA 1
ATOM 2990 C C . VAL A 1 389 ? -13.397 -1.165 24.318 1.00 97.81 389 VAL A C 1
ATOM 2992 O O . VAL A 1 389 ? -12.553 -1.261 23.433 1.00 97.81 389 VAL A O 1
ATOM 2995 N N . LEU A 1 390 ? -13.719 -0.009 24.885 1.00 97.44 390 LEU A N 1
ATOM 2996 C CA . LEU A 1 390 ? -12.925 1.193 24.679 1.00 97.44 390 LEU A CA 1
ATOM 2997 C C . LEU A 1 390 ? -11.802 1.200 25.714 1.00 97.44 390 LEU A C 1
ATOM 2999 O O . LEU A 1 390 ? -12.069 1.304 26.912 1.00 97.44 390 LEU A O 1
ATOM 3003 N N . ARG A 1 391 ? -10.558 1.096 25.247 1.00 95.25 391 ARG A N 1
ATOM 3004 C CA . ARG A 1 391 ? -9.367 1.160 26.091 1.00 95.25 391 ARG A CA 1
ATOM 3005 C C . ARG A 1 391 ? -8.608 2.431 25.761 1.00 95.25 391 ARG A C 1
ATOM 3007 O O . ARG A 1 391 ? -8.013 2.541 24.698 1.00 95.25 391 ARG A O 1
ATOM 3014 N N . LEU A 1 392 ? -8.668 3.398 26.667 1.00 91.56 392 LEU A N 1
ATOM 3015 C CA . LEU 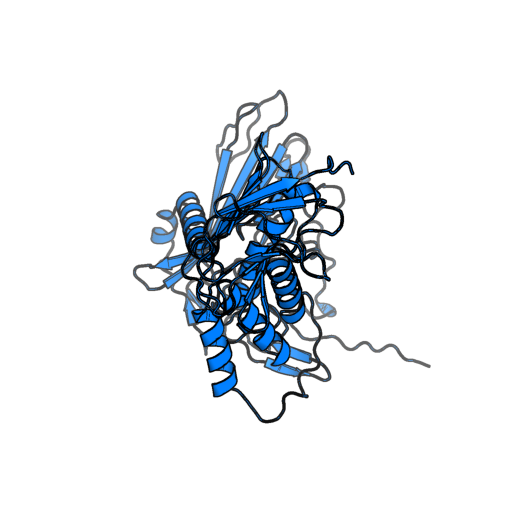A 1 392 ? -7.946 4.658 26.531 1.00 91.56 392 LEU A CA 1
ATOM 3016 C C . LEU A 1 392 ? -6.587 4.562 27.248 1.00 91.56 392 LEU A C 1
ATOM 3018 O O . LEU A 1 392 ? -6.455 3.775 28.189 1.00 91.56 392 LEU A O 1
ATOM 3022 N N . PRO A 1 393 ? -5.580 5.359 26.849 1.00 87.00 393 PRO A N 1
ATOM 3023 C CA . PRO A 1 393 ? -4.329 5.470 27.591 1.00 87.00 393 PRO A CA 1
ATOM 3024 C C . PRO A 1 393 ? -4.597 5.825 29.056 1.00 87.00 393 PRO A C 1
ATOM 3026 O O . PRO A 1 393 ? -5.474 6.633 29.341 1.00 87.00 393 PRO A O 1
ATOM 3029 N N . ALA A 1 394 ? -3.824 5.275 29.996 1.00 81.31 394 ALA A N 1
ATOM 3030 C CA . ALA A 1 394 ? -4.059 5.470 31.433 1.00 81.31 394 ALA A CA 1
ATOM 3031 C C . ALA A 1 394 ? -4.026 6.949 31.879 1.00 81.31 394 ALA A C 1
ATOM 3033 O O . ALA A 1 394 ? -4.583 7.303 32.915 1.00 81.31 394 ALA A O 1
ATOM 3034 N N . GLN A 1 395 ? -3.374 7.820 31.104 1.00 78.38 395 GLN A N 1
ATOM 3035 C CA . GLN A 1 395 ? -3.330 9.265 31.339 1.00 78.38 395 GLN A CA 1
ATOM 3036 C C . GLN A 1 395 ? -4.636 9.976 30.941 1.00 78.38 395 GLN A C 1
ATOM 3038 O O . GLN A 1 395 ? -4.869 11.112 31.356 1.00 78.38 395 GLN A O 1
ATOM 3043 N N . ALA A 1 396 ? -5.482 9.323 30.140 1.00 76.31 396 ALA A N 1
ATOM 3044 C CA . ALA A 1 396 ? -6.797 9.799 29.750 1.00 76.31 396 ALA A CA 1
ATOM 3045 C C . ALA A 1 396 ? -7.788 9.593 30.899 1.00 76.31 396 ALA A C 1
ATOM 3047 O O . ALA A 1 396 ? -8.547 8.629 30.940 1.00 76.31 396 ALA A O 1
ATOM 3048 N N . ASP A 1 397 ? -7.770 10.526 31.847 1.00 81.62 397 ASP A N 1
ATOM 3049 C CA . ASP A 1 397 ? -8.825 10.670 32.847 1.00 81.62 397 ASP A CA 1
ATOM 3050 C C . ASP A 1 397 ? -10.127 11.033 32.114 1.00 81.62 397 ASP A C 1
ATOM 3052 O O . ASP A 1 397 ? -10.269 12.154 31.621 1.00 81.62 397 ASP A O 1
ATOM 3056 N N . ALA A 1 398 ? -11.016 10.058 31.917 1.00 89.94 398 ALA A N 1
ATOM 3057 C CA . ALA A 1 398 ? -12.120 10.152 30.969 1.00 89.94 398 ALA A CA 1
ATOM 3058 C C . ALA A 1 398 ? -13.463 9.797 31.611 1.00 89.94 398 ALA A C 1
ATOM 3060 O O . ALA A 1 398 ? -13.588 8.836 32.364 1.00 89.94 398 ALA A O 1
ATOM 3061 N N . ILE A 1 399 ? -14.502 10.546 31.251 1.00 92.19 399 ILE A N 1
ATOM 3062 C CA . ILE A 1 399 ? -15.893 10.201 31.549 1.00 92.19 399 ILE A CA 1
ATOM 3063 C C . ILE A 1 399 ? -16.519 9.692 30.258 1.00 92.19 399 ILE A C 1
ATOM 3065 O O . ILE A 1 399 ? -16.635 10.439 29.287 1.00 92.19 399 ILE A O 1
ATOM 3069 N N . VAL A 1 400 ? -16.929 8.425 30.251 1.00 95.56 400 VAL A N 1
ATOM 3070 C CA . VAL A 1 400 ? -17.501 7.755 29.079 1.00 95.56 400 VAL A CA 1
ATOM 3071 C C . VAL A 1 400 ? -19.006 7.604 29.252 1.00 95.56 400 VAL A C 1
ATOM 3073 O O . VAL A 1 400 ? -19.471 7.184 30.308 1.00 95.56 400 VAL A O 1
ATOM 3076 N N . ALA A 1 401 ? -19.784 7.935 28.223 1.00 95.81 401 ALA A N 1
ATOM 3077 C CA . ALA A 1 401 ? -21.237 7.820 28.246 1.00 95.81 401 ALA A CA 1
ATOM 3078 C C . ALA A 1 401 ? -21.814 7.250 26.943 1.00 95.81 401 ALA A C 1
ATOM 3080 O O . ALA A 1 401 ? -21.429 7.647 25.842 1.00 95.81 401 ALA A O 1
ATOM 3081 N N . ILE A 1 402 ? -22.815 6.379 27.076 1.00 95.56 402 ILE A N 1
ATOM 3082 C CA . ILE A 1 402 ? -23.615 5.815 25.979 1.00 95.56 402 ILE A CA 1
ATOM 3083 C C . ILE A 1 402 ? -25.057 6.269 26.190 1.00 95.56 402 ILE A C 1
ATOM 3085 O O . ILE A 1 402 ? -25.582 6.143 27.293 1.00 95.56 402 ILE A O 1
ATOM 3089 N N . GLU A 1 403 ? -25.701 6.844 25.169 1.00 89.19 403 GLU A N 1
ATOM 3090 C CA . GLU A 1 403 ? -27.099 7.317 25.268 1.00 89.19 403 GLU A CA 1
ATOM 3091 C C . GLU A 1 403 ? -27.372 8.193 26.515 1.00 89.19 403 GLU A C 1
ATOM 3093 O O . GLU A 1 403 ? -28.438 8.136 27.123 1.00 89.19 403 GLU A O 1
ATOM 3098 N N . ARG A 1 404 ? -26.393 9.033 26.895 1.00 84.62 404 ARG A N 1
ATOM 3099 C CA . ARG A 1 404 ? -26.394 9.912 28.090 1.00 84.62 404 ARG A CA 1
ATOM 3100 C C . ARG A 1 404 ? -26.266 9.203 29.448 1.00 84.62 404 ARG A C 1
ATOM 3102 O O . ARG A 1 404 ? -26.353 9.874 30.472 1.00 84.62 404 ARG A O 1
ATOM 3109 N N . LYS A 1 405 ? -26.028 7.892 29.484 1.00 92.50 405 LYS A N 1
ATOM 3110 C CA . LYS A 1 405 ? -25.713 7.147 30.710 1.00 92.50 405 LYS A CA 1
ATOM 3111 C C . LYS A 1 405 ? -24.209 6.935 30.819 1.00 92.50 405 LYS A C 1
ATOM 3113 O O . LYS A 1 405 ? -23.596 6.423 29.884 1.00 92.50 405 LYS A O 1
ATOM 3118 N N . THR A 1 406 ? -23.631 7.319 31.952 1.00 94.50 406 THR A N 1
ATOM 3119 C CA . THR A 1 406 ? -22.209 7.104 32.233 1.00 94.50 406 THR A CA 1
ATOM 3120 C C . THR A 1 406 ? -21.904 5.613 32.353 1.00 94.50 406 THR A C 1
ATOM 3122 O O . THR A 1 406 ? -22.643 4.871 33.000 1.00 94.50 406 THR A O 1
ATOM 3125 N N . VAL A 1 407 ? -20.804 5.191 31.738 1.00 95.12 407 VAL A N 1
ATOM 3126 C CA . VAL A 1 407 ? -20.237 3.846 31.821 1.00 95.12 407 VAL A CA 1
ATOM 3127 C C . VAL A 1 407 ? -19.064 3.901 32.790 1.00 95.12 407 VAL A C 1
ATOM 3129 O O . VAL A 1 407 ? -18.140 4.691 32.603 1.00 95.12 407 VAL A O 1
ATOM 3132 N N . ALA A 1 408 ? -19.111 3.089 33.844 1.00 92.00 408 ALA A N 1
ATOM 3133 C CA . ALA A 1 408 ? -17.999 2.983 34.779 1.00 92.00 408 ALA A CA 1
ATOM 3134 C C . ALA A 1 408 ? -16.840 2.209 34.138 1.00 92.00 408 ALA A C 1
ATOM 3136 O O . ALA A 1 408 ? -17.066 1.215 33.446 1.00 92.00 408 ALA A O 1
ATOM 3137 N N . ALA A 1 409 ? -15.609 2.649 34.398 1.00 90.31 409 ALA A N 1
ATOM 3138 C CA . ALA A 1 409 ? -14.429 1.879 34.034 1.00 90.31 409 ALA A CA 1
ATOM 3139 C C . ALA A 1 409 ? -14.382 0.572 34.845 1.00 90.31 409 ALA A C 1
ATOM 3141 O O . ALA A 1 409 ? -14.646 0.561 36.052 1.00 90.31 409 ALA A O 1
ATOM 3142 N N . ALA A 1 410 ? -14.026 -0.526 34.187 1.00 89.00 410 ALA A N 1
ATOM 3143 C CA . ALA A 1 410 ? -13.685 -1.783 34.834 1.00 89.00 410 ALA A CA 1
ATOM 3144 C C . ALA A 1 410 ? -12.367 -1.648 35.620 1.00 89.00 410 ALA A C 1
ATOM 3146 O O . ALA A 1 410 ? -11.637 -0.664 35.493 1.00 89.00 410 ALA A O 1
ATOM 3147 N N . SER A 1 411 ? -12.014 -2.670 36.406 1.00 75.31 411 SER A N 1
ATOM 3148 C CA . SER A 1 411 ? -10.811 -2.676 37.259 1.00 75.31 411 SER A CA 1
ATOM 3149 C C . SER A 1 411 ? -9.485 -2.444 36.513 1.00 75.31 411 SER A C 1
ATOM 3151 O O . SER A 1 411 ? -8.497 -2.089 37.148 1.00 75.31 411 SER A O 1
ATOM 3153 N N . GLY A 1 412 ? -9.459 -2.614 35.187 1.00 78.56 412 GLY A N 1
ATOM 3154 C CA . GLY A 1 412 ? -8.307 -2.339 34.320 1.00 78.56 412 GLY A CA 1
ATOM 3155 C C . GLY A 1 412 ? -8.312 -0.976 33.613 1.00 78.56 412 GLY A C 1
ATOM 3156 O O . GLY A 1 412 ? -7.437 -0.748 32.788 1.00 78.56 412 GLY A O 1
ATOM 3157 N N . GLY A 1 413 ? -9.281 -0.092 33.885 1.00 86.56 413 GLY A N 1
ATOM 3158 C CA . GLY A 1 413 ? -9.439 1.194 33.180 1.00 86.56 413 GLY A CA 1
ATOM 3159 C C . GLY A 1 413 ? -10.223 1.110 31.862 1.00 86.56 413 GLY A C 1
ATOM 3160 O O . GLY A 1 413 ? -10.456 2.126 31.212 1.00 86.56 413 GLY A O 1
ATOM 3161 N N . ASP A 1 414 ? -10.659 -0.093 31.490 1.00 94.12 414 ASP A N 1
ATOM 3162 C CA . ASP A 1 414 ? -11.435 -0.367 30.283 1.00 94.12 414 ASP A CA 1
ATOM 3163 C C . ASP A 1 414 ? -12.904 0.025 30.433 1.00 94.12 414 ASP A C 1
ATOM 3165 O O . ASP A 1 414 ? -13.514 -0.212 31.475 1.00 94.12 414 ASP A O 1
ATOM 3169 N N . TYR A 1 415 ? -13.510 0.525 29.358 1.00 96.50 415 TYR A N 1
ATOM 3170 C CA . TYR A 1 415 ? -14.945 0.792 29.301 1.00 96.50 415 TYR A CA 1
ATOM 3171 C C . TYR A 1 415 ? -15.631 -0.268 28.442 1.00 96.50 415 TYR A C 1
ATOM 3173 O O . TYR A 1 415 ? -15.445 -0.314 27.224 1.00 96.50 415 TYR A O 1
ATOM 3181 N N . GLU A 1 416 ? -16.434 -1.125 29.073 1.00 96.62 416 GLU A N 1
ATOM 3182 C CA . GLU A 1 416 ? -17.222 -2.133 28.364 1.00 96.62 416 GLU A CA 1
ATOM 3183 C C . GLU A 1 416 ? -18.432 -1.481 27.679 1.00 96.62 416 GLU A C 1
ATOM 3185 O O . GLU A 1 416 ? -19.262 -0.825 28.311 1.00 96.62 416 GLU A O 1
ATOM 3190 N N . LEU A 1 417 ? -18.533 -1.666 26.365 1.00 97.44 417 LEU A N 1
ATOM 3191 C CA . LEU A 1 417 ? -19.592 -1.121 25.526 1.00 97.44 417 LEU A CA 1
ATOM 3192 C C . LEU A 1 417 ? -20.482 -2.277 25.036 1.00 97.44 417 LEU A C 1
ATOM 3194 O O . LEU A 1 417 ? -19.983 -3.181 24.355 1.00 97.44 417 LEU A O 1
ATOM 3198 N N . PRO A 1 418 ? -21.797 -2.271 25.319 1.00 96.62 418 PRO A N 1
ATOM 3199 C CA . PRO A 1 418 ? -22.684 -3.364 24.931 1.00 96.62 418 PRO A CA 1
ATOM 3200 C C . PRO A 1 418 ? -22.688 -3.655 23.418 1.00 96.62 418 PRO A C 1
ATOM 3202 O O . PRO A 1 418 ? -22.444 -2.746 22.608 1.00 96.62 418 PRO A O 1
ATOM 3205 N N . PRO A 1 419 ? -23.028 -4.892 23.003 1.00 97.25 419 PRO A N 1
ATOM 3206 C CA . PRO A 1 419 ? -23.270 -5.212 21.600 1.00 97.25 419 PRO A CA 1
ATOM 3207 C C . PRO A 1 419 ? -24.226 -4.213 20.943 1.00 97.25 419 PRO A C 1
ATOM 3209 O O . PRO A 1 419 ? -25.237 -3.820 21.519 1.00 97.25 419 PRO A O 1
ATOM 3212 N N . GLY A 1 420 ? -23.903 -3.800 19.718 1.00 94.81 420 GLY A N 1
ATOM 3213 C CA . GLY A 1 420 ? -24.716 -2.841 18.967 1.00 94.81 420 GLY A CA 1
ATOM 3214 C C . GLY A 1 420 ? -24.472 -1.366 19.300 1.00 94.81 420 GLY A C 1
ATOM 3215 O O . GLY A 1 420 ? -25.071 -0.526 18.634 1.00 94.81 420 GLY A O 1
ATOM 3216 N N . THR A 1 421 ? -23.578 -1.031 20.242 1.00 97.81 421 THR A N 1
ATOM 3217 C CA . THR A 1 421 ? -23.180 0.363 20.517 1.00 97.81 421 THR A CA 1
ATOM 3218 C C . THR A 1 421 ? -22.738 1.073 19.232 1.00 97.81 421 THR A C 1
ATOM 3220 O O . THR A 1 421 ? -21.921 0.546 18.477 1.00 97.81 421 THR A O 1
ATOM 3223 N N . LYS A 1 422 ? -23.289 2.270 18.980 1.00 96.69 422 LYS A N 1
ATOM 3224 C CA . LYS A 1 422 ? -22.996 3.084 17.783 1.00 96.69 422 LYS A CA 1
ATOM 3225 C C . LYS A 1 422 ? -22.325 4.413 18.076 1.00 96.69 422 LYS A C 1
ATOM 3227 O O . LYS A 1 422 ? -21.539 4.874 17.261 1.00 96.69 422 LYS A O 1
ATOM 3232 N N . ASN A 1 423 ? -22.651 5.040 19.201 1.00 97.06 423 ASN A N 1
ATOM 3233 C CA . ASN A 1 423 ? -22.135 6.355 19.558 1.00 97.06 423 ASN A CA 1
ATOM 3234 C C . ASN A 1 423 ? -21.776 6.375 21.039 1.00 97.06 423 ASN A C 1
ATOM 3236 O O . ASN A 1 423 ? -22.608 6.040 21.885 1.00 97.06 423 ASN A O 1
ATOM 3240 N N . VAL A 1 424 ? -20.563 6.818 21.337 1.00 97.81 424 VAL A N 1
ATOM 3241 C CA . VAL A 1 424 ? -20.045 6.991 22.691 1.00 97.81 424 VAL A CA 1
ATOM 3242 C C . VAL A 1 424 ? -19.556 8.428 22.820 1.00 97.81 424 VAL A C 1
ATOM 3244 O O . VAL A 1 424 ? -18.878 8.940 21.931 1.00 97.81 424 VAL A O 1
ATOM 3247 N N . ARG A 1 425 ? -19.932 9.101 23.906 1.00 96.81 425 ARG A N 1
ATOM 3248 C CA . ARG A 1 425 ? -19.424 10.431 24.259 1.00 96.81 425 ARG A CA 1
ATOM 3249 C C . ARG A 1 425 ? -18.340 10.281 25.311 1.00 96.81 425 ARG A C 1
ATOM 3251 O O . ARG A 1 425 ? -18.519 9.510 26.251 1.00 96.81 425 ARG A O 1
ATOM 3258 N N . ILE A 1 426 ? -17.247 11.012 25.147 1.00 95.38 426 ILE A N 1
ATOM 3259 C CA . ILE A 1 426 ? -16.092 10.957 26.034 1.00 95.38 426 ILE A CA 1
ATOM 3260 C C . ILE A 1 426 ? -15.707 12.381 26.422 1.00 95.38 426 ILE A C 1
ATOM 3262 O O . ILE A 1 426 ? -15.402 13.197 25.560 1.00 95.38 426 ILE A O 1
ATOM 3266 N N . SER A 1 427 ? -15.676 12.683 27.713 1.00 92.00 427 SER A N 1
ATOM 3267 C CA . SER A 1 427 ? -15.131 13.944 28.225 1.00 92.00 427 SER A CA 1
ATOM 3268 C C . SER A 1 427 ? -13.775 13.674 28.868 1.00 92.00 427 SER A C 1
ATOM 3270 O O . SER A 1 427 ? -13.692 12.880 29.800 1.00 92.00 427 SER A O 1
ATOM 3272 N N . LEU A 1 428 ? -12.718 14.315 28.366 1.00 86.38 428 LEU A N 1
ATOM 3273 C CA . LEU A 1 428 ? -11.367 14.213 28.920 1.00 86.38 428 LEU A CA 1
ATOM 3274 C C . LEU A 1 428 ? -11.220 15.254 30.040 1.00 86.38 428 LEU A C 1
ATOM 3276 O O . LEU A 1 428 ? -11.370 16.449 29.803 1.00 86.38 428 LEU A O 1
ATOM 3280 N N . VAL A 1 429 ? -10.979 14.800 31.268 1.00 69.94 429 VAL A N 1
ATOM 3281 C CA . VAL A 1 429 ? -11.023 15.605 32.501 1.00 69.94 429 VAL A CA 1
ATOM 3282 C C . VAL A 1 429 ? -9.747 16.434 32.694 1.00 69.94 429 VAL A C 1
ATOM 3284 O O . VAL A 1 429 ? -9.778 17.486 33.332 1.00 69.94 429 VAL A O 1
ATOM 3287 N N . LYS A 1 430 ? -8.621 16.011 32.108 1.00 62.50 430 LYS A N 1
ATOM 3288 C CA . LYS A 1 430 ? -7.353 16.753 32.125 1.00 62.50 430 LYS A CA 1
ATOM 3289 C C . LYS A 1 430 ? -6.921 17.122 30.711 1.00 62.50 430 LYS A C 1
ATOM 3291 O O . LYS A 1 430 ? -6.955 16.291 29.808 1.00 62.50 430 LYS A O 1
ATOM 3296 N N . SER A 1 431 ? -6.448 18.360 30.551 1.00 55.12 431 SER A N 1
ATOM 3297 C CA . SER A 1 431 ? -5.638 18.759 29.397 1.00 55.12 431 SER A CA 1
ATOM 3298 C C . SER A 1 431 ? -4.444 17.811 29.307 1.00 55.12 431 SER A C 1
ATOM 3300 O O . SER A 1 431 ? -3.589 17.817 30.194 1.00 55.12 431 SER A O 1
ATOM 3302 N N . MET A 1 432 ? -4.392 16.989 28.259 1.00 56.84 432 MET A N 1
ATOM 3303 C CA . MET A 1 432 ? -3.233 16.155 27.942 1.00 56.84 432 MET A CA 1
ATOM 3304 C C . MET A 1 432 ? -2.104 17.056 27.431 1.00 56.84 432 MET A C 1
ATOM 3306 O O . MET A 1 432 ? -1.889 17.193 26.230 1.00 56.84 432 MET A O 1
ATOM 3310 N N . THR A 1 433 ? -1.422 17.753 28.336 1.00 44.97 433 THR A N 1
ATOM 3311 C CA . THR A 1 433 ? -0.163 18.439 28.023 1.00 44.97 433 THR A CA 1
ATOM 3312 C C . THR A 1 433 ? 0.979 17.426 28.026 1.00 44.97 433 THR A C 1
ATOM 3314 O O . THR A 1 433 ? 1.022 16.575 28.913 1.00 44.97 433 THR A O 1
ATOM 3317 N N . ARG A 1 434 ? 1.839 17.532 27.002 1.00 43.59 434 ARG A N 1
ATOM 3318 C CA . ARG A 1 434 ? 3.021 16.694 26.728 1.00 43.59 434 ARG A CA 1
ATOM 3319 C C . ARG A 1 434 ? 3.852 16.334 27.953 1.00 43.59 434 ARG A C 1
ATOM 3321 O O . ARG A 1 434 ? 4.107 17.252 28.766 1.00 43.59 434 ARG A O 1
#

Sequence (434 aa):
MDANAREATPGLSLSAAQRKAAGQLDPAGKRHIPIGVPNSLDSLKTFVEAEGCFSPGIGSYGIYYWVYDRDEHTLTAPTMKDVACTCGLAESRYLIPWAQWSAGRLAVRTQVCEVNRQSPHGEVFVVGSSAGVTNTGDCSGALRFDLSIPAGGTETIQLICPVLPGRRAVRHRWVPRTNNFIDSAIPRSDAGGIDQPDPGSDYYRTSKAEDLFAQARAFWDNMYSRVTFQLPDARWTDGLYVMLAHAGLCMNENAPDVAVLNYPVFNRDGMYVANMMLKGGFAELSEAVIDYFLAHSKEEPDQNRAVAMPHGWAIAEVWLLMRDCLVFEDRGRLILLSGVDPSWLTHADGVTVKNLPSYYGPLDLEWRPGPDGCVLAIGGRAKPPQGFVLRLPAQADAIVAIERKTVAAASGGDYELPPGTKNVRISLVKSMTR

Solvent-accessible surface area (backbone atoms only — not comparable to full-atom values): 23957 Å² total; per-residue (Å²): 141,83,92,82,80,86,76,79,70,83,54,99,46,74,46,82,93,60,63,64,79,78,52,64,79,40,82,79,80,84,44,80,46,77,33,52,64,61,42,39,56,52,39,61,29,25,42,32,36,53,58,53,31,32,25,48,17,61,85,64,58,80,47,81,69,73,50,71,43,76,88,79,69,42,78,42,37,44,48,29,94,90,34,68,56,44,62,51,41,46,93,59,45,44,79,29,45,33,14,40,31,60,52,89,56,33,40,40,38,34,40,42,38,44,39,79,43,84,49,101,73,44,62,36,49,36,29,25,32,40,42,37,46,35,42,77,46,96,65,69,72,75,70,78,73,96,50,84,49,50,57,78,33,71,51,74,52,71,41,82,40,67,33,55,59,66,34,33,43,52,58,82,38,77,41,85,51,102,50,33,60,33,66,67,49,58,75,78,39,94,69,66,54,47,78,24,51,58,79,50,67,72,55,57,71,72,57,51,41,68,60,42,51,52,48,38,48,52,51,51,49,60,64,45,67,41,38,42,69,45,47,75,52,59,70,57,39,25,46,54,46,41,46,52,54,50,56,36,45,15,19,37,74,40,39,37,24,31,34,65,81,74,35,67,68,38,74,71,30,31,52,35,38,25,53,39,28,38,51,55,50,34,50,68,62,18,48,34,31,52,52,39,47,72,77,62,69,61,99,65,84,83,77,76,62,57,86,71,85,76,39,31,37,60,52,22,50,55,46,48,51,57,44,39,20,49,46,38,81,52,98,50,25,37,40,33,41,66,57,52,63,72,70,45,69,69,30,84,82,11,39,37,38,35,48,40,47,48,102,41,35,29,31,22,40,36,38,41,44,54,97,92,30,28,38,41,39,47,48,68,64,44,57,33,82,65,8,35,29,48,27,64,49,91,84,61,48,64,50,40,25,46,94,89,40,75,54,71,62,44,101,83,61,33,32,78,36,61,58,87,64,44,59,37,41,34,36,67,78,57,86,86,70,134